Protein AF-A0A4S2KTE2-F1 (afdb_monomer)

Secondary structure (DSSP, 8-state):
------------SS--HHHHHHHHHHHHS-TTHHHHHHHHHHHHHHTT-PEEE-HHHHHHTTS-S-GGG-THHHHHHTT--EEE--SSTHHHHIIIIIIS-TT--HHHHHHHHHHH-SS-TT-HHHHHHHHHHHHHHHHHHHHHHHTT---GGGS-HHHHHHHHTT-HHHHHHHHS--EEEEEEETTTSS-HHHHHHTGGGSTTEEEEEETTEEEEEE-SS--TTS--EE--S--GGGS-S--SSHHHHT-SHHHHHHHHHHHHHHHHHHHTBHHHHHHHHHHHHHHHHHTTEEEEEEE---PPEE-TTSPEE-GGGTS-TT--HHHHHHHHHHHHHTSSS-HHHHHHHHHHHHHHHHHHHHHHHHHHHHHHHHT--

Solvent-accessible surface area (backbone atoms only — not comparable to full-atom values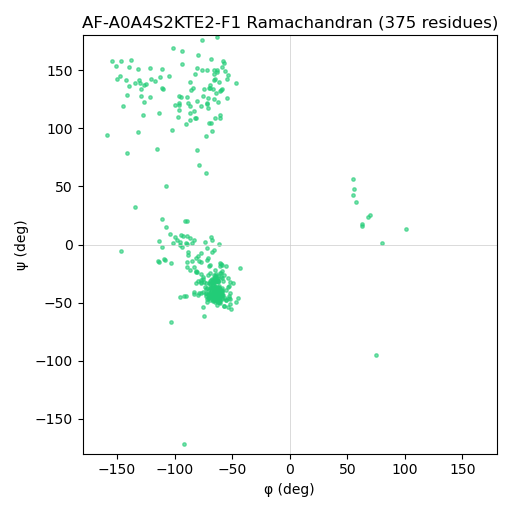): 21649 Å² total; per-residue (Å²): 144,83,81,86,85,81,86,80,77,89,72,72,99,76,74,59,73,65,60,52,48,54,50,48,48,64,71,65,50,45,80,63,57,65,54,42,56,64,49,50,52,52,46,32,48,75,67,70,46,65,45,79,43,53,52,56,63,36,41,69,46,55,76,32,97,40,37,70,72,32,75,62,26,62,39,52,73,69,69,40,50,47,45,62,33,57,42,46,86,58,25,55,45,39,38,58,71,17,24,44,52,95,83,58,53,72,61,52,49,46,45,40,42,54,66,24,53,82,80,60,98,84,53,66,68,61,56,51,50,48,38,51,51,38,52,51,40,46,53,52,53,46,51,43,34,76,75,71,44,85,58,66,49,78,49,62,64,75,80,36,50,78,59,50,74,70,34,68,45,45,56,47,55,42,74,32,66,48,24,46,29,74,72,27,50,65,91,60,40,55,53,70,61,55,50,65,68,47,65,63,65,44,82,53,36,26,34,29,76,57,93,92,39,63,44,33,43,70,36,81,69,82,64,91,92,50,78,67,37,73,58,83,69,90,62,60,71,68,61,44,87,70,51,86,63,49,71,71,75,42,68,40,45,67,53,26,47,54,50,50,54,47,20,54,57,32,48,49,43,48,46,28,31,44,71,51,35,54,51,46,55,51,45,32,54,50,55,38,44,73,43,34,34,80,42,76,40,65,50,71,83,74,62,57,28,26,46,67,90,65,56,64,33,50,56,72,59,72,48,55,96,83,61,49,76,63,50,58,53,46,52,58,47,47,61,45,75,73,36,94,56,52,73,67,53,34,50,50,53,54,52,62,37,59,68,50,41,59,59,47,54,53,51,50,52,56,53,57,58,49,58,66,61,65,75,76,117

Nearest PDB structures (foldseek):
  3lgg-assembly1_B  TM=7.082E-01  e=1.354E-11  Homo sapiens

Radius of gyration: 25.33 Å; Cα contacts (8 Å, |Δi|>4): 395; chains: 1; bounding box: 61×47×92 Å

Foldseek 3Di:
DDDDDDDDDDDDPDDDPVVCVVVVVVVVCPPVNVVVVVVVQVVQQVVLPEDEDEQLCCPLLVVDVFLQPPPCQVCLVVLHRYAYAVLDLCRVVSCLLRRHDPPRDLVSQLSQLVSLCLDDPPCSVVSSVLSVVLRVLSVVVVVCVVVPDDSQRRDRCLVCVVVCVVRPNSVSQLVHQNRERADAALLRRFDLCCCQVPLLPDPQWWWFQDPNQIAIAGAPDDDPPTPIDRRPDRPSVLQDLRDPPSCVQPVDSVSSVVSVVSNVSRSVRSCLAVVNVVVSNVNSVVVCVSSNYDYYDYDYDLQWHAYNVGDTDHSVVVQPPPCDVVVVVVVVLCCLVVDSDDPVRSCVVVVVVVVVVVVVVVVVVVVVVVVVVVVPD

Mean predicted aligned error: 13.99 Å

Organism: NCBI:txid300112

InterPro domains:
  IPR001365 Adenosine deaminase domain [PF00962] (44-92)
  IPR006330 Adenosine/adenine deaminase [PTHR11409] (33-117)
  IPR032466 Metal-dependent hydrolase [SSF51556] (38-116)
  IPR032466 Metal-dependent hydrolase [SSF51556] (138-312)

Sequence (377 aa):
MLTKVKTRIDLPLNPPRCFSYVQARLSQISNEERKSVPLFWKLMQQLDIALEVCPISNYVLGLVETMRNHPAASLFASGSPVVVSNDDPYDFYEAFMGIISVNSDLKSLKQLAINSDLQQPEQTTTSECVGQMASQAWQMERLRFIIGHSFLPSHNFMEVIPEIEKSEVLKILRDMLKGAVLHANGFAIASLDYRFYNLTYRENLYVCDKNSTLRLKFFDVPSYDCNWELLSKKIKRSMTMVTENPNSVYNTVDKAWEKFDSVFKAWKFLISYRPVFEDLHYCNLQELYEDNVMYAEIRSTLSSIYDLDGKGAGPMGIMSANSDLRSLKQLMINSLTYSSLSKRQQRSALGKRQVKHSKWDAFVAKLANYDELGQQT

Structure (mmCIF, N/CA/C/O backbone):
data_AF-A0A4S2KTE2-F1
#
_entry.id   AF-A0A4S2KTE2-F1
#
loop_
_atom_site.group_PDB
_atom_site.id
_atom_site.type_symbol
_atom_site.label_atom_id
_atom_site.label_alt_id
_atom_site.label_comp_id
_atom_site.label_asym_id
_atom_site.label_entity_id
_atom_site.label_seq_id
_atom_site.pdbx_PDB_ins_code
_atom_site.Cartn_x
_atom_site.Cartn_y
_atom_site.Cartn_z
_atom_site.occupancy
_atom_site.B_iso_or_equiv
_atom_site.auth_seq_id
_atom_site.auth_comp_id
_atom_site.auth_asym_id
_atom_site.auth_atom_id
_atom_site.pdbx_PDB_model_num
ATOM 1 N N . MET A 1 1 ? -9.236 32.355 41.694 1.00 27.19 1 MET A N 1
ATOM 2 C CA . MET A 1 1 ? -8.002 31.541 41.701 1.00 27.19 1 MET A CA 1
ATOM 3 C C . MET A 1 1 ? -7.946 30.764 40.391 1.00 27.19 1 MET A C 1
ATOM 5 O O . MET A 1 1 ? -8.520 29.694 40.280 1.00 27.19 1 MET A O 1
ATOM 9 N N . LEU A 1 2 ? -7.367 31.385 39.362 1.00 21.70 2 LEU A N 1
ATOM 10 C CA . LEU A 1 2 ? -7.123 30.828 38.030 1.00 21.70 2 LEU A CA 1
ATOM 11 C C . LEU A 1 2 ? -5.652 31.098 37.734 1.00 21.70 2 LEU A C 1
ATOM 13 O O . LEU A 1 2 ? -5.248 32.259 37.787 1.00 21.70 2 LEU A O 1
ATOM 17 N N . THR A 1 3 ? -4.889 30.080 37.347 1.00 19.42 3 THR A N 1
ATOM 18 C CA . THR A 1 3 ? -3.616 30.311 36.661 1.00 19.42 3 THR A CA 1
ATOM 19 C C . THR A 1 3 ? -3.367 29.226 35.624 1.00 19.42 3 THR A C 1
ATOM 21 O O . THR A 1 3 ? -3.306 28.038 35.921 1.00 19.42 3 THR A O 1
ATOM 24 N N . LYS A 1 4 ? -3.264 29.696 34.378 1.00 21.39 4 LYS A N 1
ATOM 25 C CA . LYS A 1 4 ? -2.834 28.984 33.174 1.00 21.39 4 LYS A CA 1
ATOM 26 C C . LYS A 1 4 ? -1.405 28.468 33.356 1.00 21.39 4 LYS A C 1
ATOM 28 O O . LYS A 1 4 ? -0.528 29.262 33.686 1.00 21.39 4 LYS A O 1
ATOM 33 N N . VAL A 1 5 ? -1.149 27.207 33.016 1.00 21.81 5 VAL A N 1
ATOM 34 C CA . VAL A 1 5 ? 0.211 26.728 32.737 1.00 21.81 5 VAL A CA 1
ATOM 35 C C . VAL A 1 5 ? 0.415 26.757 31.226 1.00 21.81 5 VAL A C 1
ATOM 37 O O . VAL A 1 5 ? -0.216 26.023 30.472 1.00 21.81 5 VAL A O 1
ATOM 40 N N . LYS A 1 6 ? 1.266 27.691 30.797 1.00 22.20 6 LYS A N 1
ATOM 41 C CA . LYS A 1 6 ? 1.856 27.790 29.462 1.00 22.20 6 LYS A CA 1
ATOM 42 C C . LYS A 1 6 ? 3.108 26.909 29.493 1.00 22.20 6 LYS A C 1
ATOM 44 O O . LYS A 1 6 ? 4.091 27.302 30.113 1.00 22.20 6 LYS A O 1
ATOM 49 N N . THR A 1 7 ? 3.100 25.746 28.857 1.00 23.70 7 THR A N 1
ATOM 50 C CA . THR A 1 7 ? 4.345 25.036 28.539 1.00 23.70 7 THR A CA 1
ATOM 51 C C . THR A 1 7 ? 4.914 25.642 27.261 1.00 23.70 7 THR A C 1
ATOM 53 O O . THR A 1 7 ? 4.333 25.558 26.181 1.00 23.70 7 THR A O 1
ATOM 56 N N . ARG A 1 8 ? 6.021 26.368 27.429 1.00 22.55 8 ARG A N 1
ATOM 57 C CA . ARG A 1 8 ? 6.838 26.949 26.365 1.00 22.55 8 ARG A CA 1
ATOM 58 C C . ARG A 1 8 ? 7.743 25.822 25.862 1.00 22.55 8 ARG A C 1
ATOM 60 O O . ARG A 1 8 ? 8.600 25.365 26.607 1.00 22.55 8 ARG A O 1
ATOM 67 N N . ILE A 1 9 ? 7.490 25.327 24.655 1.00 25.73 9 ILE A N 1
ATOM 68 C CA . ILE A 1 9 ? 8.438 24.476 23.931 1.00 25.73 9 ILE A CA 1
ATOM 69 C C . ILE A 1 9 ? 9.351 25.449 23.189 1.00 25.73 9 ILE A C 1
ATOM 71 O O . ILE A 1 9 ? 8.877 26.197 22.331 1.00 25.73 9 ILE A O 1
ATOM 75 N N . ASP A 1 10 ? 10.623 25.503 23.571 1.00 24.95 10 ASP A N 1
ATOM 76 C CA . ASP A 1 10 ? 11.624 26.296 22.863 1.00 24.95 10 ASP A CA 1
ATOM 77 C C . ASP A 1 10 ? 11.901 25.630 21.505 1.00 24.95 10 ASP A C 1
ATOM 79 O O . ASP A 1 10 ? 12.523 24.573 21.418 1.00 24.95 10 ASP A O 1
ATOM 83 N N . LEU A 1 11 ? 11.359 26.225 20.439 1.00 28.08 11 LEU A N 1
ATOM 84 C CA . LEU A 1 11 ? 11.582 25.812 19.052 1.00 28.08 11 LEU A CA 1
ATOM 85 C C . LEU A 1 11 ? 12.903 26.410 18.526 1.00 28.08 11 LEU A C 1
ATOM 87 O O . LEU A 1 11 ? 13.253 27.534 18.897 1.00 28.08 11 LEU A O 1
ATOM 91 N N . PRO A 1 12 ? 13.629 25.708 17.635 1.00 29.48 12 PRO A N 1
ATOM 92 C CA . PRO A 1 12 ? 14.861 26.217 17.040 1.00 29.48 12 PRO A CA 1
ATOM 93 C C . PRO A 1 12 ? 14.610 27.480 16.201 1.00 29.48 12 PRO A C 1
ATOM 95 O O . PRO A 1 12 ? 13.570 27.629 15.563 1.00 29.48 12 PRO A O 1
ATOM 98 N N . LEU A 1 13 ? 15.610 28.368 16.166 1.00 33.97 13 LEU A N 1
ATOM 99 C CA . LEU A 1 13 ? 15.578 29.721 15.584 1.00 33.97 13 LEU A CA 1
ATOM 100 C C . LEU A 1 13 ? 15.296 29.804 14.065 1.00 33.97 13 LEU A C 1
ATOM 102 O O . LEU A 1 13 ? 15.252 30.910 13.542 1.00 33.97 13 LEU A O 1
ATOM 106 N N . ASN A 1 14 ? 15.082 28.682 13.363 1.00 34.91 14 ASN A N 1
ATOM 107 C CA . ASN A 1 14 ? 14.633 28.628 11.964 1.00 34.91 14 ASN A CA 1
ATOM 108 C C . ASN A 1 14 ? 13.987 27.259 11.629 1.00 34.91 14 ASN A C 1
ATOM 110 O O . ASN A 1 14 ? 14.707 26.321 11.279 1.00 34.91 14 ASN A O 1
ATOM 114 N N . PRO A 1 15 ? 12.653 27.101 11.724 1.00 33.72 15 PRO A N 1
ATOM 115 C CA . PRO A 1 15 ? 11.968 25.881 11.287 1.00 33.72 15 PRO A CA 1
ATOM 116 C C . PRO A 1 15 ? 11.847 25.796 9.743 1.00 33.72 15 PRO A C 1
ATOM 118 O O . PRO A 1 15 ? 11.761 26.830 9.075 1.00 33.72 15 PRO A O 1
ATOM 121 N N . PRO A 1 16 ? 11.818 24.585 9.146 1.00 38.84 16 PRO A N 1
ATOM 122 C CA . PRO A 1 16 ? 11.677 24.397 7.698 1.00 38.84 16 PRO A CA 1
ATOM 123 C C . PRO A 1 16 ? 10.306 24.861 7.168 1.00 38.84 16 PRO A C 1
ATOM 125 O O . PRO A 1 16 ? 9.291 24.795 7.867 1.00 38.84 16 PRO A O 1
ATOM 128 N N . ARG A 1 17 ? 10.273 25.314 5.902 1.00 36.50 17 ARG A N 1
ATOM 129 C CA . ARG A 1 17 ? 9.144 26.032 5.264 1.00 36.50 17 ARG A CA 1
ATOM 130 C C . ARG A 1 17 ? 7.778 25.320 5.351 1.00 36.50 17 ARG A C 1
ATOM 132 O O . ARG A 1 17 ? 6.754 26.002 5.421 1.00 36.50 17 ARG A O 1
ATOM 139 N N . CYS A 1 18 ? 7.735 23.986 5.413 1.00 32.06 18 CYS A N 1
ATOM 140 C CA . CYS A 1 18 ? 6.492 23.219 5.589 1.00 32.06 18 CYS A CA 1
ATOM 141 C C . CYS A 1 18 ? 5.905 23.324 7.007 1.00 32.06 18 CYS A C 1
ATOM 143 O O . CYS A 1 18 ? 4.691 23.472 7.155 1.00 32.06 18 CYS A O 1
ATOM 145 N N . PHE A 1 19 ? 6.741 23.350 8.051 1.00 33.41 19 PHE A N 1
ATOM 146 C CA . PHE A 1 19 ? 6.278 23.519 9.434 1.00 33.41 19 PHE A CA 1
ATOM 147 C C . PHE A 1 19 ? 5.716 24.926 9.648 1.00 33.41 19 PHE A C 1
ATOM 149 O O . PHE A 1 19 ? 4.648 25.086 10.238 1.00 33.41 19 PHE A O 1
ATOM 156 N N . SER A 1 20 ? 6.358 25.939 9.054 1.00 35.09 20 SER A N 1
ATOM 157 C CA . SER A 1 20 ? 5.814 27.296 9.027 1.00 35.09 20 SER A CA 1
ATOM 158 C C . SER A 1 20 ? 4.521 27.403 8.221 1.00 35.09 20 SER A C 1
ATOM 160 O O . SER A 1 20 ? 3.700 28.234 8.566 1.00 35.09 20 SER A O 1
ATOM 162 N N . TYR A 1 21 ? 4.287 26.571 7.198 1.00 33.41 21 TYR A N 1
ATOM 163 C CA . TYR A 1 21 ? 3.052 26.605 6.402 1.00 33.41 21 TYR A CA 1
ATOM 164 C C . TYR A 1 21 ? 1.868 25.960 7.135 1.00 33.41 21 TYR A C 1
ATOM 166 O O . TYR A 1 21 ? 0.771 26.515 7.144 1.00 33.41 21 TYR A O 1
ATOM 174 N N . VAL A 1 22 ? 2.088 24.828 7.813 1.00 37.53 22 VAL A N 1
ATOM 175 C CA . VAL A 1 22 ? 1.061 24.176 8.640 1.00 37.53 22 VAL A CA 1
ATOM 176 C C . VAL A 1 22 ? 0.786 24.994 9.905 1.00 37.53 22 VAL A C 1
ATOM 178 O O . VAL A 1 22 ? -0.378 25.238 10.210 1.00 37.53 22 VAL A O 1
ATOM 181 N N . GLN A 1 23 ? 1.805 25.527 10.594 1.00 37.03 23 GLN A N 1
ATOM 182 C CA . GLN A 1 23 ? 1.596 26.474 11.701 1.00 37.03 23 GLN A CA 1
ATOM 183 C C . GLN A 1 23 ? 0.991 27.803 11.240 1.00 37.03 23 GLN A C 1
ATOM 185 O O . GLN A 1 23 ? 0.146 28.336 11.954 1.00 37.03 23 GLN A O 1
ATOM 190 N N . ALA A 1 24 ? 1.355 28.336 10.068 1.00 36.31 24 ALA A N 1
ATOM 191 C CA . ALA A 1 24 ? 0.713 29.524 9.497 1.00 36.31 24 ALA A CA 1
ATOM 192 C C . ALA A 1 24 ? -0.760 29.251 9.186 1.00 36.31 24 ALA A C 1
ATOM 194 O O . ALA A 1 24 ? -1.600 30.053 9.567 1.00 36.31 24 ALA A O 1
ATOM 195 N N . ARG A 1 25 ? -1.111 28.096 8.603 1.00 38.53 25 ARG A N 1
ATOM 196 C CA . ARG A 1 25 ? -2.519 27.710 8.419 1.00 38.53 25 ARG A CA 1
ATOM 197 C C . ARG A 1 25 ? -3.237 27.544 9.753 1.00 38.53 25 ARG A C 1
ATOM 199 O O . ARG A 1 25 ? -4.292 28.127 9.935 1.00 38.53 25 ARG A O 1
ATOM 206 N N . LEU A 1 26 ? -2.663 26.819 10.712 1.00 39.91 26 LEU A N 1
ATOM 207 C CA . LEU A 1 26 ? -3.283 26.585 12.024 1.00 39.91 26 LEU A CA 1
ATOM 208 C C . LEU A 1 26 ? -3.418 27.871 12.863 1.00 39.91 26 LEU A C 1
ATOM 210 O O . LEU A 1 26 ? -4.344 27.982 13.667 1.00 39.91 26 LEU A O 1
ATOM 214 N N . SER A 1 27 ? -2.526 28.848 12.670 1.00 42.84 27 SER A N 1
ATOM 215 C CA . SER A 1 27 ? -2.611 30.179 13.293 1.00 42.84 27 SER A CA 1
ATOM 216 C C . SER A 1 27 ? -3.521 31.155 12.537 1.00 42.84 27 SER A C 1
ATOM 218 O O . SER A 1 27 ? -3.998 32.106 13.152 1.00 42.84 27 SER A O 1
ATOM 220 N N . GLN A 1 28 ? -3.809 30.898 11.256 1.00 38.66 28 GLN A N 1
ATOM 221 C CA . GLN A 1 28 ? -4.768 31.641 10.428 1.00 38.66 28 GLN A CA 1
ATOM 222 C C . GLN A 1 28 ? -6.198 31.085 10.493 1.00 38.66 28 GLN A C 1
ATOM 224 O O . GLN A 1 28 ? -7.125 31.797 10.120 1.00 38.66 28 GLN A O 1
ATOM 229 N N . ILE A 1 29 ? -6.391 29.864 11.008 1.00 44.62 29 ILE A N 1
ATOM 230 C CA . ILE A 1 29 ? -7.715 29.313 11.328 1.00 44.62 29 ILE A CA 1
ATOM 231 C C . ILE A 1 29 ? -8.365 30.210 12.382 1.00 44.62 29 ILE A C 1
ATOM 233 O O . ILE A 1 29 ? -7.934 30.267 13.545 1.00 44.62 29 ILE A O 1
ATOM 237 N N . SER A 1 30 ? -9.411 30.911 11.958 1.00 44.78 30 SER A N 1
ATOM 238 C CA . SER A 1 30 ? -10.237 31.769 12.800 1.00 44.78 30 SER A CA 1
ATOM 239 C C . SER A 1 30 ? -10.825 30.974 13.976 1.00 44.78 30 SER A C 1
ATOM 241 O O . SER A 1 30 ? -11.005 29.754 13.921 1.00 44.78 30 SER A O 1
ATOM 243 N N . ASN A 1 31 ? -11.172 31.650 15.075 1.00 49.22 31 ASN A N 1
ATOM 244 C CA . ASN A 1 31 ? -11.861 30.995 16.198 1.00 49.22 31 ASN A CA 1
ATOM 245 C C . ASN A 1 31 ? -13.208 30.354 15.788 1.00 49.22 31 ASN A C 1
ATOM 247 O O . ASN A 1 31 ? -13.717 29.506 16.519 1.00 49.22 31 ASN A O 1
ATOM 251 N N . GLU A 1 32 ? -13.778 30.736 14.642 1.00 44.31 32 GLU A N 1
ATOM 252 C CA . GLU A 1 32 ? -14.974 30.123 14.054 1.00 44.31 32 GLU A CA 1
ATOM 253 C C . GLU A 1 32 ? -14.655 28.820 13.310 1.00 44.31 32 GLU A C 1
ATOM 255 O O . GLU A 1 32 ? -15.327 27.816 13.541 1.00 44.31 32 GLU A O 1
ATOM 260 N N . GLU A 1 33 ? -13.580 28.763 12.523 1.00 43.03 33 GLU A N 1
ATOM 261 C CA . GLU A 1 33 ? -13.121 27.515 11.888 1.00 43.03 33 GLU A CA 1
ATOM 262 C C . GLU A 1 33 ? -12.614 26.494 12.920 1.00 43.03 33 GLU A C 1
ATOM 264 O O . GLU A 1 33 ? -12.794 25.287 12.778 1.00 43.03 33 GLU A O 1
ATOM 269 N N . ARG A 1 34 ? -12.060 26.947 14.049 1.00 46.78 34 ARG A N 1
ATOM 270 C CA . ARG A 1 34 ? -11.692 26.041 15.153 1.00 46.78 34 ARG A CA 1
ATOM 271 C C . ARG A 1 34 ? -12.916 25.446 15.868 1.00 46.78 34 ARG A C 1
ATOM 273 O O . ARG A 1 34 ? -12.821 24.363 16.439 1.00 46.78 34 ARG A O 1
ATOM 280 N N . LYS A 1 35 ? -14.071 26.126 15.813 1.00 47.19 35 LYS A N 1
ATOM 281 C CA . LYS A 1 35 ? -15.380 25.599 16.246 1.00 47.19 35 LYS A CA 1
ATOM 282 C C . LYS A 1 35 ? -16.040 24.717 15.177 1.00 47.19 35 LYS A C 1
ATOM 284 O O . LYS A 1 35 ? -16.858 23.872 15.539 1.00 47.19 35 LYS A O 1
ATOM 289 N N . SER A 1 36 ? -15.686 24.875 13.898 1.00 53.38 36 SER A N 1
ATOM 290 C CA . SER A 1 36 ? -16.251 24.077 12.804 1.00 53.38 36 SER A CA 1
ATOM 291 C C . SER A 1 36 ? -15.686 22.656 12.748 1.00 53.38 36 SER A C 1
ATOM 293 O O . SER A 1 36 ? -16.428 21.747 12.399 1.00 53.38 36 SER A O 1
ATOM 295 N N . VAL A 1 37 ? -14.440 22.416 13.179 1.00 60.22 37 VAL A N 1
ATOM 296 C CA . VAL A 1 37 ? -13.845 21.061 13.213 1.00 60.22 37 VAL A CA 1
ATOM 297 C C . VAL A 1 37 ? -14.627 20.094 14.128 1.00 60.22 37 VAL A C 1
ATOM 299 O O . VAL A 1 37 ? -15.007 19.020 13.661 1.00 60.22 37 VAL A O 1
ATOM 302 N N . PRO A 1 38 ? -14.980 20.446 15.384 1.00 65.50 38 PRO A N 1
ATOM 303 C CA . PRO A 1 38 ? -15.881 19.622 16.199 1.00 65.50 38 PRO A CA 1
ATOM 304 C C . PRO A 1 38 ? -17.288 19.455 15.609 1.00 65.50 38 PRO A C 1
ATOM 306 O O . PRO A 1 38 ? -17.927 18.428 15.829 1.00 65.50 38 PRO A O 1
ATOM 309 N N . LEU A 1 39 ? -17.790 20.461 14.884 1.00 68.88 39 LEU A N 1
ATOM 310 C CA . LEU A 1 39 ? -19.111 20.407 14.254 1.00 68.88 39 LEU A CA 1
ATOM 311 C C . LEU A 1 39 ? -19.118 19.461 13.048 1.00 68.88 39 LEU A C 1
ATOM 313 O O . LEU A 1 39 ? -20.046 18.674 12.895 1.00 68.88 39 LEU A O 1
ATOM 317 N N . PHE A 1 40 ? -18.061 19.500 12.238 1.00 71.06 40 PHE A N 1
ATOM 318 C CA . PHE A 1 40 ? -17.854 18.606 11.108 1.00 71.06 40 PHE A CA 1
ATOM 319 C C . PHE A 1 40 ? -17.774 17.151 11.570 1.00 71.06 40 PHE A C 1
ATOM 321 O O . PHE A 1 40 ? -18.468 16.308 11.015 1.00 71.06 40 PHE A O 1
ATOM 328 N N . TRP A 1 41 ? -17.031 16.856 12.642 1.00 72.44 41 TRP A N 1
ATOM 329 C CA . TRP A 1 41 ? -16.970 15.490 13.172 1.00 72.44 41 TRP A CA 1
ATOM 330 C C . TRP A 1 41 ? -18.302 14.995 13.717 1.00 72.44 41 TRP A C 1
ATOM 332 O O . TRP A 1 41 ? -18.690 13.865 13.434 1.00 72.44 41 TRP A O 1
ATOM 342 N N . LYS A 1 42 ? -19.050 15.852 14.421 1.00 73.44 42 LYS A N 1
ATOM 343 C CA . LYS A 1 42 ? -20.421 15.518 14.828 1.00 73.44 42 LYS A CA 1
ATOM 344 C C . LYS A 1 42 ? -21.324 15.252 13.628 1.00 73.44 42 LYS A C 1
ATOM 346 O O . LYS A 1 42 ? -22.139 14.342 13.692 1.00 73.44 42 LYS A O 1
ATOM 351 N N . LEU A 1 43 ? -21.175 16.013 12.546 1.00 75.94 43 LEU A N 1
ATOM 352 C CA . LEU A 1 43 ? -21.941 15.806 11.322 1.00 75.94 43 LEU A CA 1
ATOM 353 C C . LEU A 1 43 ? -21.567 14.482 10.642 1.00 75.94 43 LEU A C 1
ATOM 355 O O . LEU A 1 43 ? -22.463 13.740 10.266 1.00 75.94 43 LEU A O 1
ATOM 359 N N . MET A 1 44 ? -20.277 14.155 10.527 1.00 75.31 44 MET A N 1
ATOM 360 C CA . MET A 1 44 ? -19.825 12.867 9.978 1.00 75.31 44 MET A CA 1
ATOM 361 C C . MET A 1 44 ? -20.368 11.690 10.792 1.00 75.31 44 MET A C 1
ATOM 363 O O . MET A 1 44 ? -20.882 10.742 10.211 1.00 75.31 44 MET A O 1
ATOM 367 N N . GLN A 1 45 ? -20.350 11.788 12.126 1.00 74.56 45 GLN A N 1
ATOM 368 C CA . GLN A 1 45 ? -20.967 10.794 13.010 1.00 74.56 45 GLN A CA 1
ATOM 369 C C . GLN A 1 45 ? -22.487 10.697 12.804 1.00 74.56 45 GLN A C 1
ATOM 371 O O . GLN A 1 45 ? -23.023 9.601 12.706 1.00 74.56 45 GLN A O 1
ATOM 376 N N . GLN A 1 46 ? -23.195 11.829 12.725 1.00 75.75 46 GLN A N 1
ATOM 377 C CA . GLN A 1 46 ? -24.652 11.859 12.526 1.00 75.75 46 GLN A CA 1
ATOM 378 C C . GLN A 1 46 ? -25.087 11.327 11.159 1.00 75.75 46 GLN A C 1
ATOM 380 O O . GLN A 1 46 ? -26.183 10.784 11.038 1.00 75.75 46 GLN A O 1
ATOM 385 N N . LEU A 1 47 ? -24.255 11.523 10.137 1.00 75.56 47 LEU A N 1
ATOM 386 C CA . LEU A 1 47 ? -24.496 11.056 8.774 1.00 75.56 47 LEU A CA 1
ATOM 387 C C . LEU A 1 47 ? -23.951 9.647 8.520 1.00 75.56 47 LEU A C 1
ATOM 389 O O . LEU A 1 47 ? -24.095 9.162 7.401 1.00 75.56 47 LEU A O 1
ATOM 393 N N . ASP A 1 48 ? -23.346 9.016 9.529 1.00 71.25 48 ASP A N 1
ATOM 394 C CA . ASP A 1 48 ? -22.737 7.687 9.439 1.00 71.25 48 ASP A CA 1
ATOM 395 C C . ASP A 1 48 ? -21.697 7.580 8.305 1.00 71.25 48 ASP A C 1
ATOM 397 O O . ASP A 1 48 ? -21.666 6.635 7.520 1.00 71.25 48 ASP A O 1
ATOM 401 N N . ILE A 1 49 ? -20.858 8.613 8.175 1.00 75.06 49 ILE A N 1
ATOM 402 C CA . ILE A 1 49 ? -19.813 8.685 7.149 1.00 75.06 49 ILE A CA 1
ATOM 403 C C . ILE A 1 49 ? -18.496 8.206 7.751 1.00 75.06 49 ILE A C 1
ATOM 405 O O . ILE A 1 49 ? -17.943 8.848 8.648 1.00 75.06 49 ILE A O 1
ATOM 409 N N . ALA A 1 50 ? -17.984 7.095 7.222 1.00 76.44 50 ALA A N 1
ATOM 410 C CA . ALA A 1 50 ? -16.705 6.533 7.630 1.00 76.44 50 ALA A CA 1
ATOM 411 C C . ALA A 1 50 ? -15.517 7.395 7.187 1.00 76.44 50 ALA A C 1
ATOM 413 O O . ALA A 1 50 ? -15.436 7.828 6.036 1.00 76.44 50 ALA A O 1
ATOM 414 N N . LEU A 1 51 ? -14.568 7.606 8.103 1.00 80.88 51 LEU A N 1
ATOM 415 C CA . LEU A 1 51 ? -13.248 8.146 7.790 1.00 80.88 51 LEU A CA 1
ATOM 416 C C . LEU A 1 51 ? -12.245 7.004 7.627 1.00 80.88 51 LEU A C 1
ATOM 418 O O . LEU A 1 51 ? -12.087 6.188 8.532 1.00 80.88 51 LEU A O 1
ATOM 422 N N . GLU A 1 52 ? -11.522 6.990 6.514 1.00 83.69 52 GLU A N 1
ATOM 423 C CA . GLU A 1 52 ? -10.419 6.055 6.301 1.00 83.69 52 GLU A CA 1
ATOM 424 C C . GLU A 1 52 ? -9.098 6.588 6.864 1.00 83.69 52 GLU A C 1
ATOM 426 O O . GLU A 1 52 ? -8.783 7.777 6.751 1.00 83.69 52 GLU A O 1
ATOM 431 N N . VAL A 1 53 ? -8.322 5.697 7.481 1.00 86.56 53 VAL A N 1
ATOM 432 C CA . VAL A 1 53 ? -7.018 5.989 8.085 1.00 86.56 53 VAL A CA 1
ATOM 433 C C . VAL A 1 53 ? -5.968 5.031 7.525 1.00 86.56 53 VAL A C 1
ATOM 435 O O . VAL A 1 53 ? -6.223 3.836 7.463 1.00 86.56 53 VAL A O 1
ATOM 438 N N . CYS A 1 54 ? -4.773 5.537 7.201 1.00 89.31 54 CYS A N 1
ATOM 439 C CA . CYS A 1 54 ? -3.627 4.750 6.721 1.00 89.31 54 CYS A CA 1
ATOM 440 C C . CYS A 1 54 ? -2.466 4.826 7.741 1.00 89.31 54 CYS A C 1
ATOM 442 O O . CYS A 1 54 ? -1.593 5.691 7.593 1.00 89.31 54 CYS A O 1
ATOM 444 N N . PRO A 1 55 ? -2.474 4.014 8.817 1.00 90.00 55 PRO A N 1
ATOM 445 C CA . PRO A 1 55 ? -1.519 4.114 9.924 1.00 90.00 55 PRO A CA 1
ATOM 446 C C . PRO A 1 55 ? -0.054 4.144 9.486 1.00 90.00 55 PRO A C 1
ATOM 448 O O . PRO A 1 55 ? 0.659 5.098 9.813 1.00 90.00 55 PRO A O 1
ATOM 451 N N . ILE A 1 56 ? 0.390 3.144 8.718 1.00 89.94 56 ILE A N 1
ATOM 452 C CA . ILE A 1 56 ? 1.798 2.980 8.340 1.00 89.94 56 ILE A CA 1
ATOM 453 C C . ILE A 1 56 ? 2.246 4.142 7.467 1.00 89.94 56 ILE A C 1
ATOM 455 O O . ILE A 1 56 ? 3.267 4.764 7.756 1.00 89.94 56 ILE A O 1
ATOM 459 N N . SER A 1 57 ? 1.458 4.496 6.450 1.00 88.69 57 SER A N 1
ATOM 460 C CA . SER A 1 57 ? 1.759 5.637 5.579 1.00 88.69 57 SER A CA 1
ATOM 461 C C . SER A 1 57 ? 1.861 6.946 6.365 1.00 88.69 57 SER A C 1
ATOM 463 O O . SER A 1 57 ? 2.808 7.709 6.168 1.00 88.69 57 SER A O 1
ATOM 465 N N . ASN A 1 58 ? 0.946 7.196 7.307 1.00 89.56 58 ASN A N 1
ATOM 466 C CA . ASN A 1 58 ? 0.992 8.393 8.147 1.00 89.56 58 ASN A CA 1
ATOM 467 C C . ASN A 1 58 ? 2.270 8.451 8.995 1.00 89.56 58 ASN A C 1
ATOM 469 O O . ASN A 1 58 ? 2.834 9.530 9.183 1.00 89.56 58 ASN A O 1
ATOM 473 N N . TYR A 1 59 ? 2.741 7.310 9.494 1.00 89.25 59 TYR A N 1
ATOM 474 C CA . TYR A 1 59 ? 3.962 7.231 10.290 1.00 89.25 59 TYR A CA 1
ATOM 475 C C . TYR A 1 59 ? 5.231 7.347 9.436 1.00 89.25 59 TYR A C 1
ATOM 477 O O . TYR A 1 59 ? 6.064 8.220 9.674 1.00 89.25 59 TYR A O 1
ATOM 485 N N . VAL A 1 60 ? 5.364 6.518 8.399 1.00 88.31 60 VAL A N 1
ATOM 486 C CA . VAL A 1 60 ? 6.552 6.445 7.530 1.00 88.31 60 VAL A CA 1
ATOM 487 C C . VAL A 1 60 ? 6.807 7.762 6.794 1.00 88.31 60 VAL A C 1
ATOM 489 O O . VAL A 1 60 ? 7.960 8.132 6.578 1.00 88.31 60 VAL A O 1
ATOM 492 N N . LEU A 1 61 ? 5.752 8.503 6.449 1.00 87.75 61 LEU A N 1
ATOM 493 C CA . LEU A 1 61 ? 5.851 9.817 5.804 1.00 87.75 61 LEU A CA 1
ATOM 494 C C . LEU A 1 61 ? 6.005 10.974 6.807 1.00 87.75 61 LEU A C 1
ATOM 496 O O . LEU A 1 61 ? 5.994 12.140 6.409 1.00 87.75 61 LEU A O 1
ATOM 500 N N . GLY A 1 62 ? 6.142 10.674 8.102 1.00 84.75 62 GLY A N 1
ATOM 501 C CA . GLY A 1 62 ? 6.361 11.654 9.166 1.00 84.75 62 GLY A CA 1
ATOM 502 C C . GLY A 1 62 ? 5.164 12.571 9.437 1.00 84.75 62 GLY A C 1
ATOM 503 O O . GLY A 1 62 ? 5.346 13.676 9.945 1.00 84.75 62 GLY A O 1
ATOM 504 N N . LEU A 1 63 ? 3.943 12.145 9.091 1.00 84.88 63 LEU A N 1
ATOM 505 C CA . LEU A 1 63 ? 2.709 12.884 9.396 1.00 84.88 63 LEU A CA 1
ATOM 506 C C . LEU A 1 63 ? 2.298 12.717 10.865 1.00 84.88 63 LEU A C 1
ATOM 508 O O . LEU A 1 63 ? 1.623 13.587 11.419 1.00 84.88 63 LEU A O 1
ATOM 512 N N . VAL A 1 64 ? 2.713 11.616 11.497 1.00 87.06 64 VAL A N 1
ATOM 513 C CA . VAL A 1 64 ? 2.582 11.369 12.938 1.00 87.06 64 VAL A CA 1
ATOM 514 C C . VAL A 1 64 ? 3.915 10.900 13.520 1.00 87.06 64 VAL A C 1
ATOM 516 O O . VAL A 1 64 ? 4.632 10.124 12.900 1.00 87.06 64 VAL A O 1
ATOM 519 N N . GLU A 1 65 ? 4.243 11.354 14.731 1.00 81.81 65 GLU A N 1
ATOM 520 C CA . GLU A 1 65 ? 5.498 10.981 15.405 1.00 81.81 65 GLU A CA 1
ATOM 521 C C . GLU A 1 65 ? 5.461 9.574 16.010 1.00 81.81 65 GLU A C 1
ATOM 523 O O . GLU A 1 65 ? 6.489 8.914 16.101 1.00 81.81 65 GLU A O 1
ATOM 528 N N . THR A 1 66 ? 4.288 9.127 16.467 1.00 84.00 66 THR A N 1
ATOM 529 C CA . THR A 1 66 ? 4.048 7.784 17.015 1.00 84.00 66 THR A CA 1
ATOM 530 C C . THR A 1 66 ? 2.597 7.383 16.764 1.00 84.00 66 THR A C 1
ATOM 532 O O . THR A 1 66 ? 1.715 8.248 16.723 1.00 84.00 66 THR A O 1
ATOM 535 N N . MET A 1 67 ? 2.316 6.078 16.681 1.00 85.75 67 MET A N 1
ATOM 536 C CA . MET A 1 67 ? 0.938 5.586 16.528 1.00 85.75 67 MET A CA 1
ATOM 537 C C . MET A 1 67 ? 0.045 5.954 17.722 1.00 85.75 67 MET A C 1
ATOM 539 O O . MET A 1 67 ? -1.138 6.237 17.554 1.00 85.75 67 MET A O 1
ATOM 543 N N . ARG A 1 68 ? 0.622 6.062 18.927 1.00 80.25 68 ARG A N 1
ATOM 544 C CA . ARG A 1 68 ? -0.093 6.468 20.152 1.00 80.25 68 ARG A CA 1
ATOM 545 C C . ARG A 1 68 ? -0.651 7.887 20.090 1.00 80.25 68 ARG A C 1
ATOM 547 O O . ARG A 1 68 ? -1.683 8.161 20.697 1.00 80.25 68 ARG A O 1
ATOM 554 N N . ASN A 1 69 ? 0.024 8.771 19.363 1.00 78.94 69 ASN A N 1
ATOM 555 C CA . ASN A 1 69 ? -0.392 10.160 19.183 1.00 78.94 69 ASN A CA 1
ATOM 556 C C . ASN A 1 69 ? -1.208 10.357 17.898 1.00 78.94 69 ASN A C 1
ATOM 558 O O . ASN A 1 69 ? -1.498 11.495 17.521 1.00 78.94 69 ASN A O 1
ATOM 562 N N . HIS A 1 70 ? -1.578 9.273 17.211 1.00 87.62 70 HIS A N 1
ATOM 563 C CA . HIS A 1 70 ? -2.319 9.359 15.966 1.00 87.62 70 HIS A CA 1
ATOM 564 C C . HIS A 1 70 ? -3.709 9.989 16.211 1.00 87.62 70 HIS A C 1
ATOM 566 O O . HIS A 1 70 ? -4.453 9.532 17.085 1.00 87.62 70 HIS A O 1
ATOM 572 N N . PRO A 1 71 ? -4.127 11.010 15.434 1.00 84.88 71 PRO A N 1
ATOM 573 C CA . PRO A 1 71 ? -5.359 11.771 15.694 1.00 84.88 71 PRO A CA 1
ATOM 574 C C . PRO A 1 71 ? -6.632 10.907 15.687 1.00 84.88 71 PRO A C 1
ATOM 576 O O . PRO A 1 71 ? -7.592 11.198 16.409 1.00 84.88 71 PRO A O 1
ATOM 579 N N . ALA A 1 72 ? -6.617 9.807 14.927 1.00 84.88 72 ALA A N 1
ATOM 580 C CA . ALA A 1 72 ? -7.702 8.827 14.889 1.00 84.88 72 ALA A CA 1
ATOM 581 C C . ALA A 1 72 ? -7.994 8.149 16.242 1.00 84.88 72 ALA A C 1
ATOM 583 O O . ALA A 1 72 ? -9.107 7.665 16.425 1.00 84.88 72 ALA A O 1
ATOM 584 N N . ALA A 1 73 ? -7.079 8.174 17.221 1.00 82.50 73 ALA A N 1
ATOM 585 C CA . ALA A 1 73 ? -7.328 7.626 18.559 1.00 82.50 73 ALA A CA 1
ATOM 586 C C . ALA A 1 73 ? -8.583 8.238 19.213 1.00 82.50 73 ALA A C 1
ATOM 588 O O . ALA A 1 73 ? -9.392 7.537 19.819 1.00 82.50 73 ALA A O 1
ATOM 589 N N . SER A 1 74 ? -8.791 9.547 19.027 1.00 79.25 74 SER A N 1
ATOM 590 C CA . SER A 1 74 ? -9.980 10.255 19.523 1.00 79.25 74 SER A CA 1
ATOM 591 C C . SER A 1 74 ? -11.271 9.869 18.784 1.00 79.25 74 SER A C 1
ATOM 593 O O . SER A 1 74 ? -12.350 9.842 19.381 1.00 79.25 74 SER A O 1
ATOM 595 N N . LEU A 1 75 ? -11.164 9.525 17.498 1.00 79.00 75 LEU A N 1
ATOM 596 C CA . LEU A 1 75 ? -12.288 9.086 16.671 1.00 79.00 75 LEU A CA 1
ATOM 597 C C . LEU A 1 75 ? -12.722 7.671 17.062 1.00 79.00 75 LEU A C 1
ATOM 599 O O . LEU A 1 75 ? -13.909 7.447 17.292 1.00 79.00 75 LEU A O 1
ATOM 603 N N . PHE A 1 76 ? -11.761 6.764 17.261 1.00 77.25 76 PHE A N 1
ATOM 604 C CA . PHE A 1 76 ? -12.017 5.429 17.802 1.00 77.25 76 PHE A CA 1
ATOM 605 C C . PHE A 1 76 ? -12.658 5.485 19.192 1.00 77.25 76 PHE A C 1
ATOM 607 O O . PHE A 1 76 ? -13.666 4.823 19.432 1.00 77.25 76 PHE A O 1
ATOM 614 N N . ALA A 1 77 ? -12.123 6.314 20.094 1.00 75.25 77 ALA A N 1
ATOM 615 C CA . ALA A 1 77 ? -12.632 6.437 21.461 1.00 75.25 77 ALA A CA 1
ATOM 616 C C . ALA A 1 77 ? -14.049 7.033 21.541 1.00 75.25 77 ALA A C 1
ATOM 618 O O . ALA A 1 77 ? -14.772 6.776 22.500 1.00 75.25 77 ALA A O 1
ATOM 619 N N . SER A 1 78 ? -14.450 7.831 20.549 1.00 74.31 78 SER A N 1
ATOM 620 C CA . SER A 1 78 ? -15.789 8.428 20.474 1.00 74.31 78 SER A CA 1
ATOM 621 C C . SER A 1 78 ? -16.810 7.566 19.725 1.00 74.31 78 SER A C 1
ATOM 623 O O . SER A 1 78 ? -17.960 7.983 19.602 1.00 74.31 78 SER A O 1
ATOM 625 N N . GLY A 1 79 ? -16.419 6.381 19.239 1.00 71.44 79 GLY A N 1
ATOM 626 C CA . GLY A 1 79 ? -17.293 5.509 18.450 1.00 71.44 79 GLY A CA 1
ATOM 627 C C . GLY A 1 79 ? -17.609 6.065 17.060 1.00 71.44 79 GLY A C 1
ATOM 628 O O . GLY A 1 79 ? -18.655 5.747 16.502 1.00 71.44 79 GLY A O 1
ATOM 629 N N . SER A 1 80 ? -16.738 6.918 16.511 1.00 77.69 80 SER A N 1
ATOM 630 C CA . SER A 1 80 ? -16.914 7.437 15.152 1.00 77.69 80 SER A CA 1
ATOM 631 C C . SER A 1 80 ? -16.796 6.305 14.125 1.00 77.69 80 SER A C 1
ATOM 633 O O . SER A 1 80 ? -15.963 5.414 14.317 1.00 77.69 80 SER A O 1
ATOM 635 N N . PRO A 1 81 ? -17.538 6.360 13.005 1.00 74.38 81 PRO A N 1
ATOM 636 C CA . PRO A 1 81 ? -17.304 5.473 11.874 1.00 74.38 81 PRO A CA 1
ATOM 637 C C . PRO A 1 81 ? -15.884 5.695 11.326 1.00 74.38 81 PRO A C 1
ATOM 639 O O . PRO A 1 81 ? -15.565 6.746 10.770 1.00 74.38 81 PRO A O 1
ATOM 642 N N . VAL A 1 82 ? -15.000 4.722 11.542 1.00 79.62 82 VAL A N 1
ATOM 643 C CA . VAL A 1 82 ? -13.612 4.719 11.059 1.00 79.62 82 VAL A CA 1
ATOM 644 C C . VAL A 1 82 ? -13.353 3.384 10.378 1.00 79.62 82 VAL A C 1
ATOM 646 O O . VAL A 1 82 ? -13.785 2.343 10.882 1.00 79.62 82 VAL A O 1
ATOM 649 N N . VAL A 1 83 ? -12.648 3.431 9.253 1.00 82.00 83 VAL A N 1
ATOM 650 C CA . VAL A 1 83 ? -12.106 2.270 8.542 1.00 82.00 83 VAL A CA 1
ATOM 651 C C . VAL A 1 83 ? -10.589 2.411 8.436 1.00 82.00 83 VAL A C 1
ATOM 653 O O . VAL A 1 83 ? -10.049 3.519 8.473 1.00 82.00 83 VAL A O 1
ATOM 656 N N . VAL A 1 84 ? -9.891 1.284 8.371 1.00 84.31 84 VAL A N 1
ATOM 657 C CA . VAL A 1 84 ? -8.427 1.233 8.313 1.00 84.31 84 VAL A CA 1
ATOM 658 C C . VAL A 1 84 ? -8.036 0.755 6.922 1.00 84.31 84 VAL A C 1
ATOM 660 O O . VAL A 1 84 ? -8.626 -0.200 6.420 1.00 84.31 84 VAL A O 1
ATOM 663 N N . SER A 1 85 ? -7.070 1.433 6.305 1.00 84.12 85 SER A N 1
ATOM 664 C CA . SER A 1 85 ? -6.462 0.994 5.051 1.00 84.12 85 SER A CA 1
ATOM 665 C C . SER A 1 85 ? -5.900 -0.415 5.209 1.00 84.12 85 SER A C 1
ATOM 667 O O . SER A 1 85 ? -5.476 -0.811 6.293 1.00 84.12 85 SER A O 1
ATOM 669 N N . ASN A 1 86 ? -5.906 -1.179 4.126 1.00 79.81 86 ASN A N 1
ATOM 670 C CA . ASN A 1 86 ? -5.370 -2.535 4.112 1.00 79.81 86 ASN A CA 1
ATOM 671 C C . ASN A 1 86 ? -4.497 -2.773 2.880 1.00 79.81 86 ASN A C 1
ATOM 673 O O . ASN A 1 86 ? -4.475 -3.860 2.318 1.00 79.81 86 ASN A O 1
ATOM 677 N N . ASP A 1 87 ? -3.820 -1.725 2.415 1.00 79.31 87 ASP A N 1
ATOM 678 C CA . ASP A 1 87 ? -2.786 -1.856 1.394 1.00 79.31 87 ASP A CA 1
ATOM 679 C C . ASP A 1 87 ? -1.529 -2.554 1.930 1.00 79.31 87 ASP A C 1
ATOM 681 O O . ASP A 1 87 ? -0.773 -3.102 1.132 1.00 79.31 87 ASP A O 1
ATOM 685 N N . ASP A 1 88 ? -1.356 -2.601 3.255 1.00 85.44 88 ASP A N 1
ATOM 686 C CA . ASP A 1 88 ? -0.398 -3.455 3.946 1.00 85.44 88 ASP A CA 1
ATOM 687 C C . ASP A 1 88 ? -1.098 -4.241 5.090 1.00 85.44 88 ASP A C 1
ATOM 689 O O . ASP A 1 88 ? -1.859 -3.657 5.876 1.00 85.44 88 ASP A O 1
ATOM 693 N N . PRO A 1 89 ? -0.869 -5.566 5.234 1.00 80.88 89 PRO A N 1
ATOM 694 C CA . PRO A 1 89 ? -1.493 -6.379 6.287 1.00 80.88 89 PRO A CA 1
ATOM 695 C C . PRO A 1 89 ? -1.171 -5.893 7.712 1.00 80.88 89 PRO A C 1
ATOM 697 O O . PRO A 1 89 ? -1.916 -6.175 8.657 1.00 80.88 89 PRO A O 1
ATOM 700 N N . TYR A 1 90 ? -0.075 -5.155 7.900 1.00 90.44 90 TYR A N 1
ATOM 701 C CA . TYR A 1 90 ? 0.333 -4.617 9.194 1.00 90.44 90 TYR A CA 1
ATOM 702 C C . TYR A 1 90 ? -0.450 -3.354 9.603 1.00 90.44 90 TYR A C 1
ATOM 704 O O . TYR A 1 90 ? -0.435 -3.001 10.784 1.00 90.44 90 TYR A O 1
ATOM 712 N N . ASP A 1 91 ? -1.190 -2.690 8.704 1.00 88.75 91 ASP A N 1
ATOM 713 C CA . ASP A 1 91 ? -1.953 -1.474 9.044 1.00 88.75 91 ASP A CA 1
ATOM 714 C C . ASP A 1 91 ? -3.021 -1.740 10.111 1.00 88.75 91 ASP A C 1
ATOM 716 O O . ASP A 1 91 ? -3.190 -0.953 11.047 1.00 88.75 91 ASP A O 1
ATOM 720 N N . PHE A 1 92 ? -3.710 -2.881 10.027 1.00 86.25 92 PHE A N 1
ATOM 721 C CA . PHE A 1 92 ? -4.684 -3.284 11.044 1.00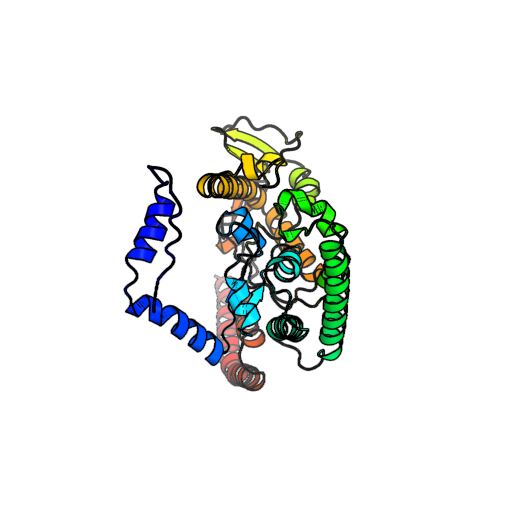 86.25 92 PHE A CA 1
ATOM 722 C C . PHE A 1 92 ? -4.018 -3.549 12.391 1.00 86.25 92 PHE A C 1
ATOM 724 O O . PHE A 1 92 ? -4.584 -3.201 13.429 1.00 86.25 92 PHE A O 1
ATOM 731 N N . TYR A 1 93 ? -2.812 -4.118 12.385 1.00 87.62 93 TYR A N 1
ATOM 732 C CA . TYR A 1 93 ? -2.035 -4.319 13.602 1.00 87.62 93 TYR A CA 1
ATOM 733 C C . TYR A 1 93 ? -1.655 -2.978 14.234 1.00 87.62 93 TYR A C 1
ATOM 735 O O . TYR A 1 93 ? -1.895 -2.779 15.424 1.00 87.62 93 TYR A O 1
ATOM 743 N N . GLU A 1 94 ? -1.144 -2.027 13.453 1.00 88.75 94 GLU A N 1
ATOM 744 C CA . GLU A 1 94 ? -0.769 -0.699 13.951 1.00 88.75 94 GLU A CA 1
ATOM 745 C C . GLU A 1 94 ? -1.978 0.112 14.426 1.00 88.75 94 GLU A C 1
ATOM 747 O O . GLU A 1 94 ? -1.932 0.752 15.481 1.00 88.75 94 GLU A O 1
ATOM 752 N N . ALA A 1 95 ? -3.106 0.045 13.717 1.00 87.06 95 ALA A N 1
ATOM 753 C CA . ALA A 1 95 ? -4.348 0.650 14.181 1.00 87.06 95 ALA A CA 1
ATOM 754 C C . ALA A 1 95 ? -4.796 0.040 15.513 1.00 87.06 95 ALA A C 1
ATOM 756 O O . ALA A 1 95 ? -5.063 0.765 16.474 1.00 87.06 95 ALA A O 1
ATOM 757 N N . PHE A 1 96 ? -4.844 -1.288 15.589 1.00 81.69 96 PHE A N 1
ATOM 758 C CA . PHE A 1 96 ? -5.380 -2.001 16.739 1.00 81.69 96 PHE A CA 1
ATOM 759 C C . PHE A 1 96 ? -4.483 -1.912 17.977 1.00 81.69 96 PHE A C 1
ATOM 761 O O . PHE A 1 96 ? -4.954 -1.626 19.078 1.00 81.69 96 PHE A O 1
ATOM 768 N N . MET A 1 97 ? -3.182 -2.124 17.805 1.00 82.19 97 MET A N 1
ATOM 769 C CA . MET A 1 97 ? -2.215 -2.106 18.896 1.00 82.19 97 MET A CA 1
ATOM 770 C C . MET A 1 97 ? -1.773 -0.682 19.233 1.00 82.19 97 MET A C 1
ATOM 772 O O . MET A 1 97 ? -1.615 -0.358 20.412 1.00 82.19 97 MET A O 1
ATOM 776 N N . GLY A 1 98 ? -1.558 0.157 18.217 1.00 82.62 98 GLY A N 1
ATOM 777 C CA . GLY A 1 98 ? -0.929 1.473 18.323 1.00 82.62 98 GLY A CA 1
ATOM 778 C C . GLY A 1 98 ? -1.889 2.639 18.535 1.00 82.62 98 GLY A C 1
ATOM 779 O O . GLY A 1 98 ? -1.609 3.497 19.375 1.00 82.62 98 GLY A O 1
ATOM 780 N N . ILE A 1 99 ? -3.004 2.680 17.801 1.00 82.62 99 ILE A N 1
ATOM 781 C CA . ILE A 1 99 ? -3.916 3.839 17.766 1.00 82.62 99 ILE A CA 1
ATOM 782 C C . ILE A 1 99 ? -5.081 3.680 18.745 1.00 82.62 99 ILE A C 1
ATOM 784 O O . ILE A 1 99 ? -5.449 4.627 19.446 1.00 82.62 99 ILE A O 1
ATOM 788 N N . ILE A 1 100 ? -5.701 2.502 18.782 1.00 76.44 100 ILE A N 1
ATOM 789 C CA . ILE A 1 100 ? -6.887 2.264 19.606 1.00 76.44 100 ILE A CA 1
ATOM 790 C C . ILE A 1 100 ? -6.510 2.349 21.094 1.00 76.44 100 ILE A C 1
ATOM 792 O O . ILE A 1 100 ? -5.492 1.829 21.556 1.00 76.44 100 ILE A O 1
ATOM 796 N N . SER A 1 101 ? -7.328 3.078 21.861 1.00 65.06 101 SER A N 1
ATOM 797 C CA . SER A 1 101 ? -7.062 3.353 23.277 1.00 65.06 101 SER A CA 1
ATOM 798 C C . SER A 1 101 ? -7.058 2.071 24.113 1.00 65.06 101 SER A C 1
ATOM 800 O O . SER A 1 101 ? -7.818 1.140 23.860 1.00 65.06 101 SER A O 1
ATOM 802 N N . VAL A 1 102 ? -6.265 2.074 25.186 1.00 55.50 102 VAL A N 1
ATOM 803 C CA . VAL A 1 102 ? -6.160 0.976 26.165 1.00 55.50 102 VAL A CA 1
ATOM 804 C C . VAL A 1 102 ? -7.494 0.681 26.866 1.00 55.50 102 VAL A C 1
ATOM 806 O O . VAL A 1 102 ? -7.717 -0.425 27.347 1.00 55.50 102 VAL A O 1
ATOM 809 N N . ASN A 1 103 ? -8.384 1.673 26.922 1.00 52.53 103 ASN A N 1
ATOM 810 C CA . ASN A 1 103 ? -9.702 1.546 27.542 1.00 52.53 103 ASN A CA 1
ATOM 811 C C . ASN A 1 103 ? -10.815 1.264 26.522 1.00 52.53 103 ASN A C 1
ATOM 813 O O . ASN A 1 103 ? -11.985 1.255 26.898 1.00 52.53 103 ASN A O 1
ATOM 817 N N . SER A 1 104 ? -10.467 1.089 25.244 1.00 54.16 104 SER A N 1
ATOM 818 C CA . SER A 1 104 ? -11.436 0.741 24.206 1.00 54.16 104 SER A CA 1
ATOM 819 C C . SER A 1 104 ? -11.868 -0.701 24.437 1.00 54.16 104 SER A C 1
ATOM 821 O O . SER A 1 104 ? -11.043 -1.613 24.443 1.00 54.16 104 SER A O 1
ATOM 823 N N . ASP A 1 105 ? -13.152 -0.899 24.704 1.00 50.12 105 ASP A N 1
ATOM 824 C CA . ASP A 1 105 ? -13.720 -2.216 24.942 1.00 50.12 105 ASP A CA 1
ATOM 825 C C . ASP A 1 105 ? -13.893 -2.984 23.615 1.00 50.12 105 ASP A C 1
ATOM 827 O O . ASP A 1 105 ? -13.676 -2.467 22.516 1.00 50.12 105 ASP A O 1
ATOM 831 N N . LEU A 1 106 ? -14.325 -4.244 23.718 1.00 52.00 106 LEU A N 1
ATOM 832 C CA . LEU A 1 106 ? -14.772 -5.095 22.606 1.00 52.00 106 LEU A CA 1
ATOM 833 C C . LEU A 1 106 ? -15.683 -4.381 21.588 1.00 52.00 106 LEU A C 1
ATOM 835 O O . LEU A 1 106 ? -15.800 -4.842 20.454 1.00 52.00 106 LEU A O 1
ATOM 839 N N . LYS A 1 107 ? -16.320 -3.261 21.961 1.00 56.91 107 LYS A N 1
ATOM 840 C CA . LYS A 1 107 ? -17.173 -2.484 21.064 1.00 56.91 107 LYS A CA 1
ATOM 841 C C . LYS A 1 107 ? -16.386 -1.771 19.978 1.00 56.91 107 LYS A C 1
ATOM 843 O O . LYS A 1 107 ? -16.912 -1.684 18.882 1.00 56.91 107 LYS A O 1
ATOM 848 N N . SER A 1 108 ? -15.157 -1.308 20.212 1.00 61.41 108 SER A N 1
ATOM 849 C CA . SER A 1 108 ? -14.361 -0.667 19.149 1.00 61.41 108 SER A CA 1
ATOM 850 C C . SER A 1 108 ? -13.918 -1.673 18.084 1.00 61.41 108 SER A C 1
ATOM 852 O O . SER A 1 108 ? -13.964 -1.365 16.898 1.00 61.41 108 SER A O 1
ATOM 854 N N . LEU A 1 109 ? -13.576 -2.899 18.495 1.00 56.44 109 LEU A N 1
ATOM 855 C CA . LEU A 1 109 ? -13.308 -4.017 17.582 1.00 56.44 109 LEU A CA 1
ATOM 856 C C . LEU A 1 109 ? -14.562 -4.459 16.834 1.00 56.44 109 LEU A C 1
ATOM 858 O O . LEU A 1 109 ? -14.540 -4.602 15.616 1.00 56.44 109 LEU A O 1
ATOM 862 N N . LYS A 1 110 ? -15.672 -4.626 17.559 1.00 56.97 110 LYS A N 1
ATOM 863 C CA . LYS A 1 110 ? -16.967 -4.931 16.955 1.00 56.97 110 LYS A CA 1
ATOM 864 C C . LYS A 1 110 ? -17.379 -3.839 15.970 1.00 56.97 110 LYS A C 1
ATOM 866 O O . LYS A 1 110 ? -17.867 -4.164 14.901 1.00 56.97 110 LYS A O 1
ATOM 871 N N . GLN A 1 111 ? -17.140 -2.569 16.285 1.00 63.19 111 GLN A N 1
ATOM 872 C CA . GLN A 1 111 ? -17.443 -1.462 15.386 1.00 63.19 111 GLN A CA 1
ATOM 873 C C . GLN A 1 111 ? -16.540 -1.477 14.153 1.00 63.19 111 GLN A C 1
ATOM 875 O O . GLN A 1 111 ? -17.045 -1.265 13.063 1.00 63.19 111 GLN A O 1
ATOM 880 N N . LEU A 1 112 ? -15.244 -1.777 14.284 1.00 64.38 112 LEU A N 1
ATOM 881 C CA . LEU A 1 112 ? -14.358 -1.953 13.128 1.00 64.38 112 LEU A CA 1
ATOM 882 C C . LEU A 1 112 ? -14.823 -3.091 12.219 1.00 64.38 112 LEU A C 1
ATOM 884 O O . LEU A 1 112 ? -14.920 -2.895 11.010 1.00 64.38 112 LEU A O 1
ATOM 888 N N . ALA A 1 113 ? -15.169 -4.243 12.796 1.00 58.91 113 ALA A N 1
ATOM 889 C CA . ALA A 1 113 ? -15.700 -5.376 12.047 1.00 58.91 113 ALA A CA 1
ATOM 890 C C . ALA A 1 113 ? -17.043 -5.030 11.376 1.00 58.91 113 ALA A C 1
ATOM 892 O O . ALA A 1 113 ? -17.213 -5.297 10.195 1.00 58.91 113 ALA A O 1
ATOM 893 N N . ILE A 1 114 ? -17.962 -4.360 12.083 1.00 58.22 114 ILE A N 1
ATOM 894 C CA . ILE A 1 114 ? -19.257 -3.912 11.538 1.00 58.22 114 ILE A CA 1
ATOM 895 C C . ILE A 1 114 ? -19.073 -2.872 10.426 1.00 58.22 114 ILE A C 1
ATOM 897 O O . ILE A 1 114 ? -19.734 -2.967 9.399 1.00 58.22 114 ILE A O 1
ATOM 901 N N . ASN A 1 115 ? -18.184 -1.893 10.609 1.00 58.44 115 ASN A N 1
ATOM 902 C CA . ASN A 1 115 ? -17.897 -0.862 9.605 1.00 58.44 115 ASN A CA 1
ATOM 903 C C . ASN A 1 115 ? -17.271 -1.466 8.344 1.00 58.44 115 ASN A C 1
ATOM 905 O O . ASN A 1 115 ? -17.465 -0.948 7.247 1.00 58.44 115 ASN A O 1
ATOM 909 N N . SER A 1 116 ? -16.507 -2.543 8.518 1.00 53.03 116 SER A N 1
ATOM 910 C CA . SER A 1 116 ? -15.890 -3.303 7.433 1.00 53.03 116 SER A CA 1
ATOM 911 C C . SER A 1 116 ? -16.904 -4.215 6.730 1.00 53.03 116 SER A C 1
ATOM 913 O O . SER A 1 116 ? -16.817 -4.443 5.525 1.00 53.03 116 SER A O 1
ATOM 915 N N . ASP A 1 117 ? -17.910 -4.707 7.452 1.00 54.38 117 ASP A N 1
ATOM 916 C CA . ASP A 1 117 ? -18.970 -5.575 6.940 1.00 54.38 117 ASP A CA 1
ATOM 917 C C . ASP A 1 117 ? -20.040 -4.770 6.185 1.00 54.38 117 ASP A C 1
ATOM 919 O O . ASP A 1 117 ? -21.191 -4.616 6.598 1.00 54.38 117 ASP A O 1
ATOM 923 N N . LEU A 1 118 ? -19.654 -4.224 5.033 1.00 44.69 118 LEU A N 1
ATOM 924 C CA . LEU A 1 118 ? -20.547 -3.425 4.199 1.00 44.69 118 LEU A CA 1
ATOM 925 C C . LEU A 1 118 ? -21.689 -4.240 3.559 1.00 44.69 118 LEU A C 1
ATOM 927 O O . LEU A 1 118 ? -22.547 -3.621 2.925 1.00 44.69 118 LEU A O 1
ATOM 931 N N . GLN A 1 119 ? -21.756 -5.584 3.668 1.00 39.34 119 GLN A N 1
ATOM 932 C CA . GLN A 1 119 ? -22.711 -6.355 2.846 1.00 39.34 119 GLN A CA 1
ATOM 933 C C . GLN A 1 119 ? -23.376 -7.640 3.392 1.00 39.34 119 GLN A C 1
ATOM 935 O O . GLN A 1 119 ? -24.285 -8.120 2.695 1.00 39.34 119 GLN A O 1
ATOM 940 N N . GLN A 1 120 ? -23.077 -8.208 4.569 1.00 37.50 120 GLN A N 1
ATOM 941 C CA . GLN A 1 120 ? -23.661 -9.521 4.930 1.00 37.50 120 GLN A CA 1
ATOM 942 C C . GLN A 1 120 ? -24.284 -9.589 6.343 1.00 37.50 120 GLN A C 1
ATOM 944 O O . GLN A 1 120 ? -23.611 -9.924 7.308 1.00 37.50 120 GLN A O 1
ATOM 949 N N . PRO A 1 121 ? -25.618 -9.421 6.493 1.00 38.81 121 PRO A N 1
ATOM 950 C CA . PRO A 1 121 ? -26.298 -9.560 7.790 1.00 38.81 121 PRO A CA 1
ATOM 951 C C . PRO A 1 121 ? -26.310 -10.991 8.373 1.00 38.81 121 PRO A C 1
ATOM 953 O O . PRO A 1 121 ? -26.931 -11.208 9.407 1.00 38.81 121 PRO A O 1
ATOM 956 N N . GLU A 1 122 ? -25.662 -11.969 7.730 1.00 42.41 122 GLU A N 1
ATOM 957 C CA . GLU A 1 122 ? -25.749 -13.398 8.073 1.00 42.41 122 GLU A CA 1
ATOM 958 C C . GLU A 1 122 ? -24.443 -13.984 8.663 1.00 42.41 122 GLU A C 1
ATOM 960 O O . GLU A 1 122 ? -24.431 -15.139 9.074 1.00 42.41 122 GLU A O 1
ATOM 965 N N . GLN A 1 123 ? -23.355 -13.199 8.771 1.00 44.72 123 GLN A N 1
ATOM 966 C CA . GLN A 1 123 ? -22.039 -13.631 9.302 1.00 44.72 123 GLN A CA 1
ATOM 967 C C . GLN A 1 123 ? -21.665 -13.004 10.661 1.00 44.72 123 GLN A C 1
ATOM 969 O O . GLN A 1 123 ? -20.501 -12.958 11.060 1.00 44.72 123 GLN A O 1
ATOM 974 N N . THR A 1 124 ? -22.655 -12.531 11.416 1.00 47.81 124 THR A N 1
ATOM 975 C CA . THR A 1 124 ? -22.442 -11.759 12.651 1.00 47.81 124 THR A CA 1
ATOM 976 C C . THR A 1 124 ? -21.741 -12.553 13.761 1.00 47.81 124 THR A C 1
ATOM 978 O O . THR A 1 124 ? -21.084 -11.969 14.613 1.00 47.81 124 THR A O 1
ATOM 981 N N . THR A 1 125 ? -21.846 -13.884 13.765 1.00 44.91 125 THR A N 1
ATOM 982 C CA . THR A 1 125 ? -21.286 -14.739 14.825 1.00 44.91 125 THR A CA 1
ATOM 983 C C . THR A 1 125 ? -19.792 -15.021 14.660 1.00 44.91 125 THR A C 1
ATOM 985 O O . THR A 1 125 ? -19.076 -15.124 15.657 1.00 44.91 125 THR A O 1
ATOM 988 N N . THR A 1 126 ? -19.287 -15.124 13.427 1.00 44.69 126 THR A N 1
ATOM 989 C CA . THR A 1 126 ? -17.861 -15.377 13.160 1.00 44.69 126 THR A CA 1
ATOM 990 C C . THR A 1 126 ? -17.018 -14.128 13.395 1.00 44.69 126 THR A C 1
ATOM 992 O O . THR A 1 126 ? -15.966 -14.222 14.025 1.00 44.69 126 THR A O 1
ATOM 995 N N . SER A 1 127 ? -17.502 -12.949 12.988 1.00 53.66 127 SER A N 1
ATOM 996 C CA . SER A 1 127 ? -16.819 -11.673 13.247 1.00 53.66 127 SER A CA 1
ATOM 997 C C . SER A 1 127 ? -16.791 -11.315 14.738 1.00 53.66 127 SER A C 1
ATOM 999 O O . SER A 1 127 ? -15.783 -10.810 15.234 1.00 53.66 127 SER A O 1
ATOM 1001 N N . GLU A 1 128 ? -17.844 -11.652 15.491 1.00 53.88 128 GLU A N 1
ATOM 1002 C CA . GLU A 1 128 ? -17.868 -11.496 16.950 1.00 53.88 128 GLU A CA 1
ATOM 1003 C C . GLU A 1 128 ? -16.849 -12.399 17.658 1.00 53.88 128 GLU A C 1
ATOM 1005 O O . GLU A 1 128 ? -16.165 -11.938 18.574 1.00 53.88 128 GLU A O 1
ATOM 1010 N N . CYS A 1 129 ? -16.708 -13.657 17.231 1.00 50.59 129 CYS A N 1
ATOM 1011 C CA . CYS A 1 129 ? -15.742 -14.594 17.810 1.00 50.59 129 CYS A CA 1
ATOM 1012 C C . CYS A 1 129 ? -14.293 -14.153 17.545 1.00 50.59 129 CYS A C 1
ATOM 1014 O O . CYS A 1 129 ? -13.495 -14.063 18.479 1.00 50.59 129 CYS A O 1
ATOM 1016 N N . VAL A 1 130 ? -13.970 -13.776 16.302 1.00 56.31 130 VAL A N 1
ATOM 1017 C CA . VAL A 1 130 ? -12.635 -13.263 15.946 1.00 56.31 130 VAL A CA 1
ATOM 1018 C C . VAL A 1 130 ? -12.326 -11.970 16.705 1.00 56.31 130 VAL A C 1
ATOM 1020 O O . VAL A 1 130 ? -11.236 -11.825 17.255 1.00 56.31 130 VAL A O 1
ATOM 1023 N N . GLY A 1 131 ? -13.301 -11.065 16.843 1.00 59.22 131 GLY A N 1
ATOM 1024 C CA . GLY A 1 131 ? -13.156 -9.861 17.665 1.00 59.22 131 GLY A CA 1
ATOM 1025 C C . GLY A 1 131 ? -12.891 -10.168 19.146 1.00 59.22 131 GLY A C 1
ATOM 1026 O O . GLY A 1 131 ? -12.075 -9.501 19.784 1.00 59.22 131 GLY A O 1
ATOM 1027 N N . GLN A 1 132 ? -13.521 -11.204 19.706 1.00 58.09 132 GLN A N 1
ATOM 1028 C CA . GLN A 1 132 ? -13.238 -11.672 21.070 1.00 58.09 132 GLN A CA 1
ATOM 1029 C C . GLN A 1 132 ? -11.837 -12.256 21.209 1.00 58.09 132 GLN A C 1
ATOM 1031 O O . GLN A 1 132 ? -11.133 -11.901 22.157 1.00 58.09 132 GLN A O 1
ATOM 1036 N N . MET A 1 133 ? -11.403 -13.079 20.257 1.00 54.25 133 MET A N 1
ATOM 1037 C CA . MET A 1 133 ? -10.051 -13.637 20.238 1.00 54.25 133 MET A CA 1
ATOM 1038 C C . MET A 1 133 ? -8.996 -12.533 20.121 1.00 54.25 133 MET A C 1
ATOM 1040 O O . MET A 1 133 ? -8.043 -12.520 20.898 1.00 54.25 133 MET A O 1
ATOM 1044 N N . ALA A 1 134 ? -9.201 -11.556 19.232 1.00 59.75 134 ALA A N 1
ATOM 1045 C CA . ALA A 1 134 ? -8.301 -10.417 19.060 1.00 59.75 134 ALA A CA 1
ATOM 1046 C C . ALA A 1 134 ? -8.213 -9.578 20.342 1.00 59.75 134 ALA A C 1
ATOM 1048 O O . ALA A 1 134 ? -7.123 -9.208 20.775 1.00 59.75 134 ALA A O 1
ATOM 1049 N N . SER A 1 135 ? -9.350 -9.332 21.005 1.00 61.62 135 SER A N 1
ATOM 1050 C CA . SER A 1 135 ? -9.388 -8.612 22.283 1.00 61.62 135 SER A CA 1
ATOM 1051 C C . SER A 1 135 ? -8.654 -9.365 23.397 1.00 61.62 135 SER A C 1
ATOM 1053 O O . SER A 1 135 ? -7.914 -8.753 24.168 1.00 61.62 135 SER A O 1
ATOM 1055 N N . GLN A 1 136 ? -8.809 -10.688 23.481 1.00 60.75 136 GLN A N 1
ATOM 1056 C CA . GLN A 1 136 ? -8.102 -11.515 24.464 1.00 60.75 136 GLN A CA 1
ATOM 1057 C C . GLN A 1 136 ? -6.595 -11.577 24.186 1.00 60.75 136 GLN A C 1
ATOM 1059 O O . GLN A 1 136 ? -5.797 -11.402 25.108 1.00 60.75 136 GLN A O 1
ATOM 1064 N N . ALA A 1 137 ? -6.190 -11.757 22.928 1.00 62.22 137 ALA A N 1
ATOM 1065 C CA . ALA A 1 137 ? -4.785 -11.741 22.528 1.00 62.22 137 ALA A CA 1
ATOM 1066 C C . ALA A 1 137 ? -4.136 -10.382 22.826 1.00 62.22 137 ALA A C 1
ATOM 1068 O O . ALA A 1 137 ? -3.061 -10.326 23.421 1.00 62.22 137 ALA A O 1
ATOM 1069 N N . TRP A 1 138 ? -4.848 -9.287 22.554 1.00 64.69 138 TRP A N 1
ATOM 1070 C CA . TRP A 1 138 ? -4.425 -7.938 22.921 1.00 64.69 138 TRP A CA 1
ATOM 1071 C C . TRP A 1 138 ? -4.244 -7.768 24.430 1.00 64.69 138 TRP A C 1
ATOM 1073 O O . TRP A 1 138 ? -3.253 -7.193 24.876 1.00 64.69 138 TRP A O 1
ATOM 1083 N N . GLN A 1 139 ? -5.160 -8.299 25.247 1.00 65.19 139 GLN A N 1
ATOM 1084 C CA . GLN A 1 139 ? -5.020 -8.271 26.707 1.00 65.19 139 GLN A CA 1
ATOM 1085 C C . GLN A 1 139 ? -3.781 -9.046 27.182 1.00 65.19 139 GLN A C 1
ATOM 1087 O O . GLN A 1 139 ? -3.103 -8.604 28.112 1.00 65.19 139 GLN A O 1
ATOM 1092 N N . MET A 1 140 ? -3.448 -10.162 26.531 1.00 61.22 140 MET A N 1
ATOM 1093 C CA . MET A 1 140 ? -2.240 -10.940 26.825 1.00 61.22 140 MET A CA 1
ATOM 1094 C C . MET A 1 140 ? -0.960 -10.199 26.421 1.00 61.22 140 MET A C 1
ATOM 1096 O O . MET A 1 140 ? 0.009 -10.169 27.183 1.00 61.22 140 MET A O 1
ATOM 1100 N N . GLU A 1 141 ? -0.952 -9.543 25.263 1.00 64.44 141 GLU A N 1
ATOM 1101 C CA . GLU A 1 141 ? 0.177 -8.733 24.788 1.00 64.44 141 GLU A CA 1
ATOM 1102 C C . GLU A 1 141 ? 0.353 -7.462 25.636 1.00 64.44 141 GLU A C 1
ATOM 1104 O O . GLU A 1 141 ? 1.472 -7.062 25.964 1.00 64.44 141 GLU A O 1
ATOM 1109 N N . ARG A 1 142 ? -0.753 -6.896 26.131 1.00 61.94 142 ARG A N 1
ATOM 1110 C CA . ARG A 1 142 ? -0.769 -5.833 27.144 1.00 61.94 142 ARG A CA 1
ATOM 1111 C C . ARG A 1 142 ? -0.124 -6.279 28.453 1.00 61.94 142 ARG A C 1
ATOM 1113 O O . ARG A 1 142 ? 0.636 -5.504 29.029 1.00 61.94 142 ARG A O 1
ATOM 1120 N N . LEU A 1 143 ? -0.422 -7.481 28.951 1.00 57.66 143 LEU A N 1
ATOM 1121 C CA . LEU A 1 143 ? 0.234 -7.993 30.159 1.00 57.66 143 LEU A CA 1
ATOM 1122 C C . LEU A 1 143 ? 1.744 -8.090 29.938 1.00 57.66 143 LEU A C 1
ATOM 1124 O O . LEU A 1 143 ? 2.501 -7.623 30.782 1.00 57.66 143 LEU A O 1
ATOM 1128 N N . ARG A 1 144 ? 2.189 -8.574 28.772 1.00 57.78 144 ARG A N 1
ATOM 1129 C CA . ARG A 1 144 ? 3.617 -8.582 28.416 1.00 57.78 144 ARG A CA 1
ATOM 1130 C C . ARG A 1 144 ? 4.222 -7.172 28.440 1.00 57.78 144 ARG A C 1
ATOM 1132 O O . ARG A 1 144 ? 5.283 -7.003 29.034 1.00 57.78 144 ARG A O 1
ATOM 1139 N N . PHE A 1 145 ? 3.535 -6.164 27.895 1.00 58.31 145 PHE A N 1
ATOM 1140 C CA . PHE A 1 145 ? 3.986 -4.766 27.960 1.00 58.31 145 PHE A CA 1
ATOM 1141 C C . PHE A 1 145 ? 4.105 -4.238 29.397 1.00 58.31 145 PHE A C 1
ATOM 1143 O O . PHE A 1 145 ? 5.133 -3.679 29.773 1.00 58.31 145 PHE A O 1
ATOM 1150 N N . ILE A 1 146 ? 3.077 -4.444 30.225 1.00 55.56 146 ILE A N 1
ATOM 1151 C CA . ILE A 1 146 ? 3.055 -3.977 31.623 1.00 55.56 146 ILE A CA 1
ATOM 1152 C C . ILE A 1 146 ? 4.175 -4.630 32.449 1.00 55.56 146 ILE A C 1
ATOM 1154 O O . ILE A 1 146 ? 4.713 -4.000 33.356 1.00 55.56 146 ILE A O 1
ATOM 1158 N N . ILE A 1 147 ? 4.552 -5.869 32.122 1.00 52.47 147 ILE A N 1
ATOM 1159 C CA . ILE A 1 147 ? 5.603 -6.638 32.811 1.00 52.47 147 ILE A CA 1
ATOM 1160 C C . ILE A 1 147 ? 7.017 -6.276 32.288 1.00 52.47 147 ILE A C 1
ATOM 1162 O O . ILE A 1 147 ? 8.011 -6.833 32.744 1.00 52.47 147 ILE A O 1
ATOM 1166 N N . GLY A 1 148 ? 7.140 -5.297 31.383 1.00 51.75 148 GLY A N 1
ATOM 1167 C CA . GLY A 1 148 ? 8.426 -4.754 30.933 1.00 51.75 148 GLY A CA 1
ATOM 1168 C C . GLY A 1 148 ? 8.918 -5.267 29.577 1.00 51.75 148 GLY A C 1
ATOM 1169 O O . GLY A 1 148 ? 10.077 -5.033 29.238 1.00 51.75 148 GLY A O 1
ATOM 1170 N N . HIS A 1 149 ? 8.074 -5.936 28.782 1.00 58.56 149 HIS A N 1
ATOM 1171 C CA . HIS A 1 149 ? 8.381 -6.188 27.369 1.00 58.56 149 HIS A CA 1
ATOM 1172 C C . HIS A 1 149 ? 8.080 -4.959 26.492 1.00 58.56 149 HIS A C 1
ATOM 1174 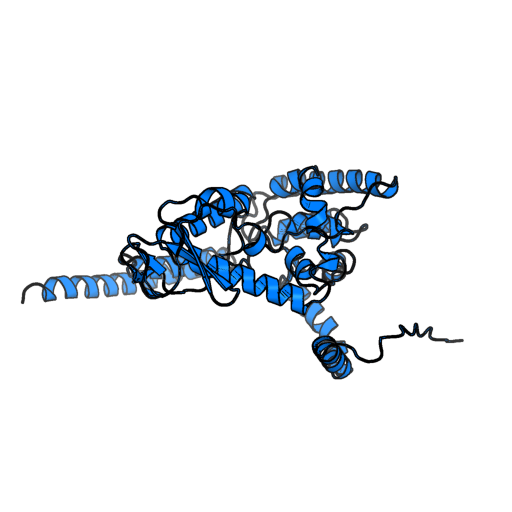O O . HIS A 1 149 ? 7.209 -4.152 26.805 1.00 58.56 149 HIS A O 1
ATOM 1180 N N . SER A 1 150 ? 8.808 -4.828 25.378 1.00 68.25 150 SER A N 1
ATOM 1181 C CA . SER A 1 150 ? 8.639 -3.758 24.384 1.00 68.25 150 SER A CA 1
ATOM 1182 C C . SER A 1 150 ? 7.217 -3.743 23.800 1.00 68.25 150 SER A C 1
ATOM 1184 O O . SER A 1 150 ? 6.674 -4.779 23.419 1.00 68.25 150 SER A O 1
ATOM 1186 N N . PHE A 1 151 ? 6.613 -2.554 23.724 1.00 79.31 151 PHE A N 1
ATOM 1187 C CA . PHE A 1 151 ? 5.374 -2.322 22.986 1.00 79.31 151 PHE A CA 1
ATOM 1188 C C . PHE A 1 151 ? 5.714 -1.923 21.551 1.00 79.31 151 PHE A C 1
ATOM 1190 O O . PHE A 1 151 ? 6.118 -0.786 21.297 1.00 79.31 151 PHE A O 1
ATOM 1197 N N . LEU A 1 152 ? 5.542 -2.870 20.626 1.00 85.31 152 LEU A N 1
ATOM 1198 C CA . LEU A 1 152 ? 6.016 -2.764 19.242 1.00 85.31 152 LEU A CA 1
ATOM 1199 C C . LEU A 1 152 ? 5.560 -1.478 18.514 1.00 85.31 152 LEU A C 1
ATOM 1201 O O . LEU A 1 152 ? 6.432 -0.799 17.979 1.00 85.31 152 LEU A O 1
ATOM 1205 N N . PRO A 1 153 ? 4.287 -1.028 18.597 1.00 85.69 153 PRO A N 1
ATOM 1206 C CA . PRO A 1 153 ? 3.842 0.215 17.942 1.00 85.69 153 PRO A CA 1
ATOM 1207 C C . PRO A 1 153 ? 4.463 1.519 18.477 1.00 85.69 153 PRO A C 1
ATOM 1209 O O . PRO A 1 153 ? 4.151 2.605 17.984 1.00 85.69 153 PRO A O 1
ATOM 1212 N N . SER A 1 154 ? 5.270 1.469 19.548 1.00 81.94 154 SER A N 1
ATOM 1213 C CA . SER A 1 154 ? 6.051 2.638 19.998 1.00 81.94 154 SER A CA 1
ATOM 1214 C C . SER A 1 154 ? 7.423 2.751 19.342 1.00 81.94 154 SER A C 1
ATOM 1216 O O . SER A 1 154 ? 8.126 3.733 19.580 1.00 81.94 154 SER A O 1
ATOM 1218 N N . HIS A 1 155 ? 7.832 1.756 18.563 1.00 86.19 155 HIS A N 1
ATOM 1219 C CA . HIS A 1 155 ? 9.089 1.760 17.827 1.00 86.19 155 HIS A CA 1
ATOM 1220 C C . HIS A 1 155 ? 8.837 2.088 16.359 1.00 86.19 155 HIS A C 1
ATOM 1222 O O . HIS A 1 155 ? 7.692 2.156 15.912 1.00 86.19 155 HIS A O 1
ATOM 1228 N N . ASN A 1 156 ? 9.910 2.341 15.609 1.00 88.50 156 ASN A N 1
ATOM 1229 C CA . ASN A 1 156 ? 9.753 2.576 14.187 1.00 88.50 156 ASN A CA 1
ATOM 1230 C C . ASN A 1 156 ? 9.268 1.297 13.512 1.00 88.50 156 ASN A C 1
ATOM 1232 O O . ASN A 1 156 ? 9.922 0.266 13.639 1.00 88.50 156 ASN A O 1
ATOM 1236 N N . PHE A 1 157 ? 8.153 1.385 12.781 1.00 90.00 157 PHE A N 1
ATOM 1237 C CA . PHE A 1 157 ? 7.541 0.253 12.086 1.00 90.00 157 PHE A CA 1
ATOM 1238 C C . PHE A 1 157 ? 8.577 -0.603 11.342 1.00 90.00 157 PHE A C 1
ATOM 1240 O O . PHE A 1 157 ? 8.619 -1.813 11.528 1.00 90.00 157 PHE A O 1
ATOM 1247 N N . MET A 1 158 ? 9.497 0.023 10.598 1.00 90.56 158 MET A N 1
ATOM 1248 C CA . MET A 1 158 ? 10.501 -0.687 9.793 1.00 90.56 158 MET A CA 1
ATOM 1249 C C . MET A 1 158 ? 11.501 -1.510 10.622 1.00 90.56 158 MET A C 1
ATOM 1251 O O . MET A 1 158 ? 12.123 -2.421 10.082 1.00 90.56 158 MET A O 1
ATOM 1255 N N . GLU A 1 159 ? 11.680 -1.186 11.903 1.00 90.31 159 GLU A N 1
ATOM 1256 C CA . GLU A 1 159 ? 12.585 -1.889 12.820 1.00 90.31 159 GLU A CA 1
ATOM 1257 C C . GLU A 1 159 ? 11.909 -3.087 13.493 1.00 90.31 159 GLU A C 1
ATOM 1259 O O . GLU A 1 159 ? 12.613 -3.989 13.937 1.00 90.31 159 GLU A O 1
ATOM 1264 N N . VAL A 1 160 ? 10.572 -3.100 13.563 1.00 89.88 160 VAL A N 1
ATOM 1265 C CA . VAL A 1 160 ? 9.797 -4.095 14.323 1.00 89.88 160 VAL A CA 1
ATOM 1266 C C . VAL A 1 160 ? 8.935 -5.024 13.469 1.00 89.88 160 VAL A C 1
ATOM 1268 O O . VAL A 1 160 ? 8.235 -5.867 14.026 1.00 89.88 160 VAL A O 1
ATOM 1271 N N . ILE A 1 161 ? 8.980 -4.920 12.132 1.00 90.44 161 ILE A N 1
ATOM 1272 C CA . ILE A 1 161 ? 8.284 -5.858 11.223 1.00 90.44 161 ILE A CA 1
ATOM 1273 C C . ILE A 1 161 ? 8.525 -7.331 11.632 1.00 90.44 161 ILE A C 1
ATOM 1275 O O . ILE A 1 161 ? 7.539 -8.054 11.798 1.00 90.44 161 ILE A O 1
ATOM 1279 N N . PRO A 1 162 ? 9.772 -7.799 11.881 1.00 91.44 162 PRO A N 1
ATOM 1280 C CA . PRO A 1 162 ? 10.022 -9.205 12.224 1.00 91.44 162 PRO A CA 1
ATOM 1281 C C . PRO A 1 162 ? 9.413 -9.648 13.562 1.00 91.44 162 PRO A C 1
ATOM 1283 O O . PRO A 1 162 ? 9.165 -10.836 13.784 1.00 91.44 162 PRO A O 1
ATOM 1286 N N . GLU A 1 163 ? 9.235 -8.726 14.503 1.00 90.25 163 GLU A N 1
ATOM 1287 C CA . GLU A 1 163 ? 8.590 -8.956 15.792 1.00 90.25 163 GLU A CA 1
ATOM 1288 C C . GLU A 1 163 ? 7.068 -8.967 15.646 1.00 90.25 163 GLU A C 1
ATOM 1290 O O . GLU A 1 163 ? 6.416 -9.841 16.220 1.00 90.25 163 GLU A O 1
ATOM 1295 N N . ILE A 1 164 ? 6.512 -8.053 14.844 1.00 90.00 164 ILE A N 1
ATOM 1296 C CA . ILE A 1 164 ? 5.077 -7.993 14.533 1.00 90.00 164 ILE A CA 1
ATOM 1297 C C . ILE A 1 164 ? 4.634 -9.283 13.829 1.00 90.00 164 ILE A C 1
ATOM 1299 O O . ILE A 1 164 ? 3.617 -9.861 14.205 1.00 90.00 164 ILE A O 1
ATOM 1303 N N . GLU A 1 165 ? 5.429 -9.810 12.892 1.00 90.31 165 GLU A N 1
ATOM 1304 C CA . GLU A 1 165 ? 5.170 -11.087 12.201 1.00 90.31 165 GLU A CA 1
ATOM 1305 C C . GLU A 1 165 ? 5.022 -12.291 13.144 1.00 90.31 165 GLU A C 1
ATOM 1307 O O . GLU A 1 165 ? 4.344 -13.268 12.819 1.00 90.31 165 GLU A O 1
ATOM 1312 N N . LYS A 1 166 ? 5.641 -12.232 14.328 1.00 89.19 166 LYS A N 1
ATOM 1313 C CA . LYS A 1 166 ? 5.572 -13.290 15.348 1.00 89.19 166 LYS A CA 1
ATOM 1314 C C . LYS A 1 166 ? 4.388 -13.117 16.298 1.00 89.19 166 LYS A C 1
ATOM 1316 O O . LYS A 1 166 ? 4.144 -14.014 17.107 1.00 89.19 166 LYS A O 1
ATOM 1321 N N . SER A 1 167 ? 3.682 -11.989 16.239 1.00 84.25 167 SER A N 1
ATOM 1322 C CA . SER A 1 167 ? 2.574 -11.684 17.141 1.00 84.25 167 SER A CA 1
ATOM 1323 C C . SER A 1 167 ? 1.370 -12.592 16.876 1.00 84.25 167 SER A C 1
ATOM 1325 O O . SER A 1 167 ? 0.936 -12.778 15.738 1.00 84.25 167 SER A O 1
ATOM 1327 N N . GLU A 1 168 ? 0.785 -13.128 17.948 1.00 80.81 168 GLU A N 1
ATOM 1328 C CA . GLU A 1 168 ? -0.488 -13.855 17.871 1.00 80.81 168 GLU A CA 1
ATOM 1329 C C . GLU A 1 168 ? -1.648 -12.915 17.518 1.00 80.81 168 GLU A C 1
ATOM 1331 O O . GLU A 1 168 ? -2.589 -13.330 16.843 1.00 80.81 168 GLU A O 1
ATOM 1336 N N . VAL A 1 169 ? -1.564 -11.634 17.903 1.00 80.56 169 VAL A N 1
ATOM 1337 C CA . VAL A 1 169 ? -2.559 -10.628 17.512 1.00 80.56 169 VAL A CA 1
ATOM 1338 C C . VAL A 1 169 ? -2.575 -10.456 15.999 1.00 80.56 169 VAL A C 1
ATOM 1340 O O . VAL A 1 169 ? -3.654 -10.475 15.414 1.00 80.56 169 VAL A O 1
ATOM 1343 N N . LEU A 1 170 ? -1.412 -10.353 15.344 1.00 85.81 170 LEU A N 1
ATOM 1344 C CA . LEU A 1 170 ? -1.366 -10.244 13.883 1.00 85.81 170 LEU A CA 1
ATOM 1345 C C . LEU A 1 170 ? -2.008 -11.460 13.202 1.00 85.81 170 LEU A C 1
ATOM 1347 O O . LEU A 1 170 ? -2.767 -11.287 12.253 1.00 85.81 170 LEU A O 1
ATOM 1351 N N . LYS A 1 171 ? -1.742 -12.680 13.685 1.00 85.19 171 LYS A N 1
ATOM 1352 C CA . LYS A 1 171 ? -2.332 -13.905 13.117 1.00 85.19 171 LYS A CA 1
ATOM 1353 C C . LYS A 1 171 ? -3.859 -13.871 13.170 1.00 85.19 171 LYS A C 1
ATOM 1355 O O . LYS A 1 171 ? -4.507 -14.106 12.160 1.00 85.19 171 LYS A O 1
ATOM 1360 N N . ILE A 1 172 ? -4.422 -13.483 14.314 1.00 79.19 172 ILE A N 1
ATOM 1361 C CA . ILE A 1 172 ? -5.876 -13.340 14.468 1.00 79.19 172 ILE A CA 1
ATOM 1362 C C . ILE A 1 172 ? -6.419 -12.234 13.554 1.00 79.19 172 ILE A C 1
ATOM 1364 O O . ILE A 1 172 ? -7.483 -12.389 12.962 1.00 79.19 172 ILE A O 1
ATOM 1368 N N . LEU A 1 173 ? -5.700 -11.114 13.426 1.00 81.56 173 LEU A N 1
ATOM 1369 C CA . LEU A 1 173 ? -6.105 -10.022 12.540 1.00 81.56 173 LEU A CA 1
ATOM 1370 C C . LEU A 1 173 ? -6.077 -10.429 11.062 1.00 81.56 173 LEU A C 1
ATOM 1372 O O . LEU A 1 173 ? -6.925 -9.950 10.313 1.00 81.56 173 LEU A O 1
ATOM 1376 N N . ARG A 1 174 ? -5.171 -11.319 10.638 1.00 84.19 174 ARG A N 1
ATOM 1377 C CA . ARG A 1 174 ? -5.159 -11.892 9.278 1.00 84.19 174 ARG A CA 1
ATOM 1378 C C . ARG A 1 174 ? -6.396 -12.749 9.006 1.00 84.19 174 ARG A C 1
ATOM 1380 O O . ARG A 1 174 ? -7.019 -12.602 7.959 1.00 84.19 174 ARG A O 1
ATOM 1387 N N . ASP A 1 175 ? -6.824 -13.538 9.989 1.00 80.62 175 ASP A N 1
ATOM 1388 C CA . ASP A 1 175 ? -8.044 -14.356 9.902 1.00 80.62 175 ASP A CA 1
ATOM 1389 C C . ASP A 1 175 ? -9.344 -13.526 9.954 1.00 80.62 175 ASP A C 1
ATOM 1391 O O . ASP A 1 175 ? -10.433 -14.024 9.661 1.00 80.62 175 ASP A O 1
ATOM 1395 N N . MET A 1 176 ? -9.257 -12.252 10.344 1.00 76.88 176 MET A N 1
ATOM 1396 C CA . MET A 1 176 ? -10.409 -11.362 10.421 1.00 76.88 176 MET A CA 1
ATOM 1397 C C . MET A 1 176 ? -10.874 -10.923 9.033 1.00 76.88 176 MET A C 1
ATOM 1399 O O . MET A 1 176 ? -10.084 -10.433 8.229 1.00 76.88 176 MET A O 1
ATOM 1403 N N . LEU A 1 177 ? -12.190 -10.992 8.803 1.00 75.69 177 LEU A N 1
ATOM 1404 C CA . LEU A 1 177 ? -12.835 -10.379 7.646 1.00 75.69 177 LEU A CA 1
ATOM 1405 C C . LEU A 1 177 ? -12.694 -8.853 7.721 1.00 75.69 177 LEU A C 1
ATOM 1407 O O . LEU A 1 177 ? -13.330 -8.210 8.559 1.00 75.69 177 LEU A O 1
ATOM 1411 N N . LYS A 1 178 ? -11.871 -8.274 6.843 1.00 77.25 178 LYS A N 1
ATOM 1412 C CA . LYS A 1 178 ? -11.566 -6.829 6.847 1.00 77.25 178 LYS A CA 1
ATOM 1413 C C . LYS A 1 178 ? -12.459 -6.021 5.921 1.00 77.25 178 LYS A C 1
ATOM 1415 O O . LYS A 1 178 ? -12.356 -4.801 5.860 1.00 77.25 178 LYS A O 1
ATOM 1420 N N . GLY A 1 179 ? -13.355 -6.698 5.207 1.00 78.25 179 GLY A N 1
ATOM 1421 C CA . GLY A 1 179 ? -14.350 -6.044 4.379 1.00 78.25 179 GLY A CA 1
ATOM 1422 C C . GLY A 1 179 ? -13.758 -5.475 3.102 1.00 78.25 179 GLY A C 1
ATOM 1423 O O . GLY A 1 179 ? -13.651 -6.188 2.106 1.00 78.25 179 GLY A O 1
ATOM 1424 N N . ALA A 1 180 ? -13.411 -4.191 3.121 1.00 78.50 180 ALA A N 1
ATOM 1425 C CA . ALA A 1 180 ? -13.032 -3.435 1.940 1.00 78.50 180 ALA A CA 1
ATOM 1426 C C . ALA A 1 180 ? -11.772 -2.594 2.157 1.00 78.50 180 ALA A C 1
ATOM 1428 O O . ALA A 1 180 ? -11.662 -1.900 3.164 1.00 78.50 180 ALA A O 1
ATOM 1429 N N . VAL A 1 181 ? -10.889 -2.563 1.157 1.00 82.12 181 VAL A N 1
ATOM 1430 C CA . VAL A 1 181 ? -9.854 -1.528 1.035 1.00 82.12 181 VAL A CA 1
ATOM 1431 C C . VAL A 1 181 ? -10.358 -0.431 0.100 1.00 82.12 181 VAL A C 1
ATOM 1433 O O . VAL A 1 181 ? -10.727 -0.711 -1.039 1.00 82.12 181 VAL A O 1
ATOM 1436 N N . LEU A 1 182 ? -10.429 0.817 0.566 1.00 80.81 182 LEU A N 1
ATOM 1437 C CA . LEU A 1 182 ? -11.041 1.924 -0.189 1.00 80.81 182 LEU A CA 1
ATOM 1438 C C . LEU A 1 182 ? -10.001 2.926 -0.720 1.00 80.81 182 LEU A C 1
ATOM 1440 O O . LEU A 1 182 ? -10.286 3.741 -1.603 1.00 80.81 182 LEU A O 1
ATOM 1444 N N . HIS A 1 183 ? -8.768 2.835 -0.231 1.00 80.81 183 HIS A N 1
ATOM 1445 C CA . HIS A 1 183 ? -7.661 3.673 -0.659 1.00 80.81 183 HIS A CA 1
ATOM 1446 C C . HIS A 1 183 ? -6.368 2.869 -0.726 1.00 80.81 183 HIS A C 1
ATOM 1448 O O . HIS A 1 183 ? -5.486 3.008 0.111 1.00 80.81 183 HIS A O 1
ATOM 1454 N N . ALA A 1 184 ? -6.208 2.092 -1.796 1.00 83.62 184 ALA A N 1
ATOM 1455 C CA . ALA A 1 184 ? -4.934 1.448 -2.097 1.00 83.62 184 ALA A CA 1
ATOM 1456 C C . ALA A 1 184 ? -4.306 2.026 -3.365 1.00 83.62 184 ALA A C 1
ATOM 1458 O O . ALA A 1 184 ? -4.996 2.338 -4.337 1.00 83.62 184 ALA A O 1
ATOM 1459 N N . ASN A 1 185 ? -2.980 2.144 -3.393 1.00 84.75 185 ASN A N 1
ATOM 1460 C CA . ASN A 1 185 ? -2.254 2.389 -4.636 1.00 84.75 185 ASN A CA 1
ATOM 1461 C C . ASN A 1 185 ? -1.903 1.042 -5.278 1.00 84.75 185 ASN A C 1
ATOM 1463 O O . ASN A 1 185 ? -1.273 0.204 -4.641 1.00 84.75 185 ASN A O 1
ATOM 1467 N N . GLY A 1 186 ? -2.254 0.839 -6.549 1.00 80.38 186 GLY A N 1
ATOM 1468 C CA . GLY A 1 186 ? -2.011 -0.428 -7.254 1.00 80.38 186 GLY A CA 1
ATOM 1469 C C . GLY A 1 186 ? -0.535 -0.825 -7.354 1.00 80.38 186 GLY A C 1
ATOM 1470 O O . GLY A 1 186 ? -0.225 -1.980 -7.626 1.00 80.38 186 GLY A O 1
ATOM 1471 N N . PHE A 1 187 ? 0.391 0.104 -7.109 1.00 81.62 187 PHE A N 1
ATOM 1472 C CA . PHE A 1 187 ? 1.826 -0.178 -7.058 1.00 81.62 187 PHE A CA 1
ATOM 1473 C C . PHE A 1 187 ? 2.345 -0.438 -5.641 1.00 81.62 187 PHE A C 1
ATOM 1475 O O . PHE A 1 187 ? 3.547 -0.632 -5.484 1.00 81.62 187 PHE A O 1
ATOM 1482 N N . ALA A 1 188 ? 1.495 -0.385 -4.614 1.00 83.06 188 ALA A N 1
ATOM 1483 C CA . ALA A 1 188 ? 1.888 -0.479 -3.209 1.00 83.06 188 ALA A CA 1
ATOM 1484 C C . ALA A 1 188 ? 1.371 -1.736 -2.493 1.00 83.06 188 ALA A C 1
ATOM 1486 O O . ALA A 1 188 ? 1.971 -2.078 -1.487 1.00 83.06 188 ALA A O 1
ATOM 1487 N N . ILE A 1 189 ? 0.410 -2.469 -3.067 1.00 89.00 189 ILE A N 1
ATOM 1488 C CA . ILE A 1 189 ? -0.237 -3.629 -2.428 1.00 89.00 189 ILE A CA 1
ATOM 1489 C C . ILE A 1 189 ? 0.672 -4.871 -2.400 1.00 89.00 189 ILE A C 1
ATOM 1491 O O . ILE A 1 189 ? 1.039 -5.319 -1.325 1.00 89.00 189 ILE A O 1
ATOM 1495 N N . ALA A 1 190 ? 1.087 -5.406 -3.561 1.00 89.88 190 ALA A N 1
ATOM 1496 C CA . ALA A 1 190 ? 1.794 -6.694 -3.605 1.00 89.88 190 ALA A CA 1
ATOM 1497 C C . ALA A 1 190 ? 3.038 -6.737 -2.708 1.00 89.88 190 ALA A C 1
ATOM 1499 O O . ALA A 1 190 ? 3.823 -5.782 -2.686 1.00 89.88 190 ALA A O 1
ATOM 1500 N N . SER A 1 191 ? 3.287 -7.869 -2.068 1.00 90.25 191 SER A N 1
ATOM 1501 C CA . SER A 1 191 ? 4.391 -8.078 -1.141 1.00 90.25 191 SER A CA 1
ATOM 1502 C C . SER A 1 191 ? 5.753 -7.720 -1.742 1.00 90.25 191 SER A C 1
ATOM 1504 O O . SER A 1 191 ? 6.041 -7.923 -2.929 1.00 90.25 191 SER A O 1
ATOM 1506 N N . LEU A 1 192 ? 6.654 -7.200 -0.901 1.00 86.62 192 LEU A N 1
ATOM 1507 C CA . LEU A 1 192 ? 8.036 -6.938 -1.315 1.00 86.62 192 LEU A CA 1
ATOM 1508 C C . LEU A 1 192 ? 8.727 -8.217 -1.807 1.00 86.62 192 LEU A C 1
ATOM 1510 O O . LEU A 1 192 ? 9.563 -8.144 -2.708 1.00 86.62 192 LEU A O 1
ATOM 1514 N N . ASP A 1 193 ? 8.359 -9.375 -1.261 1.00 87.44 193 ASP A N 1
ATOM 1515 C CA . ASP A 1 193 ? 8.895 -10.667 -1.672 1.00 87.44 193 ASP A CA 1
ATOM 1516 C C . ASP A 1 193 ? 8.485 -11.032 -3.094 1.00 87.44 193 ASP A C 1
ATOM 1518 O O . ASP A 1 193 ? 9.363 -11.329 -3.908 1.00 87.44 193 ASP A O 1
ATOM 1522 N N . TYR A 1 194 ? 7.200 -10.921 -3.446 1.00 89.62 194 TYR A N 1
ATOM 1523 C CA . TYR A 1 194 ? 6.766 -11.111 -4.829 1.00 89.62 194 TYR A CA 1
ATOM 1524 C C . TYR A 1 194 ? 7.530 -10.176 -5.768 1.00 89.62 194 TYR A C 1
ATOM 1526 O O . TYR A 1 194 ? 8.127 -10.600 -6.762 1.00 89.62 194 TYR A O 1
ATOM 1534 N N . ARG A 1 195 ? 7.623 -8.892 -5.425 1.00 87.25 195 ARG A N 1
ATOM 1535 C CA . ARG A 1 195 ? 8.289 -7.934 -6.309 1.00 87.25 195 ARG A CA 1
ATOM 1536 C C . ARG A 1 195 ? 9.788 -8.192 -6.463 1.00 87.25 195 ARG A C 1
ATOM 1538 O O . ARG A 1 195 ? 10.314 -8.062 -7.566 1.00 87.25 195 ARG A O 1
ATOM 1545 N N . PHE A 1 196 ? 10.483 -8.550 -5.385 1.00 86.06 196 PHE A N 1
ATOM 1546 C CA . PHE A 1 196 ? 11.937 -8.734 -5.395 1.00 86.06 196 PHE A CA 1
ATOM 1547 C C . PHE A 1 196 ? 12.410 -10.133 -5.748 1.00 86.06 196 PHE A C 1
ATOM 1549 O O . PHE A 1 196 ? 13.587 -10.283 -6.063 1.00 86.06 196 PHE A O 1
ATOM 1556 N N . TYR A 1 197 ? 11.569 -11.154 -5.640 1.00 85.19 197 TYR A N 1
ATOM 1557 C CA . TYR A 1 197 ? 11.952 -12.534 -5.937 1.00 85.19 197 TYR A CA 1
ATOM 1558 C C . TYR A 1 197 ? 11.231 -13.107 -7.154 1.00 85.19 197 TYR A C 1
ATOM 1560 O O . TYR A 1 197 ? 11.715 -14.083 -7.715 1.00 85.19 197 TYR A O 1
ATOM 1568 N N . ASN A 1 198 ? 10.149 -12.476 -7.618 1.00 90.06 198 ASN A N 1
ATOM 1569 C CA . ASN A 1 198 ? 9.513 -12.806 -8.891 1.00 90.06 198 ASN A CA 1
ATOM 1570 C C . ASN A 1 198 ? 9.860 -11.767 -9.964 1.00 90.06 198 ASN A C 1
ATOM 1572 O O . ASN A 1 198 ? 10.588 -12.073 -10.906 1.00 90.06 198 ASN A O 1
ATOM 1576 N N . LEU A 1 199 ? 9.394 -10.521 -9.812 1.00 88.94 199 LEU A N 1
ATOM 1577 C CA . LEU A 1 199 ? 9.435 -9.548 -10.912 1.00 88.94 199 LEU A CA 1
ATOM 1578 C C . LEU A 1 199 ? 10.860 -9.194 -11.348 1.00 88.94 199 LEU A C 1
ATOM 1580 O O . LEU A 1 199 ? 11.131 -9.107 -12.543 1.00 88.94 199 LEU A O 1
ATOM 1584 N N . THR A 1 200 ? 11.782 -9.021 -10.397 1.00 88.00 200 THR A N 1
ATOM 1585 C CA . THR A 1 200 ? 13.178 -8.680 -10.715 1.00 88.00 200 THR A CA 1
ATOM 1586 C C . THR A 1 200 ? 14.014 -9.859 -11.221 1.00 88.00 200 THR A C 1
ATOM 1588 O O . THR A 1 200 ? 15.156 -9.646 -11.607 1.00 88.00 200 THR A O 1
ATOM 1591 N N . TYR A 1 201 ? 13.486 -11.086 -11.202 1.00 88.31 201 TYR A N 1
ATOM 1592 C CA . TYR A 1 201 ? 14.164 -12.281 -11.729 1.00 88.31 201 TYR A CA 1
ATOM 1593 C C . TYR A 1 201 ? 13.654 -12.693 -13.110 1.00 88.31 201 TYR A C 1
ATOM 1595 O O . TYR A 1 201 ? 14.114 -13.689 -13.664 1.00 88.31 201 TYR A O 1
ATOM 1603 N N . ARG A 1 202 ? 12.706 -11.940 -13.675 1.00 90.06 202 ARG A N 1
ATOM 1604 C CA . ARG A 1 202 ? 12.208 -12.195 -15.023 1.00 90.06 202 ARG A CA 1
ATOM 1605 C C . ARG A 1 202 ? 13.310 -11.944 -16.047 1.00 90.06 202 ARG A C 1
ATOM 1607 O O . ARG A 1 202 ? 14.093 -11.001 -15.924 1.00 90.06 202 ARG A O 1
ATOM 1614 N N . GLU A 1 203 ? 13.337 -12.797 -17.062 1.00 90.69 203 GLU A N 1
ATOM 1615 C CA . GLU A 1 203 ? 14.255 -12.666 -18.188 1.00 90.69 203 GLU A CA 1
ATOM 1616 C C . GLU A 1 203 ? 14.073 -11.315 -18.883 1.00 90.69 203 GLU A C 1
ATOM 1618 O O . GLU A 1 203 ? 13.020 -10.677 -18.783 1.00 90.69 203 GLU A O 1
ATOM 1623 N N . ASN A 1 204 ? 15.110 -10.882 -19.600 1.00 91.50 204 ASN A N 1
ATOM 1624 C CA . ASN A 1 204 ? 15.081 -9.665 -20.410 1.00 91.50 204 ASN A CA 1
ATOM 1625 C C . ASN A 1 204 ? 14.872 -8.365 -19.618 1.00 91.50 204 ASN A C 1
ATOM 1627 O O . ASN A 1 204 ? 14.566 -7.333 -20.212 1.00 91.50 204 ASN A O 1
ATOM 1631 N N . LEU A 1 205 ? 15.055 -8.382 -18.294 1.00 92.00 205 LEU A N 1
ATOM 1632 C CA . LEU A 1 205 ? 15.035 -7.185 -17.459 1.00 92.00 205 LEU A CA 1
ATOM 1633 C C . LEU A 1 205 ? 16.419 -6.536 -17.398 1.00 92.00 205 LEU A C 1
ATOM 1635 O O . LEU A 1 205 ? 17.377 -7.114 -16.883 1.00 92.00 205 LEU A O 1
ATOM 1639 N N . TYR A 1 206 ? 16.503 -5.293 -17.858 1.00 91.25 206 TYR A N 1
ATOM 1640 C CA . TYR A 1 206 ? 17.723 -4.498 -17.835 1.00 91.25 206 TYR A CA 1
ATOM 1641 C C . TYR A 1 206 ? 17.609 -3.343 -16.847 1.00 91.25 206 TYR A C 1
ATOM 1643 O O . TYR A 1 206 ? 16.532 -2.792 -16.599 1.00 91.25 206 TYR A O 1
ATOM 1651 N N . VAL A 1 207 ? 18.756 -2.946 -16.310 1.00 90.56 207 VAL A N 1
ATOM 1652 C CA . VAL A 1 207 ? 18.923 -1.806 -15.418 1.00 90.56 207 VAL A CA 1
ATOM 1653 C C . VAL A 1 207 ? 19.895 -0.807 -16.027 1.00 90.56 207 VAL A C 1
ATOM 1655 O O . VAL A 1 207 ? 20.880 -1.176 -16.659 1.00 90.56 207 VAL A O 1
ATOM 1658 N N . CYS A 1 208 ? 19.614 0.475 -15.833 1.00 88.56 208 CYS A N 1
ATOM 1659 C CA . CYS A 1 208 ? 20.548 1.547 -16.135 1.00 88.56 208 CYS A CA 1
ATOM 1660 C C . CYS A 1 208 ? 20.446 2.637 -15.067 1.00 88.56 208 CYS A C 1
ATOM 1662 O O . CYS A 1 208 ? 19.348 2.976 -14.619 1.00 88.56 208 CYS A O 1
ATOM 1664 N N . ASP A 1 209 ? 21.580 3.214 -14.681 1.00 84.31 209 ASP A N 1
ATOM 1665 C CA . ASP A 1 209 ? 21.615 4.424 -13.863 1.00 84.31 209 ASP A CA 1
ATOM 1666 C C . ASP A 1 209 ? 21.785 5.647 -14.771 1.00 84.31 209 ASP A C 1
ATOM 1668 O O . ASP A 1 209 ? 22.758 5.758 -15.519 1.00 84.31 209 ASP A O 1
ATOM 1672 N N . LYS A 1 210 ? 20.818 6.568 -14.728 1.00 81.38 210 LYS A N 1
ATOM 1673 C CA . LYS A 1 210 ? 20.882 7.841 -15.454 1.00 81.38 210 LYS A CA 1
ATOM 1674 C C . LYS A 1 210 ? 20.619 8.982 -14.485 1.00 81.38 210 LYS A C 1
ATOM 1676 O O . LYS A 1 210 ? 19.487 9.155 -14.036 1.00 81.38 210 LYS A O 1
ATOM 1681 N N . ASN A 1 211 ? 21.644 9.790 -14.215 1.00 78.94 211 ASN A N 1
ATOM 1682 C CA . ASN A 1 211 ? 21.595 10.923 -13.281 1.00 78.94 211 ASN A CA 1
ATOM 1683 C C . ASN A 1 211 ? 21.133 10.514 -11.868 1.00 78.94 211 ASN A C 1
ATOM 1685 O O . ASN A 1 211 ? 20.220 11.129 -11.315 1.00 78.94 211 ASN A O 1
ATOM 1689 N N . SER A 1 212 ? 21.714 9.446 -11.310 1.00 72.38 212 SER A N 1
ATOM 1690 C CA . SER A 1 212 ? 21.369 8.909 -9.982 1.00 72.38 212 SER A CA 1
ATOM 1691 C C . SER A 1 212 ? 19.925 8.405 -9.870 1.00 72.38 212 SER A C 1
ATOM 1693 O O . SER A 1 212 ? 19.388 8.258 -8.772 1.00 72.38 212 SER A O 1
ATOM 1695 N N . THR A 1 213 ? 19.269 8.168 -11.008 1.00 74.94 213 THR A N 1
ATOM 1696 C CA . THR A 1 213 ? 17.931 7.584 -11.082 1.00 74.94 213 THR A CA 1
ATOM 1697 C C . THR A 1 213 ? 18.041 6.219 -11.733 1.00 74.94 213 THR A C 1
ATOM 1699 O O . THR A 1 213 ? 18.333 6.105 -12.926 1.00 74.94 213 THR A O 1
ATOM 1702 N N . LEU A 1 214 ? 17.759 5.187 -10.944 1.00 80.31 214 LEU A N 1
ATOM 1703 C CA . LEU A 1 214 ? 17.737 3.810 -11.408 1.00 80.31 214 LEU A CA 1
ATOM 1704 C C . LEU A 1 214 ? 16.509 3.587 -12.302 1.00 80.31 214 LEU A C 1
ATOM 1706 O O . LEU A 1 214 ? 15.370 3.807 -11.885 1.00 80.31 214 LEU A O 1
ATOM 1710 N N . ARG A 1 215 ? 16.747 3.170 -13.546 1.00 86.25 215 ARG A N 1
ATOM 1711 C CA . ARG A 1 215 ? 15.720 2.839 -14.539 1.00 86.25 215 ARG A CA 1
ATOM 1712 C C . ARG A 1 215 ? 15.737 1.342 -14.796 1.00 86.25 215 ARG A C 1
ATOM 1714 O O . ARG A 1 215 ? 16.803 0.764 -14.979 1.00 86.25 215 ARG A O 1
ATOM 1721 N N . LEU A 1 216 ? 14.554 0.740 -14.832 1.00 88.25 216 LEU A N 1
ATOM 1722 C CA . LEU A 1 216 ? 14.353 -0.689 -15.072 1.00 88.25 216 LEU A CA 1
ATOM 1723 C C . LEU A 1 216 ? 13.474 -0.868 -16.287 1.00 88.25 216 LEU A C 1
ATOM 1725 O O . LEU A 1 216 ? 12.403 -0.278 -16.337 1.00 88.25 216 LEU A O 1
ATOM 1729 N N . LYS A 1 217 ? 13.891 -1.657 -17.266 1.00 90.00 217 LYS A N 1
ATOM 1730 C CA . LYS A 1 217 ? 13.086 -1.836 -18.471 1.00 90.00 217 LYS A CA 1
ATOM 1731 C C . LYS A 1 217 ? 13.313 -3.212 -19.073 1.00 90.00 217 LYS A C 1
ATOM 1733 O O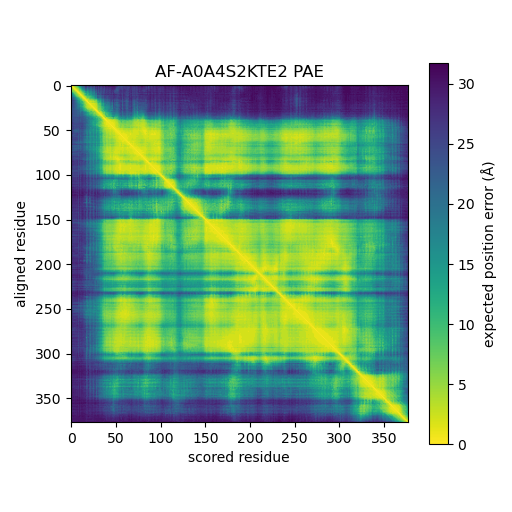 . LYS A 1 217 ? 14.434 -3.712 -19.065 1.00 90.00 217 LYS A O 1
ATOM 1738 N N . PHE A 1 218 ? 12.238 -3.799 -19.585 1.00 91.44 218 PHE A N 1
ATOM 1739 C CA . PHE A 1 218 ? 12.299 -5.049 -20.323 1.00 91.44 218 PHE A CA 1
ATOM 1740 C C . PHE A 1 218 ? 12.647 -4.776 -21.788 1.00 91.44 218 PHE A C 1
ATOM 1742 O O . PHE A 1 218 ? 12.081 -3.861 -22.395 1.00 91.44 218 PHE A O 1
ATOM 1749 N N . PHE A 1 219 ? 13.578 -5.547 -22.345 1.00 88.06 219 PHE A N 1
ATOM 1750 C CA . PHE A 1 219 ? 14.027 -5.417 -23.732 1.00 88.06 219 PHE A CA 1
ATOM 1751 C C . PHE A 1 219 ? 14.235 -6.776 -24.383 1.00 88.06 219 PHE A C 1
ATOM 1753 O O . PHE A 1 219 ? 14.898 -7.625 -23.805 1.00 88.06 219 PHE A O 1
ATOM 1760 N N . ASP A 1 220 ? 13.780 -6.928 -25.625 1.00 87.25 220 ASP A N 1
ATOM 1761 C CA . ASP A 1 220 ? 14.323 -7.963 -26.512 1.00 87.25 220 ASP A CA 1
ATOM 1762 C C . ASP A 1 220 ? 15.748 -7.583 -26.962 1.00 87.25 220 ASP A C 1
ATOM 1764 O O . ASP A 1 220 ? 16.709 -8.326 -26.790 1.00 87.25 220 ASP A O 1
ATOM 1768 N N . VAL A 1 221 ? 15.907 -6.339 -27.433 1.00 85.00 221 VAL A N 1
ATOM 1769 C CA . VAL A 1 221 ? 17.203 -5.735 -27.767 1.00 85.00 221 VAL A CA 1
ATOM 1770 C C . VAL A 1 221 ? 17.346 -4.395 -27.031 1.00 85.00 221 VAL A C 1
ATOM 1772 O O . VAL A 1 221 ? 16.486 -3.523 -27.203 1.00 85.00 221 VAL A O 1
ATOM 1775 N N . PRO A 1 222 ? 18.397 -4.194 -26.208 1.00 87.56 222 PRO A N 1
ATOM 1776 C CA . PRO A 1 222 ? 18.594 -2.946 -25.471 1.00 87.56 222 PRO A CA 1
ATOM 1777 C C . PRO A 1 222 ? 18.755 -1.730 -26.388 1.00 87.56 222 PRO A C 1
ATOM 1779 O O . PRO A 1 222 ? 19.441 -1.785 -27.409 1.00 87.56 222 PRO A O 1
ATOM 1782 N N . SER A 1 223 ? 18.155 -0.601 -26.006 1.00 86.12 223 SER A N 1
ATOM 1783 C CA . SER A 1 223 ? 18.309 0.668 -26.726 1.00 86.12 223 SER A CA 1
ATOM 1784 C C . SER A 1 223 ? 19.621 1.384 -26.388 1.00 86.12 223 SER A C 1
ATOM 1786 O O . SER A 1 223 ? 20.246 1.127 -25.369 1.00 86.12 223 SER A O 1
ATOM 1788 N N . TYR A 1 224 ? 20.031 2.346 -27.217 1.00 87.44 224 TYR A N 1
ATOM 1789 C CA . TYR A 1 224 ? 21.279 3.107 -27.023 1.00 87.44 224 TYR A CA 1
ATOM 1790 C C . TYR A 1 224 ? 21.121 4.382 -26.168 1.00 87.44 224 TYR A C 1
ATOM 1792 O O . TYR A 1 224 ? 22.037 5.194 -26.073 1.00 87.44 224 TYR A O 1
ATOM 1800 N N . ASP A 1 225 ? 19.953 4.606 -25.560 1.00 88.44 225 ASP A N 1
ATOM 1801 C CA . ASP A 1 225 ? 19.634 5.820 -24.790 1.00 88.44 225 ASP A CA 1
ATOM 1802 C C . ASP A 1 225 ? 20.204 5.822 -23.357 1.00 88.44 225 ASP A C 1
ATOM 1804 O O . ASP A 1 225 ? 20.138 6.841 -22.645 1.00 88.44 225 ASP A O 1
ATOM 1808 N N . CYS A 1 226 ? 20.726 4.673 -22.932 1.00 88.44 226 CYS A N 1
ATOM 1809 C CA . CYS A 1 226 ? 21.302 4.401 -21.626 1.00 88.44 226 CYS A CA 1
ATOM 1810 C C . CYS A 1 226 ? 22.319 3.256 -21.739 1.00 88.44 226 CYS A C 1
ATOM 1812 O O . CYS A 1 226 ? 22.235 2.444 -22.659 1.00 88.44 226 CYS A O 1
ATOM 1814 N N . ASN A 1 227 ? 23.256 3.168 -20.793 1.00 89.56 227 ASN A N 1
ATOM 1815 C CA . ASN A 1 227 ? 24.139 2.008 -20.685 1.00 89.56 227 ASN A CA 1
ATOM 1816 C C . ASN A 1 227 ? 23.402 0.872 -19.961 1.00 89.56 227 ASN A C 1
ATOM 1818 O O . ASN A 1 227 ? 23.502 0.737 -18.742 1.00 89.56 227 ASN A O 1
ATOM 1822 N N . TRP A 1 228 ? 22.567 0.143 -20.701 1.00 91.38 228 TRP A N 1
ATOM 1823 C CA . TRP A 1 228 ? 21.727 -0.918 -20.152 1.00 91.38 228 TRP A CA 1
ATOM 1824 C C . TRP A 1 228 ? 22.534 -2.179 -19.850 1.00 91.38 228 TRP A C 1
ATOM 1826 O O . TRP A 1 228 ? 23.197 -2.734 -20.723 1.00 91.38 228 TRP A O 1
ATOM 1836 N N . GLU A 1 229 ? 22.402 -2.674 -18.626 1.00 90.88 229 GLU A N 1
ATOM 1837 C CA . GLU A 1 229 ? 23.003 -3.923 -18.168 1.00 90.88 229 GLU A CA 1
ATOM 1838 C C . GLU A 1 229 ? 21.901 -4.907 -17.782 1.00 90.88 229 GLU A C 1
ATOM 1840 O O . GLU A 1 229 ? 20.898 -4.516 -17.183 1.00 90.88 229 GLU A O 1
ATOM 1845 N N . LEU A 1 230 ? 22.072 -6.190 -18.109 1.00 89.12 230 LEU A N 1
ATOM 1846 C CA . LEU A 1 230 ? 21.136 -7.219 -17.658 1.00 89.12 230 LEU A CA 1
ATOM 1847 C C . LEU A 1 230 ? 21.123 -7.240 -16.125 1.00 89.12 230 LEU A C 1
ATOM 1849 O O . LEU A 1 230 ? 22.184 -7.234 -15.485 1.00 89.12 230 LEU A O 1
ATOM 1853 N N . LEU A 1 231 ? 19.931 -7.250 -15.526 1.00 86.00 231 LEU A N 1
ATOM 1854 C CA . LEU A 1 231 ? 19.792 -7.170 -14.079 1.00 86.00 231 LEU A CA 1
ATOM 1855 C C . LEU A 1 231 ? 20.343 -8.442 -13.418 1.00 86.00 231 LEU A C 1
ATOM 1857 O O . LEU A 1 231 ? 19.674 -9.459 -13.308 1.00 86.00 231 LEU A O 1
ATOM 1861 N N . SER A 1 232 ? 21.583 -8.357 -12.945 1.00 66.94 232 SER A N 1
ATOM 1862 C CA . SER A 1 232 ? 22.278 -9.427 -12.214 1.00 66.94 232 SER A CA 1
ATOM 1863 C C . SER A 1 232 ? 22.455 -9.114 -10.723 1.00 66.94 232 SER A C 1
ATOM 1865 O O . SER A 1 232 ? 22.805 -9.986 -9.929 1.00 66.94 232 SER A O 1
ATOM 1867 N N . LYS A 1 233 ? 22.213 -7.860 -10.315 1.00 66.00 233 LYS A N 1
ATOM 1868 C CA . LYS A 1 233 ? 22.423 -7.367 -8.945 1.00 66.00 233 LYS A CA 1
ATOM 1869 C C . LYS A 1 233 ? 21.101 -7.203 -8.194 1.00 66.00 233 LYS A C 1
ATOM 1871 O O . LYS A 1 233 ? 20.105 -6.749 -8.746 1.00 66.00 233 LYS A O 1
ATOM 1876 N N . LYS A 1 234 ? 21.115 -7.478 -6.883 1.00 63.50 234 LYS A N 1
ATOM 1877 C CA . LYS A 1 234 ? 19.990 -7.186 -5.976 1.00 63.50 234 LYS A CA 1
ATOM 1878 C C . LYS A 1 234 ? 19.828 -5.669 -5.800 1.00 63.50 234 LYS A C 1
ATOM 1880 O O . LYS A 1 234 ? 20.566 -5.051 -5.040 1.00 63.50 234 LYS A O 1
ATOM 1885 N N . ILE A 1 235 ? 18.818 -5.086 -6.439 1.00 75.75 235 ILE A N 1
ATOM 1886 C CA . ILE A 1 235 ? 18.474 -3.648 -6.371 1.00 75.75 235 ILE A CA 1
ATOM 1887 C C . ILE A 1 235 ? 17.464 -3.301 -5.263 1.00 75.75 235 ILE A C 1
ATOM 1889 O O . ILE A 1 235 ? 16.833 -2.250 -5.283 1.00 75.75 235 ILE A O 1
ATOM 1893 N N . LYS A 1 236 ? 17.321 -4.167 -4.252 1.00 77.12 236 LYS A N 1
ATOM 1894 C CA . LYS A 1 236 ? 16.277 -4.050 -3.221 1.00 77.12 236 LYS A CA 1
ATOM 1895 C C . LYS A 1 236 ? 16.215 -2.671 -2.556 1.00 77.12 236 LYS A C 1
ATOM 1897 O O . LYS A 1 236 ? 15.145 -2.085 -2.462 1.00 77.12 236 LYS A O 1
ATOM 1902 N N . ARG A 1 237 ? 17.368 -2.122 -2.150 1.00 77.25 237 ARG A N 1
ATOM 1903 C CA . ARG A 1 237 ? 17.457 -0.861 -1.385 1.00 77.25 237 ARG A CA 1
ATOM 1904 C C . ARG A 1 237 ? 16.940 0.366 -2.144 1.00 77.25 237 ARG A C 1
ATOM 1906 O O . ARG A 1 237 ? 16.446 1.306 -1.522 1.00 77.25 237 ARG A O 1
ATOM 1913 N N . SER A 1 238 ? 17.046 0.408 -3.474 1.00 77.56 238 SER A N 1
ATOM 1914 C CA . SER A 1 238 ? 16.551 1.561 -4.240 1.00 77.56 238 SER A CA 1
ATOM 1915 C C . SER A 1 238 ? 15.025 1.557 -4.353 1.00 77.56 238 SER A C 1
ATOM 1917 O O . SER A 1 238 ? 14.426 2.629 -4.379 1.00 77.56 238 SER A O 1
ATOM 1919 N N . MET A 1 239 ? 14.408 0.376 -4.308 1.00 80.38 239 MET A N 1
ATOM 1920 C CA . MET A 1 239 ? 12.995 0.133 -4.611 1.00 80.38 239 MET A CA 1
ATOM 1921 C C . MET A 1 239 ? 12.107 -0.088 -3.372 1.00 80.38 239 MET A C 1
ATOM 1923 O O . MET A 1 239 ? 10.949 -0.471 -3.501 1.00 80.38 239 MET A O 1
ATOM 1927 N N . THR A 1 240 ? 12.622 0.141 -2.166 1.00 88.50 240 THR A N 1
ATOM 1928 C CA . THR A 1 240 ? 11.832 0.139 -0.927 1.00 88.50 240 THR A CA 1
ATOM 1929 C C . THR A 1 240 ? 12.250 1.291 -0.020 1.00 88.50 240 THR A C 1
ATOM 1931 O O . THR A 1 240 ? 13.354 1.828 -0.163 1.00 88.50 240 THR A O 1
ATOM 1934 N N . MET A 1 241 ? 11.362 1.681 0.894 1.00 90.94 241 MET A N 1
ATOM 1935 C CA . MET A 1 241 ? 11.684 2.577 2.007 1.00 90.94 241 MET A CA 1
ATOM 1936 C C . MET A 1 241 ? 12.264 1.827 3.212 1.00 90.94 241 MET A C 1
ATOM 1938 O O . MET A 1 241 ? 12.846 2.457 4.082 1.00 90.94 241 MET A O 1
ATOM 1942 N N . VAL A 1 242 ? 12.146 0.496 3.267 1.00 90.19 242 VAL A N 1
ATOM 1943 C CA . VAL A 1 242 ? 12.704 -0.296 4.371 1.00 90.19 242 VAL A CA 1
ATOM 1944 C C . VAL A 1 242 ? 14.225 -0.134 4.407 1.00 90.19 242 VAL A C 1
ATOM 1946 O O . VAL A 1 242 ? 14.923 -0.409 3.426 1.00 90.19 242 VAL A O 1
ATOM 1949 N N . THR A 1 243 ? 14.741 0.322 5.546 1.00 90.81 243 THR A N 1
ATOM 1950 C CA . THR A 1 243 ? 16.163 0.601 5.759 1.00 90.81 243 THR A CA 1
ATOM 1951 C C . THR A 1 243 ? 16.566 0.311 7.197 1.00 90.81 243 THR A C 1
ATOM 1953 O O . THR A 1 243 ? 15.744 0.354 8.107 1.00 90.81 243 THR A O 1
ATOM 1956 N N . GLU A 1 244 ? 17.859 0.081 7.405 1.00 87.62 244 GLU A N 1
ATOM 1957 C CA . GLU A 1 244 ? 18.460 0.115 8.736 1.00 87.62 244 GLU A CA 1
ATOM 1958 C C . GLU A 1 244 ? 18.469 1.566 9.251 1.00 87.62 244 GLU A C 1
ATOM 1960 O O . GLU A 1 244 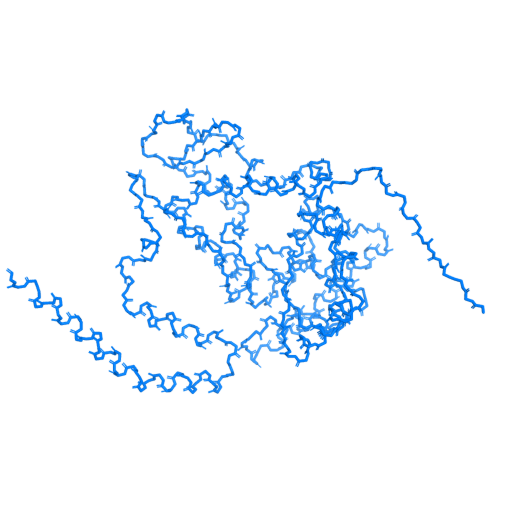? 18.794 2.490 8.497 1.00 87.62 244 GLU A O 1
ATOM 1965 N N . ASN A 1 245 ? 18.126 1.767 10.528 1.00 90.12 245 ASN A N 1
ATOM 1966 C CA . ASN A 1 245 ? 18.087 3.068 11.215 1.00 90.12 245 ASN A CA 1
ATOM 1967 C C . ASN A 1 245 ? 17.218 4.146 10.517 1.00 90.12 245 ASN A C 1
ATOM 1969 O O . ASN A 1 245 ? 17.709 5.245 10.221 1.00 90.12 245 ASN A O 1
ATOM 1973 N N . PRO A 1 246 ? 15.920 3.883 10.270 1.00 91.12 246 PRO A N 1
ATOM 1974 C CA . PRO A 1 246 ? 15.003 4.790 9.571 1.00 91.12 246 PRO A CA 1
ATOM 1975 C C . PRO A 1 246 ? 14.956 6.203 10.161 1.00 91.12 246 PRO A C 1
ATOM 1977 O O . PRO A 1 246 ? 14.906 7.166 9.404 1.00 91.12 246 PRO A O 1
ATOM 1980 N N . ASN A 1 247 ? 15.071 6.362 11.483 1.00 88.12 247 ASN A N 1
ATOM 1981 C CA . ASN A 1 247 ? 15.064 7.682 12.132 1.00 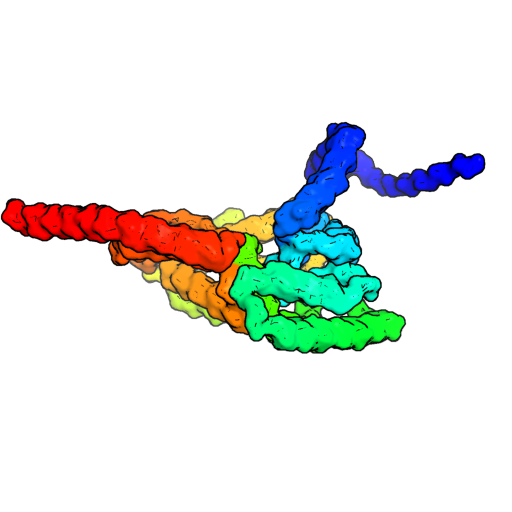88.12 247 ASN A CA 1
ATOM 1982 C C . ASN A 1 247 ? 16.268 8.560 11.734 1.00 88.12 247 ASN A C 1
ATOM 1984 O O . ASN A 1 247 ? 16.186 9.787 11.761 1.00 88.12 247 ASN A O 1
ATOM 1988 N N . SER A 1 248 ? 17.395 7.944 11.359 1.00 92.31 248 SER A N 1
ATOM 1989 C CA . SER A 1 248 ? 18.576 8.657 10.860 1.00 92.31 248 SER A CA 1
ATOM 1990 C C . SER A 1 248 ? 18.447 8.978 9.369 1.00 92.31 248 SER A C 1
ATOM 1992 O O . SER A 1 248 ? 18.744 10.097 8.942 1.00 92.31 248 SER A O 1
ATOM 1994 N N . VAL A 1 249 ? 17.963 8.012 8.581 1.00 92.06 249 VAL A N 1
ATOM 1995 C CA . VAL A 1 249 ? 17.819 8.138 7.122 1.00 92.06 249 VAL A CA 1
ATOM 1996 C C . VAL A 1 249 ? 16.699 9.122 6.756 1.00 92.06 249 VAL A C 1
ATOM 1998 O O . VAL A 1 249 ? 16.903 10.013 5.929 1.00 92.06 249 VAL A O 1
ATOM 2001 N N . TYR A 1 250 ? 15.546 9.007 7.413 1.00 92.56 250 TYR A N 1
ATOM 2002 C CA . TYR A 1 250 ? 14.332 9.802 7.200 1.00 92.56 250 TYR A CA 1
ATOM 2003 C C . TYR A 1 250 ? 14.109 10.794 8.342 1.00 92.56 250 TYR A C 1
ATOM 2005 O O . TYR A 1 250 ? 13.030 10.894 8.915 1.00 92.56 250 TYR A O 1
ATOM 2013 N N . ASN A 1 251 ? 15.149 11.556 8.682 1.00 89.88 251 ASN A N 1
ATOM 2014 C CA . ASN A 1 251 ? 15.096 12.510 9.791 1.00 89.88 251 ASN A CA 1
ATOM 2015 C C . ASN A 1 251 ? 14.232 13.763 9.524 1.00 89.88 251 ASN A C 1
ATOM 2017 O O . ASN A 1 251 ? 14.093 14.610 10.405 1.00 89.88 251 ASN A O 1
ATOM 2021 N N . THR A 1 252 ? 13.673 13.905 8.319 1.00 90.00 252 THR A N 1
ATOM 2022 C CA . THR A 1 252 ? 12.700 14.942 7.962 1.00 90.00 252 THR A CA 1
ATOM 2023 C C . THR A 1 252 ? 11.599 14.364 7.077 1.00 90.00 252 THR A C 1
ATOM 2025 O O . THR A 1 252 ? 11.837 13.435 6.302 1.00 90.00 252 THR A O 1
ATOM 2028 N N . VAL A 1 253 ? 10.412 14.975 7.144 1.00 88.81 253 VAL A N 1
ATOM 2029 C CA . VAL A 1 253 ? 9.267 14.667 6.267 1.00 88.81 253 VAL A CA 1
ATOM 2030 C C . VAL A 1 253 ? 9.679 14.741 4.794 1.00 88.81 253 VAL A C 1
ATOM 2032 O O . VAL A 1 253 ? 9.421 13.811 4.037 1.00 88.81 253 VAL A O 1
ATOM 2035 N N . ASP A 1 254 ? 10.402 15.794 4.401 1.00 91.38 254 ASP A N 1
ATOM 2036 C CA . ASP A 1 254 ? 10.827 15.991 3.010 1.00 91.38 254 ASP A CA 1
ATOM 2037 C C . ASP A 1 254 ? 11.704 14.834 2.500 1.00 91.38 254 ASP A C 1
ATOM 2039 O O . ASP A 1 254 ? 11.479 14.334 1.403 1.00 91.38 254 ASP A O 1
ATOM 2043 N N . LYS A 1 255 ? 12.643 14.325 3.313 1.00 92.25 255 LYS A N 1
ATOM 2044 C CA . LYS A 1 255 ? 13.476 13.174 2.924 1.00 92.25 255 LYS A CA 1
ATOM 2045 C C . LYS A 1 255 ? 12.676 11.883 2.786 1.00 92.25 255 LYS A C 1
ATOM 2047 O O . LYS A 1 255 ? 12.972 11.075 1.904 1.00 92.25 255 LYS A O 1
ATOM 2052 N N . ALA A 1 256 ? 11.689 11.671 3.658 1.00 91.00 256 ALA A N 1
ATOM 2053 C CA . ALA A 1 256 ? 10.793 10.524 3.556 1.00 91.00 256 ALA A CA 1
ATOM 2054 C C . ALA A 1 256 ? 10.009 10.574 2.235 1.00 91.00 256 ALA A C 1
ATOM 2056 O O . ALA A 1 256 ? 10.008 9.596 1.487 1.00 91.00 256 ALA A O 1
ATOM 2057 N N . TRP A 1 257 ? 9.438 11.735 1.898 1.00 91.25 257 TRP A N 1
ATOM 2058 C CA . TRP A 1 257 ? 8.717 11.955 0.641 1.00 91.25 257 TRP A CA 1
ATOM 2059 C C . TRP A 1 257 ? 9.610 11.851 -0.599 1.00 91.25 257 TRP A C 1
ATOM 2061 O O . TRP A 1 257 ? 9.230 11.201 -1.569 1.00 91.25 257 TRP A O 1
ATOM 2071 N N . GLU A 1 258 ? 10.822 12.408 -0.576 1.00 91.00 258 GLU A N 1
ATOM 2072 C CA . GLU A 1 258 ? 11.784 12.275 -1.679 1.00 91.00 258 GLU A CA 1
ATOM 2073 C C . GLU A 1 258 ? 12.119 10.805 -1.963 1.00 91.00 258 GLU A C 1
ATOM 2075 O O . GLU A 1 258 ? 12.165 10.372 -3.123 1.00 91.00 258 GLU A O 1
ATOM 2080 N N . LYS A 1 259 ? 12.329 10.010 -0.906 1.00 90.12 259 LYS A N 1
ATOM 2081 C CA . LYS A 1 259 ? 12.568 8.573 -1.044 1.00 90.12 259 LYS A CA 1
ATOM 2082 C C . LYS A 1 259 ? 11.322 7.839 -1.532 1.00 90.12 259 LYS A C 1
ATOM 2084 O O . LYS A 1 259 ? 11.459 6.999 -2.421 1.00 90.12 259 LYS A O 1
ATOM 2089 N N . PHE A 1 260 ? 10.146 8.149 -0.992 1.00 89.94 260 PHE A N 1
ATOM 2090 C CA . PHE A 1 260 ? 8.867 7.592 -1.437 1.00 89.94 260 PHE A CA 1
ATOM 2091 C C . PHE A 1 260 ? 8.684 7.806 -2.946 1.00 89.94 260 PHE A C 1
ATOM 2093 O O . PHE A 1 260 ? 8.579 6.842 -3.703 1.00 89.94 260 PHE A O 1
ATOM 2100 N N . ASP A 1 261 ? 8.801 9.045 -3.422 1.00 87.25 261 ASP A N 1
ATOM 2101 C CA . ASP A 1 261 ? 8.686 9.382 -4.844 1.00 87.25 261 ASP A CA 1
ATOM 2102 C C . ASP A 1 261 ? 9.715 8.650 -5.712 1.00 87.25 261 ASP A C 1
ATOM 2104 O O . ASP A 1 261 ? 9.411 8.214 -6.826 1.00 87.25 261 ASP A O 1
ATOM 2108 N N . SER A 1 262 ? 10.947 8.513 -5.219 1.00 86.38 262 SER A N 1
ATOM 2109 C CA . SER A 1 262 ? 12.006 7.768 -5.904 1.00 86.38 262 SER A CA 1
ATOM 2110 C C . SER A 1 262 ? 11.652 6.285 -6.065 1.00 86.38 262 SER A C 1
ATOM 2112 O O . SER A 1 262 ? 11.812 5.726 -7.153 1.00 86.38 262 SER A O 1
ATOM 2114 N N . VAL A 1 263 ? 11.083 5.665 -5.026 1.00 86.94 263 VAL A N 1
ATOM 2115 C CA . VAL A 1 263 ? 10.608 4.274 -5.058 1.00 86.94 263 VAL A CA 1
ATOM 2116 C C . VAL A 1 263 ? 9.505 4.103 -6.107 1.00 86.94 263 VAL A C 1
ATOM 2118 O O . VAL A 1 263 ? 9.619 3.229 -6.969 1.00 86.94 263 VAL A O 1
ATOM 2121 N N . PHE A 1 264 ? 8.484 4.965 -6.117 1.00 84.56 264 PHE A N 1
ATOM 2122 C CA . PHE A 1 264 ? 7.403 4.894 -7.114 1.00 84.56 264 PHE A CA 1
ATOM 2123 C C . PHE A 1 264 ? 7.900 5.126 -8.544 1.00 84.56 264 PHE A C 1
ATOM 2125 O O . PHE A 1 264 ? 7.444 4.454 -9.471 1.00 84.56 264 PHE A O 1
ATOM 2132 N N . LYS A 1 265 ? 8.870 6.026 -8.748 1.00 83.56 265 LYS A N 1
ATOM 2133 C CA . LYS A 1 265 ? 9.510 6.228 -10.059 1.00 83.56 265 LYS A CA 1
ATOM 2134 C C . LYS A 1 265 ? 10.248 4.975 -10.529 1.00 83.56 265 LYS A C 1
ATOM 2136 O O . LYS A 1 265 ? 10.114 4.621 -11.698 1.00 83.56 265 LYS A O 1
ATOM 2141 N N . ALA A 1 266 ? 10.981 4.298 -9.645 1.00 81.75 266 ALA A N 1
ATOM 2142 C CA . ALA A 1 266 ? 11.676 3.056 -9.979 1.00 81.75 266 ALA A CA 1
ATOM 2143 C C . ALA A 1 266 ? 10.685 1.941 -10.362 1.00 81.75 266 ALA A C 1
ATOM 2145 O O . ALA A 1 266 ? 10.847 1.308 -11.407 1.00 81.75 266 ALA A O 1
ATOM 2146 N N . TRP A 1 267 ? 9.621 1.754 -9.572 1.00 83.50 267 TRP A N 1
ATOM 2147 C CA . TRP A 1 267 ? 8.577 0.760 -9.851 1.00 83.50 267 TRP A CA 1
ATOM 2148 C C . TRP A 1 267 ? 7.809 1.045 -11.136 1.00 83.50 267 TRP A C 1
ATOM 2150 O O . TRP A 1 267 ? 7.527 0.118 -11.891 1.00 83.50 267 TRP A O 1
ATOM 2160 N N . LYS A 1 268 ? 7.520 2.316 -11.436 1.00 82.06 268 LYS A N 1
ATOM 2161 C CA . LYS A 1 268 ? 6.790 2.704 -12.647 1.00 82.06 268 LYS A CA 1
ATOM 2162 C C . LYS A 1 268 ? 7.411 2.117 -13.915 1.00 82.06 268 LYS A C 1
ATOM 2164 O O . LYS A 1 268 ? 6.674 1.653 -14.782 1.00 82.06 268 LYS A O 1
ATOM 2169 N N . PHE A 1 269 ? 8.739 2.119 -14.039 1.00 80.12 269 PHE A N 1
ATOM 2170 C CA . PHE A 1 269 ? 9.390 1.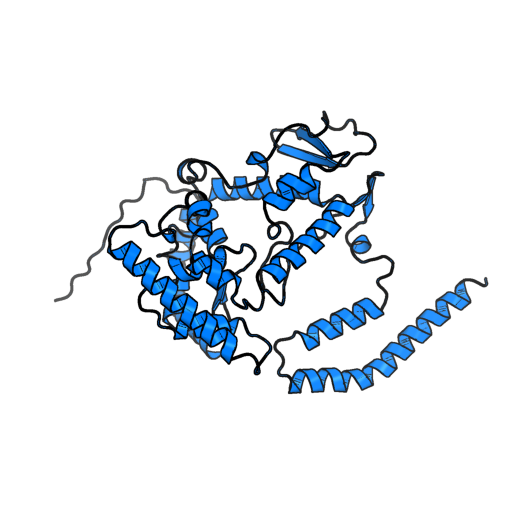599 -15.244 1.00 80.12 269 PHE A CA 1
ATOM 2171 C C . PHE A 1 269 ? 9.266 0.072 -15.382 1.00 80.12 269 PHE A C 1
ATOM 2173 O O . PHE A 1 269 ? 9.086 -0.425 -16.495 1.00 80.12 269 PHE A O 1
ATOM 2180 N N . LEU A 1 270 ? 9.270 -0.651 -14.257 1.00 84.06 270 LEU A N 1
ATOM 2181 C CA . LEU A 1 270 ? 9.073 -2.100 -14.223 1.00 84.06 270 LEU A CA 1
ATOM 2182 C C . LEU A 1 270 ? 7.625 -2.480 -14.568 1.00 84.06 270 LEU A C 1
ATOM 2184 O O . LEU A 1 270 ? 7.385 -3.361 -15.388 1.00 84.06 270 LEU A O 1
ATOM 2188 N N . ILE A 1 271 ? 6.664 -1.774 -13.972 1.00 85.44 271 ILE A N 1
ATOM 2189 C CA . ILE A 1 271 ? 5.227 -2.066 -14.080 1.00 85.44 271 ILE A CA 1
ATOM 2190 C C . ILE A 1 271 ? 4.649 -1.608 -15.425 1.00 85.44 271 ILE A C 1
ATOM 2192 O O . ILE A 1 271 ? 3.575 -2.036 -15.818 1.00 85.44 271 ILE A O 1
ATOM 2196 N N . SER A 1 272 ? 5.366 -0.771 -16.178 1.00 87.00 272 SER A N 1
ATOM 2197 C CA . SER A 1 272 ? 4.931 -0.375 -17.523 1.00 87.00 272 SER A CA 1
ATOM 2198 C C . SER A 1 272 ? 5.035 -1.517 -18.549 1.00 87.00 272 SER A C 1
ATOM 2200 O O . SER A 1 272 ? 4.504 -1.380 -19.644 1.00 87.00 272 SER A O 1
ATOM 2202 N N . TYR A 1 273 ? 5.702 -2.633 -18.235 1.00 89.50 273 TYR A N 1
ATOM 2203 C CA . TYR A 1 273 ? 5.733 -3.812 -19.105 1.00 89.50 273 TYR A CA 1
ATOM 2204 C C . TYR A 1 273 ? 4.448 -4.634 -18.936 1.00 89.50 273 TYR A C 1
ATOM 2206 O O . TYR A 1 273 ? 4.142 -5.046 -17.817 1.00 89.50 273 TYR A O 1
ATOM 2214 N N . ARG A 1 274 ? 3.700 -4.881 -20.021 1.00 87.44 274 ARG A N 1
ATOM 2215 C CA . ARG A 1 274 ? 2.341 -5.459 -19.963 1.00 87.44 274 ARG A CA 1
ATOM 2216 C C . ARG A 1 274 ? 2.253 -6.757 -19.145 1.00 87.44 274 ARG A C 1
ATOM 2218 O O . ARG A 1 274 ? 1.424 -6.781 -18.239 1.00 87.44 274 ARG A O 1
ATOM 2225 N N . PRO A 1 275 ? 3.088 -7.792 -19.358 1.00 89.38 275 PRO A N 1
ATOM 2226 C CA . PRO A 1 275 ? 2.984 -9.018 -18.562 1.00 89.38 275 PRO A CA 1
ATOM 2227 C C . PRO A 1 275 ? 3.217 -8.785 -17.066 1.00 89.38 275 PRO A C 1
ATOM 2229 O O . PRO A 1 275 ? 2.560 -9.385 -16.226 1.00 89.38 275 PRO A O 1
ATOM 2232 N N . VAL A 1 276 ? 4.125 -7.871 -16.706 1.00 90.31 276 VAL A N 1
ATOM 2233 C CA . VAL A 1 276 ? 4.345 -7.506 -15.298 1.00 90.31 276 VAL A CA 1
ATOM 2234 C C . VAL A 1 276 ? 3.162 -6.720 -14.744 1.00 90.31 276 VAL A C 1
ATOM 2236 O O . VAL A 1 276 ? 2.781 -6.940 -13.599 1.00 90.31 276 VAL A O 1
ATOM 2239 N N . PHE A 1 277 ? 2.578 -5.817 -15.533 1.00 87.81 277 PHE A N 1
ATOM 2240 C CA . PHE A 1 277 ? 1.373 -5.086 -15.153 1.00 87.81 277 PHE A CA 1
ATOM 2241 C C . PHE A 1 277 ? 0.228 -6.048 -14.824 1.00 87.81 277 PHE A C 1
ATOM 2243 O O . PHE A 1 277 ? -0.353 -5.948 -13.745 1.00 87.81 277 PHE A O 1
ATOM 2250 N N . GLU A 1 278 ? -0.080 -6.973 -15.734 1.00 86.81 278 GLU A N 1
ATOM 2251 C CA . GLU A 1 278 ? -1.173 -7.942 -15.597 1.00 86.81 278 GLU A CA 1
ATOM 2252 C C . GLU A 1 278 ? -0.963 -8.846 -14.377 1.00 86.81 278 GLU A C 1
ATOM 2254 O O . GLU A 1 278 ? -1.837 -8.920 -13.508 1.00 86.81 278 GLU A O 1
ATOM 2259 N N . ASP A 1 279 ? 0.230 -9.431 -14.241 1.00 90.69 279 ASP A N 1
ATOM 2260 C CA . ASP A 1 279 ? 0.554 -10.307 -13.114 1.00 90.69 279 ASP A CA 1
ATOM 2261 C C . ASP A 1 279 ? 0.556 -9.562 -11.775 1.00 90.69 279 ASP A C 1
ATOM 2263 O O . ASP A 1 279 ? 0.151 -10.118 -10.756 1.00 90.69 279 ASP A O 1
ATOM 2267 N N . LEU A 1 280 ? 1.004 -8.302 -11.741 1.00 88.31 280 LEU A N 1
ATOM 2268 C CA . LEU A 1 280 ? 0.970 -7.495 -10.521 1.00 88.31 280 LEU A CA 1
ATOM 2269 C C . LEU A 1 280 ? -0.469 -7.202 -10.086 1.00 88.31 280 LEU A C 1
ATOM 2271 O O . LEU A 1 280 ? -0.766 -7.292 -8.901 1.00 88.31 280 LEU A O 1
ATOM 2275 N N . HIS A 1 281 ? -1.370 -6.871 -11.017 1.00 87.94 281 HIS A N 1
ATOM 2276 C CA . HIS A 1 281 ? -2.776 -6.634 -10.672 1.00 87.94 281 HIS A CA 1
ATOM 2277 C C . HIS A 1 281 ? -3.445 -7.906 -10.160 1.00 87.94 281 HIS A C 1
ATOM 2279 O O . HIS A 1 281 ? -4.196 -7.846 -9.188 1.00 87.94 281 HIS A O 1
ATOM 2285 N N . TYR A 1 282 ? -3.146 -9.050 -10.776 1.00 88.75 282 TYR A N 1
ATOM 2286 C CA . TYR 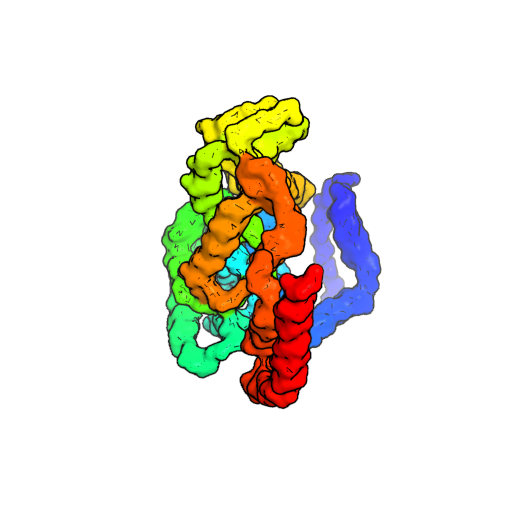A 1 282 ? -3.624 -10.340 -10.294 1.00 88.75 282 TYR A CA 1
ATOM 2287 C C . TYR A 1 282 ? -3.093 -10.645 -8.887 1.00 88.75 282 TYR A C 1
ATOM 2289 O O . TYR A 1 282 ? -3.878 -10.934 -7.987 1.00 88.75 282 TYR A O 1
ATOM 2297 N N . CYS A 1 283 ? -1.783 -10.496 -8.672 1.00 91.19 283 CYS A N 1
ATOM 2298 C CA . CYS A 1 283 ? -1.145 -10.714 -7.376 1.00 91.19 283 CYS A CA 1
ATOM 2299 C C . CYS A 1 283 ? -1.700 -9.783 -6.288 1.00 91.19 283 CYS A C 1
ATOM 2301 O O . CYS A 1 283 ? -2.013 -10.260 -5.205 1.00 91.19 283 CYS A O 1
ATOM 2303 N N . ASN A 1 284 ? -1.920 -8.496 -6.584 1.00 90.12 284 ASN A N 1
ATOM 2304 C CA . ASN A 1 284 ? -2.557 -7.564 -5.649 1.00 90.12 284 ASN A CA 1
ATOM 2305 C C . ASN A 1 284 ? -3.928 -8.075 -5.178 1.00 90.12 284 ASN A C 1
ATOM 2307 O O . ASN A 1 284 ? -4.226 -8.042 -3.990 1.00 90.12 284 ASN A O 1
ATOM 2311 N N . LEU A 1 285 ? -4.778 -8.527 -6.108 1.00 90.25 285 LEU A N 1
ATOM 2312 C CA . LEU A 1 285 ? -6.112 -9.034 -5.774 1.00 90.25 285 LEU A CA 1
ATOM 2313 C C . LEU A 1 285 ? -6.042 -10.354 -5.003 1.00 90.25 285 LEU A C 1
ATOM 2315 O O . LEU A 1 285 ? -6.852 -10.574 -4.107 1.00 90.25 285 LEU A O 1
ATOM 2319 N N . GLN A 1 286 ? -5.083 -11.215 -5.347 1.00 91.19 286 GLN A N 1
ATOM 2320 C CA . GLN A 1 286 ? -4.861 -12.475 -4.653 1.00 91.19 286 GLN A CA 1
ATOM 2321 C C . GLN A 1 286 ? -4.409 -12.243 -3.207 1.00 91.19 286 GLN A C 1
ATOM 2323 O O . GLN A 1 286 ? -5.016 -12.805 -2.304 1.00 91.19 286 GLN A O 1
ATOM 2328 N N . GLU A 1 287 ? -3.407 -11.393 -2.972 1.00 92.88 287 GLU A N 1
ATOM 2329 C CA . GLU A 1 287 ? -2.904 -11.117 -1.619 1.00 92.88 287 GLU A CA 1
ATOM 2330 C C . GLU A 1 287 ? -3.964 -10.421 -0.746 1.00 92.88 287 GLU A C 1
ATOM 2332 O O . GLU A 1 287 ? -4.126 -10.774 0.419 1.00 92.88 287 GLU A O 1
ATOM 2337 N N . LEU A 1 288 ? -4.762 -9.506 -1.313 1.00 89.75 288 LEU A N 1
ATOM 2338 C CA . LEU A 1 288 ? -5.914 -8.919 -0.613 1.00 89.75 288 LEU A CA 1
ATOM 2339 C C . LEU A 1 288 ? -6.952 -9.983 -0.226 1.00 89.75 288 LEU A C 1
ATOM 2341 O O . LEU A 1 288 ? -7.466 -9.977 0.891 1.00 89.75 288 LEU A O 1
ATOM 2345 N N . TYR A 1 289 ? -7.258 -10.911 -1.134 1.00 89.56 289 TYR A N 1
ATOM 2346 C CA . TYR A 1 289 ? -8.184 -12.007 -0.855 1.00 89.56 289 TYR A CA 1
ATOM 2347 C C . TYR A 1 289 ? -7.646 -12.955 0.226 1.00 89.56 289 TYR A C 1
ATOM 2349 O O . TYR A 1 289 ? -8.394 -13.358 1.116 1.00 89.56 289 TYR A O 1
ATOM 2357 N N . GLU A 1 290 ? -6.352 -13.278 0.178 1.00 90.44 290 GLU A N 1
ATOM 2358 C CA . GLU A 1 290 ? -5.664 -14.091 1.188 1.00 90.44 290 GLU A CA 1
ATOM 2359 C C . GLU A 1 290 ? -5.652 -13.416 2.569 1.00 90.44 290 GLU A C 1
ATOM 2361 O O . GLU A 1 290 ? -5.700 -14.115 3.580 1.00 90.44 290 GLU A O 1
ATOM 2366 N N . ASP A 1 291 ? -5.678 -12.079 2.629 1.00 88.56 291 ASP A N 1
ATOM 2367 C CA . ASP A 1 291 ? -5.833 -11.304 3.870 1.00 88.56 291 ASP A CA 1
ATOM 2368 C C . ASP A 1 291 ? -7.310 -11.008 4.230 1.00 88.56 291 ASP A C 1
ATOM 2370 O O . ASP A 1 291 ? -7.616 -10.110 5.017 1.00 88.56 291 ASP A O 1
ATOM 2374 N N . ASN A 1 292 ? -8.258 -11.778 3.680 1.00 83.62 292 ASN A N 1
ATOM 2375 C CA . ASN A 1 292 ? -9.700 -11.669 3.939 1.00 83.62 292 ASN A CA 1
ATOM 2376 C C . ASN A 1 292 ? -10.305 -10.281 3.624 1.00 83.62 292 ASN A C 1
ATOM 2378 O O . ASN A 1 292 ? -11.226 -9.809 4.308 1.00 83.62 292 ASN A O 1
ATOM 2382 N N . VAL A 1 293 ? -9.820 -9.629 2.564 1.00 83.69 293 VAL A N 1
ATOM 2383 C CA . VAL A 1 293 ? -10.435 -8.438 1.960 1.00 83.69 293 VAL A CA 1
ATOM 2384 C C . VAL A 1 293 ? -11.337 -8.859 0.802 1.00 83.69 293 VAL A C 1
ATOM 2386 O O . VAL A 1 293 ? -10.926 -9.554 -0.125 1.00 83.69 293 VAL A O 1
ATOM 2389 N N . MET A 1 294 ? -12.588 -8.407 0.828 1.00 81.69 294 MET A N 1
ATOM 2390 C CA . MET A 1 294 ? -13.639 -8.837 -0.103 1.00 81.69 294 MET A CA 1
ATOM 2391 C C . MET A 1 294 ? -13.936 -7.820 -1.210 1.00 81.69 294 MET A C 1
ATOM 2393 O O . MET A 1 294 ? -14.594 -8.157 -2.196 1.00 81.69 294 MET A O 1
ATOM 2397 N N . TYR A 1 295 ? -13.492 -6.572 -1.053 1.00 82.56 295 TYR A N 1
ATOM 2398 C CA . TYR A 1 295 ? -13.690 -5.494 -2.021 1.00 82.56 295 TYR A CA 1
ATOM 2399 C C . TYR A 1 295 ? -12.500 -4.529 -2.012 1.00 82.56 295 TYR A C 1
ATOM 2401 O O . TYR A 1 295 ? -11.913 -4.278 -0.963 1.00 82.56 295 TYR A O 1
ATOM 2409 N N . ALA A 1 296 ? -12.143 -3.981 -3.174 1.00 82.75 296 ALA A N 1
ATOM 2410 C CA . ALA A 1 296 ? -10.993 -3.095 -3.303 1.00 82.75 296 ALA A CA 1
ATOM 2411 C C . ALA A 1 296 ? -11.257 -1.931 -4.268 1.00 82.75 296 ALA A C 1
ATOM 2413 O O . ALA A 1 296 ? -11.616 -2.144 -5.428 1.00 82.75 296 ALA A O 1
ATOM 2414 N N . GLU A 1 297 ? -10.995 -0.706 -3.815 1.00 82.75 297 GLU A N 1
ATOM 2415 C CA . GLU A 1 297 ? -10.868 0.486 -4.652 1.00 82.75 297 GLU A CA 1
ATOM 2416 C C . GLU A 1 297 ? -9.386 0.820 -4.829 1.00 82.75 297 GLU A C 1
ATOM 2418 O O . GLU A 1 297 ? -8.723 1.408 -3.971 1.00 82.75 297 GLU A O 1
ATOM 2423 N N . ILE A 1 298 ? -8.848 0.401 -5.973 1.00 81.31 298 ILE A N 1
ATOM 2424 C CA . ILE A 1 298 ? -7.425 0.529 -6.278 1.00 81.31 298 ILE A CA 1
ATOM 2425 C C . ILE A 1 298 ? -7.206 1.743 -7.176 1.00 81.31 298 ILE A C 1
ATOM 2427 O O . ILE A 1 298 ? -7.690 1.818 -8.308 1.00 81.31 298 ILE A O 1
ATOM 2431 N N . ARG A 1 299 ? -6.408 2.690 -6.691 1.00 80.62 299 ARG A N 1
ATOM 2432 C CA . ARG A 1 299 ? -5.913 3.820 -7.474 1.00 80.62 299 ARG A CA 1
ATOM 2433 C C . ARG A 1 299 ? -4.785 3.342 -8.371 1.00 80.62 299 ARG A C 1
ATOM 2435 O O . ARG A 1 299 ? -3.740 2.907 -7.891 1.00 80.62 299 ARG A O 1
ATOM 2442 N N . SER A 1 300 ? -4.974 3.477 -9.677 1.00 70.56 300 SER A N 1
ATOM 2443 C CA . SER A 1 300 ? -3.949 3.166 -10.669 1.00 70.56 300 SER A CA 1
ATOM 2444 C C . SER A 1 300 ? -3.693 4.371 -11.563 1.00 70.56 300 SER A C 1
ATOM 2446 O O . SER A 1 300 ? -4.616 5.072 -11.981 1.00 70.56 300 SER A O 1
ATOM 2448 N N . THR A 1 301 ? -2.419 4.627 -11.853 1.00 66.75 301 THR A N 1
ATOM 2449 C CA . THR A 1 301 ? -2.052 5.589 -12.893 1.00 66.75 301 THR A CA 1
ATOM 2450 C C . THR A 1 301 ? -2.115 4.856 -14.225 1.00 66.75 301 THR A C 1
ATOM 2452 O O . THR A 1 301 ? -1.314 3.955 -14.455 1.00 66.75 301 THR A O 1
ATOM 2455 N N . LEU A 1 302 ? -3.033 5.251 -15.111 1.00 67.56 302 LEU A N 1
ATOM 2456 C CA . LEU A 1 302 ? -3.151 4.703 -16.468 1.00 67.56 302 LEU A CA 1
ATOM 2457 C C . LEU A 1 302 ? -2.010 5.210 -17.366 1.00 67.56 302 LEU A C 1
ATOM 2459 O O . LEU A 1 302 ? -2.227 5.943 -18.327 1.00 67.56 302 LEU A O 1
ATOM 2463 N N . SER A 1 303 ? -0.766 4.890 -17.019 1.00 68.44 303 SER A N 1
ATOM 2464 C CA . SER A 1 303 ? 0.384 5.136 -17.886 1.00 68.44 303 SER A CA 1
ATOM 2465 C C . SER A 1 303 ? 0.377 4.171 -19.064 1.00 68.44 303 SER A C 1
ATOM 2467 O O . SER A 1 303 ? -0.076 3.040 -18.928 1.00 68.44 303 SER A O 1
ATOM 2469 N N . SER A 1 304 ? 0.923 4.602 -20.202 1.00 77.25 304 SER A N 1
ATOM 2470 C CA . SER A 1 304 ? 1.121 3.716 -21.347 1.00 77.25 304 SER A CA 1
ATOM 2471 C C . SER A 1 304 ? 1.917 2.480 -20.933 1.00 77.25 304 SER A C 1
ATOM 2473 O O . SER A 1 304 ? 3.008 2.606 -20.372 1.00 77.25 304 SER A O 1
ATOM 2475 N N . ILE A 1 305 ? 1.361 1.309 -21.222 1.00 83.81 305 ILE A N 1
ATOM 2476 C CA . ILE A 1 305 ? 2.029 0.020 -21.053 1.00 83.81 305 ILE A CA 1
ATOM 2477 C C . ILE A 1 305 ? 2.687 -0.372 -22.375 1.00 83.81 305 ILE A C 1
ATOM 2479 O O . ILE A 1 305 ? 2.261 0.097 -23.429 1.00 83.81 305 ILE A O 1
ATOM 2483 N N . TYR A 1 306 ? 3.722 -1.201 -22.348 1.00 86.81 306 TYR A N 1
ATOM 2484 C CA . TYR A 1 306 ? 4.415 -1.660 -23.550 1.00 86.81 306 TYR A CA 1
ATOM 2485 C C . TYR A 1 306 ? 4.624 -3.171 -23.548 1.00 86.81 306 TYR A C 1
ATOM 2487 O O . TYR A 1 306 ? 4.747 -3.794 -22.491 1.00 86.81 306 TYR A O 1
ATOM 2495 N N . ASP A 1 307 ? 4.673 -3.731 -24.750 1.00 86.31 307 ASP A N 1
ATOM 2496 C CA . ASP A 1 307 ? 5.060 -5.111 -25.024 1.00 86.31 307 ASP A CA 1
ATOM 2497 C C . ASP A 1 307 ? 6.561 -5.200 -25.350 1.00 86.31 307 ASP A C 1
ATOM 2499 O O . ASP A 1 307 ? 7.222 -4.182 -25.565 1.00 86.31 307 ASP A O 1
ATOM 2503 N N . LEU A 1 308 ? 7.132 -6.409 -25.362 1.00 84.12 308 LEU A N 1
ATOM 2504 C CA . LEU A 1 308 ? 8.587 -6.602 -25.482 1.00 84.12 308 LEU A CA 1
ATOM 2505 C C . LEU A 1 308 ? 9.161 -6.059 -26.808 1.00 84.12 308 LEU A C 1
ATOM 2507 O O . LEU A 1 308 ? 10.306 -5.612 -26.845 1.00 84.12 308 LEU A O 1
ATOM 2511 N N . ASP A 1 309 ? 8.341 -6.012 -27.863 1.00 77.62 309 ASP A N 1
ATOM 2512 C CA . ASP A 1 309 ? 8.664 -5.404 -29.163 1.00 77.62 309 ASP A CA 1
ATOM 2513 C C . ASP A 1 309 ? 8.671 -3.858 -29.135 1.00 77.62 309 ASP A C 1
ATOM 2515 O O . ASP A 1 309 ? 8.885 -3.201 -30.156 1.00 77.62 309 ASP A O 1
ATOM 2519 N N . GLY A 1 310 ? 8.436 -3.260 -27.965 1.00 70.44 310 GLY A N 1
ATOM 2520 C CA . GLY A 1 310 ? 8.418 -1.821 -27.738 1.00 70.44 310 GLY A CA 1
ATOM 2521 C C . GLY A 1 310 ? 7.120 -1.139 -28.163 1.00 70.44 310 GLY A C 1
ATOM 2522 O O . GLY A 1 310 ? 7.012 0.083 -28.004 1.00 70.44 310 GLY A O 1
ATOM 2523 N N . LYS A 1 311 ? 6.121 -1.875 -28.671 1.00 72.50 311 LYS A N 1
ATOM 2524 C CA . LYS A 1 311 ? 4.819 -1.287 -28.992 1.00 72.50 311 LYS A CA 1
ATOM 2525 C C . LYS A 1 311 ? 4.081 -0.960 -27.706 1.00 72.50 311 LYS A C 1
ATOM 2527 O O . LYS A 1 311 ? 3.821 -1.814 -26.864 1.00 72.50 311 LYS A O 1
ATOM 2532 N N . GLY A 1 312 ? 3.763 0.320 -27.558 1.00 68.06 312 GLY A N 1
ATOM 2533 C CA . GLY A 1 312 ? 2.987 0.819 -26.438 1.00 68.06 312 GLY A CA 1
ATOM 2534 C C . GLY A 1 312 ? 1.490 0.697 -26.704 1.00 68.06 312 GLY A C 1
ATOM 2535 O O . GLY A 1 312 ? 1.007 1.149 -27.741 1.00 68.06 312 GLY A O 1
ATOM 2536 N N . ALA A 1 313 ? 0.739 0.179 -25.742 1.00 64.56 313 ALA A N 1
ATOM 2537 C CA . ALA A 1 313 ? -0.676 0.477 -25.620 1.00 64.56 313 ALA A CA 1
ATOM 2538 C C . ALA A 1 313 ? -0.834 1.736 -24.755 1.00 64.56 313 ALA A C 1
ATOM 2540 O O . ALA A 1 313 ? -0.398 1.790 -23.604 1.00 64.56 313 ALA A O 1
ATOM 2541 N N . GLY A 1 314 ? -1.464 2.771 -25.316 1.00 61.31 314 GLY A N 1
ATOM 2542 C CA . GLY A 1 314 ? -1.913 3.918 -24.525 1.00 61.31 314 GLY A CA 1
ATOM 2543 C C . GLY A 1 314 ? -2.972 3.510 -23.486 1.00 61.31 314 GLY A C 1
ATOM 2544 O O . GLY A 1 314 ? -3.402 2.357 -23.472 1.00 61.31 314 GLY A O 1
ATOM 2545 N N . PRO A 1 315 ? -3.470 4.451 -22.665 1.00 54.34 315 PRO A N 1
ATOM 2546 C CA . PRO A 1 315 ? -4.477 4.181 -21.631 1.00 54.34 315 PRO A CA 1
ATOM 2547 C C . PRO A 1 315 ? -5.695 3.381 -22.129 1.00 54.34 315 PRO A C 1
ATOM 2549 O O . PRO A 1 315 ? -6.239 2.559 -21.400 1.00 54.34 315 PRO A O 1
ATOM 2552 N N . MET A 1 316 ? -6.095 3.577 -23.394 1.00 48.38 316 MET A N 1
ATOM 2553 C CA . MET A 1 316 ? -7.200 2.835 -24.012 1.00 48.38 316 MET A CA 1
ATOM 2554 C C . MET A 1 316 ? -6.894 1.361 -24.300 1.00 48.38 316 MET A C 1
ATOM 2556 O O . MET A 1 316 ? -7.823 0.567 -24.319 1.00 48.38 316 MET A O 1
ATOM 2560 N N . GLY A 1 317 ? -5.632 0.973 -24.495 1.00 53.53 317 GLY A N 1
ATOM 2561 C CA . GLY A 1 317 ? -5.254 -0.428 -24.719 1.00 53.53 317 GLY A CA 1
ATOM 2562 C C . GLY A 1 317 ? -5.048 -1.239 -23.433 1.00 53.53 317 GLY A C 1
ATOM 2563 O O . GLY A 1 317 ? -4.680 -2.410 -23.513 1.00 53.53 317 GLY A O 1
ATOM 2564 N N . ILE A 1 318 ? -5.258 -0.619 -22.261 1.00 55.50 318 ILE A N 1
ATOM 2565 C CA . ILE A 1 318 ? -5.378 -1.302 -20.960 1.00 55.50 318 ILE A CA 1
ATOM 2566 C C . ILE A 1 318 ? -6.792 -1.879 -20.800 1.00 55.50 318 ILE A C 1
ATOM 2568 O O . ILE A 1 318 ? -6.975 -2.933 -20.198 1.00 55.50 318 ILE A O 1
ATOM 2572 N N . MET A 1 319 ? -7.804 -1.230 -21.386 1.00 51.84 319 MET A N 1
ATOM 2573 C CA . MET A 1 319 ? -9.083 -1.894 -21.614 1.00 51.84 319 MET A CA 1
ATOM 2574 C C . MET A 1 319 ? -8.863 -2.918 -22.728 1.00 51.84 319 MET A C 1
ATOM 2576 O O . MET A 1 319 ? -8.332 -2.576 -23.783 1.00 51.84 319 MET A O 1
ATOM 2580 N N . SER A 1 320 ? -9.224 -4.183 -22.482 1.00 52.38 320 SER A N 1
ATOM 2581 C CA . SER A 1 320 ? -9.105 -5.247 -23.486 1.00 52.38 320 SER A CA 1
ATOM 2582 C C . SER A 1 320 ? -9.675 -4.760 -24.819 1.00 52.38 320 SER A C 1
ATOM 2584 O O . SER A 1 320 ? -10.743 -4.148 -24.821 1.00 52.38 320 SER A O 1
ATOM 2586 N N . ALA A 1 321 ? -9.020 -5.067 -25.942 1.00 48.03 321 ALA A N 1
ATOM 2587 C CA . ALA A 1 321 ? -9.580 -4.825 -27.275 1.00 48.03 321 ALA A CA 1
ATOM 2588 C C . ALA A 1 321 ? -10.959 -5.500 -27.466 1.00 48.03 321 ALA A C 1
ATOM 2590 O O . ALA A 1 321 ? -11.736 -5.085 -28.318 1.00 48.03 321 ALA A O 1
ATOM 2591 N N . ASN A 1 322 ? -11.283 -6.487 -26.619 1.00 49.22 322 ASN A N 1
ATOM 2592 C CA . ASN A 1 322 ? -12.574 -7.172 -26.550 1.00 49.22 322 ASN A CA 1
ATOM 2593 C C . ASN A 1 322 ? -13.549 -6.538 -25.536 1.00 49.22 322 ASN A C 1
ATOM 2595 O O . ASN A 1 322 ? -14.598 -7.113 -25.248 1.00 49.22 322 ASN A O 1
ATOM 2599 N N . SER A 1 323 ? -13.209 -5.386 -24.947 1.00 56.06 323 SER A N 1
ATOM 2600 C CA . SER A 1 323 ? -14.111 -4.624 -24.081 1.00 56.06 323 SER A CA 1
ATOM 2601 C C . SER A 1 323 ? -15.184 -3.978 -24.946 1.00 56.06 323 SER A C 1
ATOM 2603 O O . SER A 1 323 ? -15.001 -2.895 -25.493 1.00 56.06 323 SER A O 1
ATOM 2605 N N . ASP A 1 324 ? -16.306 -4.664 -25.079 1.00 61.91 324 ASP A N 1
ATOM 2606 C CA . ASP A 1 324 ? -17.469 -4.205 -25.822 1.00 61.91 324 ASP A CA 1
ATOM 2607 C C . ASP A 1 324 ? -18.452 -3.449 -24.899 1.00 61.91 324 ASP A C 1
ATOM 2609 O O . ASP A 1 324 ? -18.209 -3.173 -23.715 1.00 61.91 324 ASP A O 1
ATOM 2613 N N . LEU A 1 325 ? -19.631 -3.128 -25.431 1.00 62.25 325 LEU A N 1
ATOM 2614 C CA . LEU A 1 325 ? -20.718 -2.526 -24.656 1.00 62.25 325 LEU A CA 1
ATOM 2615 C C . LEU A 1 325 ? -21.183 -3.414 -23.480 1.00 62.25 325 LEU A C 1
ATOM 2617 O O . LEU A 1 325 ? -21.833 -2.902 -22.559 1.00 62.25 325 LEU A O 1
ATOM 2621 N N . ARG A 1 326 ? -20.846 -4.714 -23.453 1.00 64.75 326 ARG A N 1
ATOM 2622 C CA . ARG A 1 326 ? -21.096 -5.608 -22.310 1.00 64.75 326 ARG A CA 1
ATOM 2623 C C . ARG A 1 326 ? -20.225 -5.223 -21.126 1.00 64.75 326 ARG A C 1
ATOM 2625 O O . ARG A 1 326 ? -20.737 -5.235 -20.011 1.00 64.75 326 ARG A O 1
ATOM 2632 N N . SER A 1 327 ? -18.978 -4.812 -21.343 1.00 65.81 327 SER A N 1
ATOM 2633 C CA . SER A 1 327 ? -18.089 -4.343 -20.271 1.00 65.81 327 SER A CA 1
ATOM 2634 C C . SER A 1 327 ? -18.617 -3.065 -19.613 1.00 65.81 327 SER A C 1
ATOM 2636 O O . SER A 1 327 ? -18.679 -2.986 -18.388 1.00 65.81 327 SER A O 1
ATOM 2638 N N . LEU A 1 328 ? -19.118 -2.099 -20.393 1.00 65.31 328 LEU A N 1
ATOM 2639 C CA . LEU A 1 328 ? -19.771 -0.896 -19.847 1.00 65.31 328 LEU A CA 1
ATOM 2640 C C . LEU A 1 328 ? -21.062 -1.231 -19.090 1.00 65.31 328 LEU A C 1
ATOM 2642 O O . LEU A 1 328 ? -21.318 -0.711 -18.000 1.00 65.31 328 LEU A O 1
ATOM 2646 N N . LYS A 1 329 ? -21.869 -2.144 -19.645 1.00 66.12 329 LYS A N 1
ATOM 2647 C CA . LYS A 1 329 ? -23.058 -2.679 -18.973 1.00 66.12 329 LYS A CA 1
ATOM 2648 C C . LYS A 1 329 ? -22.670 -3.352 -17.660 1.00 66.12 329 LYS A C 1
ATOM 2650 O O . LYS A 1 329 ? -23.399 -3.161 -16.689 1.00 66.12 329 LYS A O 1
ATOM 2655 N N . GLN A 1 330 ? -21.552 -4.082 -17.625 1.00 70.75 330 GLN A N 1
ATOM 2656 C CA . GLN A 1 330 ? -21.037 -4.764 -16.442 1.00 70.75 330 GLN A CA 1
ATOM 2657 C C . GLN A 1 330 ? -20.592 -3.777 -15.363 1.00 70.75 330 GLN A C 1
ATOM 2659 O O . GLN A 1 330 ? -21.035 -3.893 -14.223 1.00 70.75 330 GLN A O 1
ATOM 2664 N N . LEU A 1 331 ? -19.812 -2.759 -15.733 1.00 72.19 331 LEU A N 1
ATOM 2665 C CA . LEU A 1 331 ? -19.380 -1.692 -14.826 1.00 72.19 331 LEU A CA 1
ATOM 2666 C C . LEU A 1 331 ? -20.573 -1.000 -14.167 1.00 72.19 331 LEU A C 1
ATOM 2668 O O . LEU A 1 331 ? -20.612 -0.869 -12.950 1.00 72.19 331 LEU A O 1
ATOM 2672 N N . MET A 1 332 ? -21.600 -0.661 -14.944 1.00 68.00 332 MET A N 1
ATOM 2673 C CA . MET A 1 332 ? -22.822 -0.067 -14.401 1.00 68.00 332 MET A CA 1
ATOM 2674 C C . MET A 1 332 ? -23.601 -1.025 -13.479 1.00 68.00 332 MET A C 1
ATOM 2676 O O . MET A 1 332 ? -24.222 -0.562 -12.523 1.00 68.00 332 MET A O 1
ATOM 2680 N N . ILE A 1 333 ? -23.567 -2.351 -13.715 1.00 71.56 333 ILE A N 1
ATOM 2681 C CA . ILE A 1 333 ? -24.129 -3.330 -12.755 1.00 71.56 333 ILE A CA 1
ATOM 2682 C C . ILE A 1 333 ? -23.349 -3.241 -11.464 1.00 71.56 333 ILE A C 1
ATOM 2684 O O . ILE A 1 333 ? -23.952 -3.076 -10.414 1.00 71.56 333 ILE A O 1
ATOM 2688 N N . ASN A 1 334 ? -22.028 -3.337 -11.561 1.00 75.19 334 ASN A N 1
ATOM 2689 C CA . ASN A 1 334 ? -21.143 -3.397 -10.414 1.00 75.19 334 ASN A CA 1
ATOM 2690 C C . ASN A 1 334 ? -21.294 -2.128 -9.566 1.00 75.19 334 ASN A C 1
ATOM 2692 O O . ASN A 1 334 ? -21.509 -2.238 -8.364 1.00 75.19 334 ASN A O 1
ATOM 2696 N N . SER A 1 335 ? -21.342 -0.944 -10.184 1.00 68.88 335 SER A N 1
ATOM 2697 C CA . SER A 1 335 ? -21.579 0.321 -9.477 1.00 68.88 335 SER A CA 1
ATOM 2698 C C . SER A 1 335 ? -22.916 0.378 -8.737 1.00 68.88 335 SER A C 1
ATOM 2700 O O . SER A 1 335 ? -23.035 1.148 -7.797 1.00 68.88 335 SER A O 1
ATOM 2702 N N . LEU A 1 336 ? -23.933 -0.395 -9.136 1.00 70.19 336 LEU A N 1
ATOM 2703 C CA . LEU A 1 336 ? -25.204 -0.487 -8.407 1.00 70.19 336 LEU A CA 1
ATOM 2704 C C . LEU A 1 336 ? -25.182 -1.608 -7.365 1.00 70.19 336 LEU A C 1
ATOM 2706 O O . LEU A 1 336 ? -25.630 -1.399 -6.241 1.00 70.19 336 LEU A O 1
ATOM 2710 N N . THR A 1 337 ? -24.663 -2.779 -7.726 1.00 69.62 337 THR A N 1
ATOM 2711 C CA . THR A 1 337 ? -24.582 -3.971 -6.871 1.00 69.62 337 THR A CA 1
ATOM 2712 C C . THR A 1 337 ? -23.695 -3.740 -5.652 1.00 69.62 337 THR A C 1
ATOM 2714 O O . THR A 1 337 ? -24.052 -4.161 -4.556 1.00 69.62 337 THR A O 1
ATOM 2717 N N . TYR A 1 338 ? -22.574 -3.043 -5.830 1.00 66.31 338 TYR A N 1
ATOM 2718 C CA . TYR A 1 338 ? -21.609 -2.760 -4.768 1.00 66.31 338 TYR A CA 1
ATOM 2719 C C . TYR A 1 338 ? -21.759 -1.353 -4.174 1.00 66.31 338 TYR A C 1
ATOM 2721 O O . TYR A 1 338 ? -20.967 -0.951 -3.334 1.00 66.31 338 TYR A O 1
ATOM 2729 N N . SER A 1 339 ? -22.794 -0.600 -4.569 1.00 63.19 339 SER A N 1
ATOM 2730 C CA . SER A 1 339 ? -23.082 0.702 -3.956 1.00 63.19 339 SER A CA 1
ATOM 2731 C C . SER A 1 339 ? -23.554 0.578 -2.508 1.00 63.19 339 SER A C 1
ATOM 2733 O O . SER A 1 339 ? -24.154 -0.424 -2.117 1.00 63.19 339 SER A O 1
ATOM 2735 N N . SER A 1 340 ? -23.438 1.681 -1.768 1.00 61.88 340 SER A N 1
ATOM 2736 C CA . SER A 1 340 ? -24.030 1.878 -0.439 1.00 61.88 340 SER A CA 1
ATOM 2737 C C . SER A 1 340 ? -25.567 1.984 -0.430 1.00 61.88 340 SER A C 1
ATOM 2739 O O . SER A 1 340 ? -26.171 2.269 0.603 1.00 61.88 340 SER A O 1
ATOM 2741 N N . LEU A 1 341 ? -26.243 1.767 -1.567 1.00 65.62 341 LEU A N 1
ATOM 2742 C CA . LEU A 1 341 ? -27.704 1.721 -1.617 1.00 65.62 341 LEU A CA 1
ATOM 2743 C C . LEU A 1 341 ? -28.229 0.524 -0.811 1.00 65.62 341 LEU A C 1
ATOM 2745 O O . LEU A 1 341 ? -27.692 -0.577 -0.887 1.00 65.62 341 LEU A O 1
ATOM 2749 N N . SER A 1 342 ? -29.358 0.691 -0.118 1.00 71.12 342 SER A N 1
ATOM 2750 C CA . SER A 1 342 ? -30.018 -0.440 0.553 1.00 71.12 342 SER A CA 1
ATOM 2751 C C . SER A 1 342 ? -30.387 -1.546 -0.444 1.00 71.12 342 SER A C 1
ATOM 2753 O O . SER A 1 342 ? -30.726 -1.254 -1.594 1.00 71.12 342 SER A O 1
ATOM 2755 N N . LYS A 1 343 ? -30.463 -2.816 -0.008 1.00 75.25 343 LYS A N 1
ATOM 2756 C CA . LYS A 1 343 ? -30.874 -3.937 -0.888 1.00 75.25 343 LYS A CA 1
ATOM 2757 C C . LYS A 1 343 ? -32.196 -3.661 -1.624 1.00 75.25 343 LYS A C 1
ATOM 2759 O O . LYS A 1 343 ? -32.375 -4.083 -2.764 1.00 75.25 343 LYS A O 1
ATOM 2764 N N . ARG A 1 344 ? -33.123 -2.910 -1.013 1.00 75.12 344 ARG A N 1
ATOM 2765 C CA . ARG A 1 344 ? -34.378 -2.477 -1.655 1.00 75.12 344 ARG A CA 1
ATOM 2766 C C . ARG A 1 344 ? -34.145 -1.431 -2.749 1.00 75.12 344 ARG A C 1
ATOM 2768 O O . ARG A 1 344 ? -34.748 -1.536 -3.816 1.00 75.12 344 ARG A O 1
ATOM 2775 N N . GLN A 1 345 ? -33.292 -0.437 -2.506 1.00 73.19 345 GLN A N 1
ATOM 2776 C CA . GLN A 1 345 ? -32.913 0.569 -3.504 1.00 73.19 345 GLN A CA 1
ATOM 2777 C C . GLN A 1 345 ? -32.102 -0.048 -4.646 1.00 73.19 345 GLN A C 1
ATOM 2779 O O . GLN A 1 345 ? -32.420 0.229 -5.799 1.00 73.19 345 GLN A O 1
ATOM 2784 N N . GLN A 1 346 ? -31.152 -0.940 -4.352 1.00 76.44 346 GLN A N 1
ATOM 2785 C CA . GLN A 1 346 ? -30.410 -1.714 -5.351 1.00 76.44 346 GLN A CA 1
ATOM 2786 C C . GLN A 1 346 ? -31.371 -2.526 -6.230 1.00 76.44 346 GLN A C 1
ATOM 2788 O O . GLN A 1 346 ? -31.374 -2.364 -7.448 1.00 76.44 346 GLN A O 1
ATOM 2793 N N . ARG A 1 347 ? -32.271 -3.324 -5.631 1.00 79.19 347 ARG A N 1
ATOM 2794 C CA . ARG A 1 347 ? -33.294 -4.093 -6.369 1.00 79.19 347 ARG A CA 1
ATOM 2795 C C . ARG A 1 347 ? -34.214 -3.197 -7.199 1.00 79.19 347 ARG A C 1
ATOM 2797 O O . ARG A 1 347 ? -34.526 -3.536 -8.333 1.00 79.19 347 ARG A O 1
ATOM 2804 N N . SER A 1 348 ? -34.627 -2.044 -6.672 1.00 81.06 348 SER A N 1
ATOM 2805 C CA . SER A 1 348 ? -35.460 -1.075 -7.399 1.00 81.06 348 SER A CA 1
ATOM 2806 C C . SER A 1 348 ? -34.713 -0.437 -8.577 1.00 81.06 348 SER A C 1
ATOM 2808 O O . SER A 1 348 ? -35.265 -0.330 -9.672 1.00 81.06 348 SER A O 1
ATOM 2810 N N . ALA A 1 349 ? -33.445 -0.064 -8.393 1.00 75.50 349 ALA A N 1
ATOM 2811 C CA . ALA A 1 349 ? -32.591 0.480 -9.446 1.00 75.50 349 ALA A CA 1
ATOM 2812 C C . ALA A 1 349 ? -32.319 -0.563 -10.541 1.00 75.50 349 ALA A C 1
ATOM 2814 O O . ALA A 1 349 ? -32.489 -0.266 -11.725 1.00 75.50 349 ALA A O 1
ATOM 2815 N N . LEU A 1 350 ? -31.996 -1.802 -10.155 1.00 75.38 350 LEU A N 1
ATOM 2816 C CA . LEU A 1 350 ? -31.808 -2.938 -11.063 1.00 75.38 350 LEU A CA 1
ATOM 2817 C C . LEU A 1 350 ? -33.119 -3.355 -11.765 1.00 75.38 350 LEU A C 1
ATOM 2819 O O . LEU A 1 350 ? -33.098 -3.718 -12.939 1.00 75.38 350 LEU A O 1
ATOM 2823 N N . GLY A 1 351 ? -34.272 -3.226 -11.103 1.00 69.12 351 GLY A N 1
ATOM 2824 C CA . GLY A 1 351 ? -35.595 -3.496 -11.679 1.00 69.12 351 GLY A CA 1
ATOM 2825 C C . GLY A 1 351 ? -36.037 -2.439 -12.698 1.00 69.12 351 GLY A C 1
ATOM 2826 O O . GLY A 1 351 ? -36.410 -2.772 -13.822 1.00 69.12 351 GLY A O 1
ATOM 2827 N N . LYS A 1 352 ? -35.903 -1.142 -12.375 1.00 67.00 352 LYS A N 1
ATOM 2828 C CA . LYS A 1 352 ? -36.120 -0.035 -13.338 1.00 67.00 352 LYS A CA 1
ATOM 2829 C C . LYS A 1 352 ? -35.184 -0.139 -14.544 1.00 67.00 352 LYS A C 1
ATOM 2831 O O . LYS A 1 352 ? -35.511 0.304 -15.645 1.00 67.00 352 LYS A O 1
ATOM 2836 N N . ARG A 1 353 ? -34.012 -0.730 -14.332 1.00 61.72 353 ARG A N 1
ATOM 2837 C CA . ARG A 1 353 ? -33.006 -0.995 -15.352 1.00 61.72 353 ARG A CA 1
ATOM 2838 C C . ARG A 1 353 ? -33.386 -2.140 -16.288 1.00 61.72 353 ARG A C 1
ATOM 2840 O O . ARG A 1 353 ? -33.128 -1.993 -17.475 1.00 61.72 353 ARG A O 1
ATOM 2847 N N . GLN A 1 354 ? -34.032 -3.211 -15.826 1.00 59.25 354 GLN A N 1
ATOM 2848 C CA . GLN A 1 354 ? -34.535 -4.284 -16.705 1.00 59.25 354 GLN A CA 1
ATOM 2849 C C . GLN A 1 354 ? -35.424 -3.723 -17.833 1.00 59.25 354 GLN A C 1
ATOM 2851 O O . GLN A 1 354 ? -35.309 -4.128 -18.986 1.00 59.25 354 GLN A O 1
ATOM 2856 N N . VAL A 1 355 ? -36.214 -2.689 -17.527 1.00 58.97 355 VAL A N 1
ATOM 2857 C CA . VAL A 1 355 ? -37.062 -1.973 -18.496 1.00 58.97 355 VAL A CA 1
ATOM 2858 C C . VAL A 1 355 ? -36.263 -1.049 -19.433 1.00 58.97 355 VAL A C 1
ATOM 2860 O O . VAL A 1 355 ? -36.637 -0.873 -20.588 1.00 58.97 355 VAL A O 1
ATOM 2863 N N . LYS A 1 356 ? -35.149 -0.454 -18.983 1.00 59.03 356 LYS A N 1
ATOM 2864 C CA . LYS A 1 356 ? -34.248 0.341 -19.848 1.00 59.03 356 LYS A CA 1
ATOM 2865 C C . LYS A 1 356 ? -33.295 -0.531 -20.678 1.00 59.03 356 LYS A C 1
ATOM 2867 O O . LYS A 1 356 ? -32.842 -0.090 -21.731 1.00 59.03 356 LYS A O 1
ATOM 2872 N N . HIS A 1 357 ? -33.017 -1.756 -20.234 1.00 62.56 357 HIS A N 1
ATOM 2873 C CA . HIS A 1 357 ? -32.168 -2.722 -20.927 1.00 62.56 357 HIS A CA 1
ATOM 2874 C C . HIS A 1 357 ? -32.753 -3.180 -22.252 1.00 62.56 357 HIS A C 1
ATOM 2876 O O . HIS A 1 357 ? -31.990 -3.308 -23.192 1.00 62.56 357 HIS A O 1
ATOM 2882 N N . SER A 1 358 ? -34.072 -3.323 -22.383 1.00 63.84 358 SER A N 1
ATOM 2883 C CA . SER A 1 358 ? -34.676 -3.645 -23.683 1.00 63.84 358 SER A CA 1
ATOM 2884 C C . SER A 1 358 ? -34.357 -2.590 -24.750 1.00 63.84 358 SER A C 1
ATOM 2886 O O . SER A 1 358 ? -34.079 -2.931 -25.894 1.00 63.84 358 SER A O 1
ATOM 2888 N N . LYS A 1 359 ? -34.313 -1.306 -24.369 1.00 68.81 359 LYS A N 1
ATOM 2889 C CA . LYS A 1 359 ? -33.915 -0.207 -25.265 1.00 68.81 359 LYS A CA 1
ATOM 2890 C C . LYS A 1 359 ? -32.416 -0.206 -25.562 1.00 68.81 359 LYS A C 1
ATOM 2892 O O . LYS A 1 359 ? -32.026 0.088 -26.686 1.00 68.81 359 LYS A O 1
ATOM 2897 N N . TRP A 1 360 ? -31.590 -0.521 -24.566 1.00 63.12 360 TRP A N 1
ATOM 2898 C CA . TRP A 1 360 ? -30.138 -0.621 -24.728 1.00 63.12 360 TRP A CA 1
ATOM 2899 C C . TRP A 1 360 ? -29.741 -1.821 -25.590 1.00 63.12 360 TRP A C 1
ATOM 2901 O O . TRP A 1 360 ? -28.980 -1.663 -26.532 1.00 63.12 360 TRP A O 1
ATOM 2911 N N . ASP A 1 361 ? -30.299 -2.998 -25.323 1.00 67.62 361 ASP A N 1
ATOM 2912 C CA . ASP A 1 361 ? -30.036 -4.225 -26.071 1.00 67.62 361 ASP A CA 1
ATOM 2913 C C . ASP A 1 361 ? -30.524 -4.077 -27.528 1.00 67.62 361 ASP A C 1
ATOM 2915 O O . ASP A 1 361 ? -29.813 -4.468 -28.449 1.00 67.62 361 ASP A O 1
ATOM 2919 N N . ALA A 1 362 ? -31.657 -3.397 -27.762 1.00 70.69 362 ALA A N 1
ATOM 2920 C CA . ALA A 1 362 ? -32.097 -3.019 -29.110 1.00 70.69 362 ALA A CA 1
ATOM 2921 C C . ALA A 1 362 ? -31.146 -2.022 -29.803 1.00 70.69 362 ALA A C 1
ATOM 2923 O O . ALA A 1 362 ? -30.908 -2.125 -31.005 1.00 70.69 362 ALA A O 1
ATOM 2924 N N . PHE A 1 363 ? -30.587 -1.061 -29.062 1.00 71.50 363 PHE A N 1
ATOM 2925 C CA . PHE A 1 363 ? -29.593 -0.115 -29.575 1.00 71.50 363 PHE A CA 1
ATOM 2926 C C . PHE A 1 363 ? -28.271 -0.810 -29.939 1.00 71.50 363 PHE A C 1
ATOM 2928 O O . PHE A 1 363 ? -27.752 -0.582 -31.029 1.00 71.50 363 PHE A O 1
ATOM 2935 N N . VAL A 1 364 ? -27.768 -1.702 -29.079 1.00 64.69 364 VAL A N 1
ATOM 2936 C CA . VAL A 1 364 ? -26.558 -2.501 -29.336 1.00 64.69 364 VAL A CA 1
ATOM 2937 C C . VAL A 1 364 ? -26.755 -3.426 -30.536 1.00 64.69 364 VAL A C 1
ATOM 2939 O O . VAL A 1 364 ? -25.896 -3.462 -31.408 1.00 64.69 364 VAL A O 1
ATOM 2942 N N . ALA A 1 365 ? -27.898 -4.113 -30.635 1.00 68.19 365 ALA A N 1
ATOM 2943 C CA . ALA A 1 365 ? -28.215 -4.963 -31.786 1.00 68.19 365 ALA A CA 1
ATOM 2944 C C . ALA A 1 365 ? -28.273 -4.166 -33.101 1.00 68.19 365 ALA A C 1
ATOM 2946 O O . ALA A 1 365 ? -27.806 -4.632 -34.137 1.00 68.19 365 ALA A O 1
ATOM 2947 N N . LYS A 1 366 ? -28.794 -2.932 -33.063 1.00 72.56 366 LYS A N 1
ATOM 2948 C CA . LYS A 1 366 ? -28.823 -2.043 -34.231 1.00 72.56 366 LYS A CA 1
ATOM 2949 C C . LYS A 1 366 ? -27.422 -1.609 -34.676 1.00 72.56 366 LYS A C 1
ATOM 2951 O O . LYS A 1 366 ? -27.205 -1.460 -35.873 1.00 72.56 366 LYS A O 1
ATOM 2956 N N . LEU A 1 367 ? -26.503 -1.395 -33.734 1.00 67.12 367 LEU A N 1
ATOM 2957 C CA . LEU A 1 367 ? -25.107 -1.065 -34.033 1.00 67.12 367 LEU A CA 1
ATOM 2958 C C . LEU A 1 367 ? -24.333 -2.276 -34.567 1.00 67.12 367 LEU A C 1
ATOM 2960 O O . LEU A 1 367 ? -23.634 -2.137 -35.561 1.00 67.12 367 LEU A O 1
ATOM 2964 N N . ALA A 1 368 ? -24.518 -3.461 -33.977 1.00 63.97 368 ALA A N 1
ATOM 2965 C CA . ALA A 1 368 ? -23.875 -4.693 -34.442 1.00 63.97 368 ALA A CA 1
ATOM 2966 C C . ALA A 1 368 ? -24.277 -5.058 -35.886 1.00 63.97 368 ALA A C 1
ATOM 2968 O O . ALA A 1 368 ? -23.426 -5.419 -36.691 1.00 63.97 368 ALA A O 1
ATOM 2969 N N . ASN A 1 369 ? -25.551 -4.866 -36.250 1.00 59.34 369 ASN A N 1
ATOM 2970 C CA . ASN A 1 369 ? -26.025 -5.081 -37.624 1.00 59.34 369 ASN A CA 1
ATOM 2971 C C . ASN A 1 369 ? -25.494 -4.044 -38.634 1.00 59.34 369 ASN A C 1
ATOM 2973 O O . ASN A 1 369 ? -25.575 -4.272 -39.838 1.00 59.34 369 ASN A O 1
ATOM 2977 N N . TYR A 1 370 ? -24.992 -2.892 -38.177 1.00 53.31 370 TYR A N 1
ATOM 2978 C CA . TYR A 1 370 ? -24.418 -1.865 -39.054 1.00 53.31 370 TYR A CA 1
ATOM 2979 C C . TYR A 1 370 ? -23.006 -2.245 -39.531 1.00 53.31 370 TYR A C 1
ATOM 2981 O O . TYR A 1 370 ? -22.661 -1.953 -40.674 1.00 53.31 370 TYR A O 1
ATOM 2989 N N . ASP A 1 371 ? -22.224 -2.941 -38.698 1.00 50.88 371 ASP A N 1
ATOM 2990 C CA . ASP A 1 371 ? -20.877 -3.412 -39.051 1.00 50.88 371 ASP A CA 1
ATOM 2991 C C . ASP A 1 371 ? -20.904 -4.592 -40.042 1.00 50.88 371 ASP A C 1
ATOM 2993 O O . ASP A 1 371 ? -20.055 -4.662 -40.930 1.00 50.88 371 ASP A O 1
ATOM 2997 N N . GLU A 1 372 ? -21.910 -5.476 -39.975 1.00 49.25 372 GLU A N 1
ATOM 2998 C CA . GLU A 1 372 ? -22.070 -6.578 -40.946 1.00 49.25 372 GLU A CA 1
ATOM 2999 C C . GLU A 1 372 ? -22.446 -6.089 -42.358 1.00 49.25 372 GLU A C 1
ATOM 3001 O O . GLU A 1 372 ? -22.045 -6.691 -43.354 1.00 49.25 372 GLU A O 1
ATOM 3006 N N . LEU A 1 373 ? -23.169 -4.969 -42.469 1.00 48.62 373 LEU A N 1
ATOM 3007 C CA . LEU A 1 373 ? -23.527 -4.351 -43.755 1.00 48.62 373 LEU A CA 1
ATOM 3008 C C . LEU A 1 373 ? -22.401 -3.483 -44.342 1.00 48.62 373 LEU A C 1
ATOM 3010 O O . LEU A 1 373 ? -22.364 -3.280 -45.553 1.00 48.62 373 LEU A O 1
ATOM 3014 N N . GLY A 1 374 ? -21.481 -2.985 -43.510 1.00 46.34 374 GLY A N 1
ATOM 3015 C CA . GLY A 1 374 ? -20.335 -2.171 -43.935 1.00 46.34 374 GLY A CA 1
ATOM 3016 C C . GLY A 1 374 ? -19.136 -2.966 -44.467 1.00 46.34 374 GLY A C 1
ATOM 3017 O O . GLY A 1 374 ? -18.237 -2.374 -45.053 1.00 46.34 374 GLY A O 1
ATOM 3018 N N . GLN A 1 375 ? -19.114 -4.292 -44.290 1.00 43.12 375 GLN A N 1
ATOM 3019 C CA . GLN A 1 375 ? -18.067 -5.182 -44.819 1.00 43.12 375 GLN A CA 1
ATOM 3020 C C . GLN A 1 375 ? -18.431 -5.840 -46.167 1.00 43.12 375 GLN A C 1
ATOM 3022 O O . GLN A 1 375 ? -17.650 -6.636 -46.685 1.00 43.12 375 GLN A O 1
ATOM 3027 N N . GLN A 1 376 ? -19.596 -5.520 -46.749 1.00 41.41 376 GLN A N 1
ATOM 3028 C CA . GLN A 1 376 ? -20.051 -6.040 -48.053 1.00 41.41 376 GLN A CA 1
ATOM 3029 C C . GLN A 1 376 ? -20.016 -5.018 -49.209 1.00 41.41 376 GLN A C 1
ATOM 3031 O O . GLN A 1 376 ? -20.581 -5.278 -50.272 1.00 41.41 376 GLN A O 1
ATOM 3036 N N . THR A 1 377 ? -19.330 -3.887 -49.051 1.00 35.47 377 THR A N 1
ATOM 3037 C CA . THR A 1 377 ? -19.059 -2.909 -50.126 1.00 35.47 377 THR A CA 1
ATOM 3038 C C . T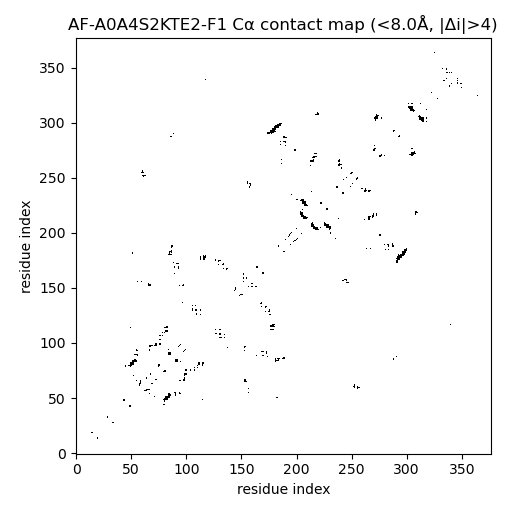HR A 1 377 ? -17.579 -2.611 -50.195 1.00 35.47 377 THR A C 1
ATOM 3040 O O . THR A 1 377 ? -17.055 -2.512 -51.325 1.00 35.47 377 THR A O 1
#

pLDDT: mean 71.81, std 18.1, range [19.42, 92.88]